Protein AF-0000000085047632 (afdb_homodimer)

Solvent-accessible surface area (backbone atoms only — not comparable to full-atom values): 19478 Å² total; per-residue (Å²): 130,69,59,35,33,35,24,48,80,50,67,55,43,54,50,51,42,46,49,53,31,44,76,65,48,73,47,66,61,92,64,81,82,80,68,69,86,85,51,50,71,72,52,45,18,28,48,48,0,35,52,30,10,47,63,48,26,76,81,31,47,90,28,40,17,32,11,51,25,64,41,22,33,48,95,91,35,78,34,55,53,30,88,44,70,69,46,28,47,54,44,47,58,69,42,36,55,30,73,32,37,24,34,13,10,31,13,44,29,42,68,87,40,74,46,71,45,70,43,64,19,40,38,28,28,40,79,61,51,71,64,58,50,52,55,49,56,66,63,57,58,21,55,90,20,45,45,29,47,38,61,86,45,60,38,31,58,50,44,55,30,35,44,29,35,69,41,16,65,61,43,40,45,52,31,61,48,54,59,56,32,47,79,72,63,44,72,58,59,73,122,130,67,60,35,33,37,22,49,80,49,66,56,46,52,50,51,43,46,48,51,29,47,74,67,49,74,46,66,61,92,63,83,83,80,66,69,86,81,51,51,71,71,52,45,19,27,48,48,0,35,50,28,10,47,62,50,26,71,80,32,49,91,28,40,17,36,9,52,26,63,42,20,33,46,96,92,34,77,34,55,54,30,87,43,71,69,46,28,50,52,43,45,57,72,41,37,53,31,71,32,37,23,34,12,11,31,13,41,30,42,69,88,40,76,50,71,48,67,47,64,20,40,38,29,29,40,77,60,50,70,62,55,50,51,54,49,54,65,62,57,57,22,54,90,20,45,45,29,46,39,63,89,43,60,39,31,58,48,43,54,29,34,45,29,34,70,41,16,66,60,44,39,45,52,32,62,48,52,59,57,32,47,78,71,65,44,71,59,60,72,124

Nearest PDB structures (foldseek):
  4heb-assembly1_B  TM=9.720E-01  e=1.524E-24  Bacillus subtilis
  1exc-assembly1_A  TM=9.789E-01  e=3.692E-24  Bacillus subtilis
  4heb-assembly1_A  TM=9.778E-01  e=4.463E-24  Bacillus subtilis
  4p0e-assembly1_A  TM=9.635E-01  e=3.594E-23  Escherichia coli K-12
  4oo0-assembly1_B  TM=9.219E-01  e=3.314E-20  Burkholderia cenocepacia J2315

Radius of gyration: 21.48 Å; Cα contacts (8 Å, |Δi|>4): 910; chains: 2; bounding box: 53×62×50 Å

Foldseek 3Di:
DAAEEEQDPDPLVVVLCVVQQFDYYYHYDDDDLDDDPPDQPFRSFQVSQARSQVRVCVVPQAHKYKGKDKWKADPSDTFAFAPDLVSLLVLLQSLAQHKIKMKMKMWIDHNHDIDIDMWIKIWGFYRDDSVNSVVQVVVVQQGHDGSRAACVPPSVNGTPDMDTQPSSSSHDSNVVVQVVVVVVVGHHDPD/DAAEEEQDPDPLVVVLCVVQQFDYYYHYDDDDLDDDPPDQPFRSFQVSQARSQVRVCVVPQAHKYKGKDKWKADPRDTFAFQPDLVSLLVLLQSLAQHKIKMKMKMWIDHNHDIDIDMWIKIWGFYRADSVNSVVQVVVVAQGRDGSRAACPPPSVNGTPDMDTQPSSSSHDSNVVVQVVVVVVVGHHDPD

pLDDT: mean 96.5, std 3.64, range [72.81, 98.94]

Structure (mmCIF, N/CA/C/O backbone):
data_AF-0000000085047632-model_v1
#
loop_
_entity.id
_entity.type
_entity.pdbx_description
1 polymer 'dTTP/UTP pyrophosphatase'
#
loop_
_atom_site.group_PDB
_atom_site.id
_atom_site.type_symbol
_atom_site.label_atom_id
_atom_site.label_alt_id
_atom_site.label_comp_id
_atom_site.label_asym_id
_atom_site.label_entity_id
_atom_site.label_seq_id
_atom_site.pdbx_PDB_ins_code
_atom_site.Cartn_x
_atom_site.Cartn_y
_atom_site.Cartn_z
_atom_site.occupancy
_atom_site.B_iso_or_equiv
_atom_site.auth_seq_id
_atom_site.auth_comp_id
_atom_site.auth_asym_id
_atom_site.auth_atom_id
_atom_site.pdbx_PDB_model_num
ATOM 1 N N . MET A 1 1 ? -2.787 -27.547 6.191 1 72.81 1 MET A N 1
ATOM 2 C CA . MET A 1 1 ? -2.479 -26.453 5.27 1 72.81 1 MET A CA 1
ATOM 3 C C . MET A 1 1 ? -1.476 -26.906 4.215 1 72.81 1 MET A C 1
ATOM 5 O O . MET A 1 1 ? -0.602 -27.719 4.488 1 72.81 1 MET A O 1
ATOM 9 N N . LYS A 1 2 ? -1.787 -26.578 2.998 1 89.75 2 LYS A N 1
ATOM 10 C CA . LYS A 1 2 ? -0.912 -26.969 1.893 1 89.75 2 LYS A CA 1
ATOM 11 C C . LYS A 1 2 ? 0.464 -26.312 2.035 1 89.75 2 LYS A C 1
ATOM 13 O O . LYS A 1 2 ? 0.569 -25.125 2.334 1 89.75 2 LYS A O 1
ATOM 18 N N . PRO A 1 3 ? 1.481 -27.203 2.0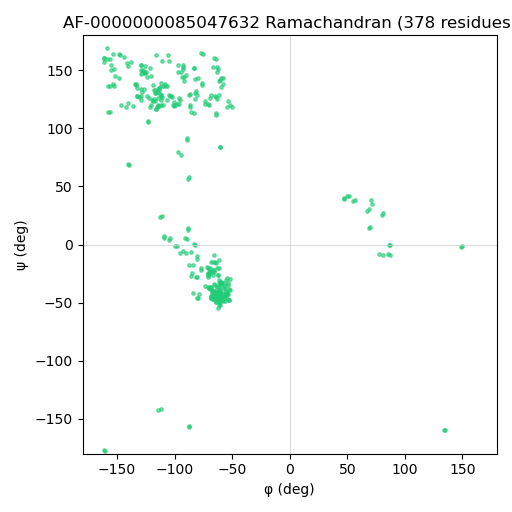16 1 95.94 3 PRO A N 1
ATOM 19 C CA . PRO A 1 3 ? 2.836 -26.688 2.215 1 95.94 3 PRO A CA 1
ATOM 20 C C . PRO A 1 3 ? 3.221 -25.625 1.179 1 95.94 3 PRO A C 1
ATOM 22 O O . PRO A 1 3 ? 2.863 -25.75 0.005 1 95.94 3 PRO A O 1
ATOM 25 N N . PHE A 1 4 ? 3.934 -24.703 1.656 1 98.56 4 PHE A N 1
ATOM 26 C CA . PHE A 1 4 ? 4.25 -23.531 0.854 1 98.56 4 PHE A CA 1
ATOM 27 C C . PHE A 1 4 ? 5.645 -23 1.183 1 98.56 4 PHE A C 1
ATOM 29 O O . PHE A 1 4 ? 5.957 -22.75 2.346 1 98.56 4 PHE A O 1
ATOM 36 N N . ILE A 1 5 ? 6.492 -22.984 0.128 1 98.75 5 ILE A N 1
ATOM 37 C CA . ILE A 1 5 ? 7.883 -22.594 0.329 1 98.75 5 ILE A CA 1
ATOM 38 C C . ILE A 1 5 ? 8.172 -21.297 -0.42 1 98.75 5 ILE A C 1
ATOM 40 O O . ILE A 1 5 ? 7.832 -21.172 -1.598 1 98.75 5 ILE A O 1
ATOM 44 N N . LEU A 1 6 ? 8.664 -20.391 0.266 1 98.81 6 LEU A N 1
ATOM 45 C CA . LEU A 1 6 ? 9.258 -19.219 -0.361 1 98.81 6 LEU A CA 1
ATOM 46 C C . LEU A 1 6 ? 10.719 -19.469 -0.721 1 98.81 6 LEU A C 1
ATOM 48 O O . LEU A 1 6 ? 11.562 -19.625 0.165 1 98.81 6 LEU A O 1
ATOM 52 N N . ALA A 1 7 ? 11.016 -19.484 -2.035 1 98.44 7 ALA A N 1
ATOM 53 C CA . ALA A 1 7 ? 12.367 -19.719 -2.539 1 98.44 7 ALA A CA 1
ATOM 54 C C . ALA A 1 7 ? 13.141 -18.406 -2.652 1 98.44 7 ALA A C 1
ATOM 56 O O . ALA A 1 7 ? 13.656 -18.078 -3.721 1 98.44 7 ALA A O 1
ATOM 57 N N . SER A 1 8 ? 13.227 -17.734 -1.566 1 96.88 8 SER A N 1
ATOM 58 C CA . SER A 1 8 ? 13.898 -16.438 -1.503 1 96.88 8 SER A CA 1
ATOM 59 C C . SER A 1 8 ? 14.445 -16.172 -0.104 1 96.88 8 SER A C 1
ATOM 61 O O . SER A 1 8 ? 13.789 -16.484 0.893 1 96.88 8 SER A O 1
ATOM 63 N N . GLY A 1 9 ? 15.711 -15.641 -0.118 1 94.62 9 GLY A N 1
ATOM 64 C CA . GLY A 1 9 ? 16.297 -15.211 1.144 1 94.62 9 GLY A CA 1
ATOM 65 C C . GLY A 1 9 ? 15.977 -13.766 1.479 1 94.62 9 GLY A C 1
ATOM 66 O O . GLY A 1 9 ? 16.453 -13.242 2.492 1 94.62 9 GLY A O 1
ATOM 67 N N . SER A 1 10 ? 15.148 -13.109 0.666 1 94.94 10 SER A N 1
ATOM 68 C CA . SER A 1 10 ? 14.836 -11.695 0.849 1 94.94 10 SER A CA 1
ATOM 69 C C . SER A 1 10 ? 13.977 -11.477 2.086 1 94.94 10 SER A C 1
ATOM 71 O O . SER A 1 10 ? 12.867 -12.008 2.178 1 94.94 10 SER A O 1
ATOM 73 N N . PRO A 1 11 ? 14.508 -10.656 3.086 1 96.5 11 PRO A N 1
ATOM 74 C CA . PRO A 1 11 ? 13.672 -10.344 4.246 1 96.5 11 PRO A CA 1
ATOM 75 C C . PRO A 1 11 ? 12.375 -9.625 3.867 1 96.5 11 PRO A C 1
ATOM 77 O O . PRO A 1 11 ? 11.336 -9.859 4.48 1 96.5 11 PRO A O 1
ATOM 80 N N . ARG A 1 12 ? 12.344 -8.828 2.881 1 97.12 12 ARG A N 1
ATOM 81 C CA . ARG A 1 12 ? 11.164 -8.086 2.449 1 97.12 12 ARG A CA 1
ATOM 82 C C . ARG A 1 12 ? 10.094 -9.023 1.919 1 97.12 12 ARG A C 1
ATOM 84 O O . ARG A 1 12 ? 8.906 -8.852 2.213 1 97.12 12 ARG A O 1
ATOM 91 N N . ARG A 1 13 ? 10.453 -9.961 1.14 1 98.25 13 ARG A N 1
ATOM 92 C CA . ARG A 1 13 ? 9.484 -10.914 0.599 1 98.25 13 ARG A CA 1
ATOM 93 C C . ARG A 1 13 ? 8.867 -11.758 1.709 1 98.25 13 ARG A C 1
ATOM 95 O O . ARG A 1 13 ? 7.66 -12.016 1.698 1 98.25 13 ARG A O 1
ATOM 102 N N . LYS A 1 14 ? 9.719 -12.148 2.631 1 98.31 14 LYS A N 1
ATOM 103 C CA . LYS A 1 14 ? 9.227 -12.852 3.814 1 98.31 14 LYS A CA 1
ATOM 104 C C . LYS A 1 14 ? 8.203 -12 4.566 1 98.31 14 LYS A C 1
ATOM 106 O O . LYS A 1 14 ? 7.125 -12.484 4.918 1 98.31 14 LYS A O 1
ATOM 111 N N . GLU A 1 15 ? 8.523 -10.719 4.82 1 98.19 15 GLU A N 1
ATOM 112 C CA . GLU A 1 15 ? 7.656 -9.805 5.555 1 98.19 15 GLU A CA 1
ATOM 113 C C . GLU A 1 15 ? 6.324 -9.609 4.836 1 98.19 15 GLU A C 1
ATOM 115 O O . GLU A 1 15 ? 5.273 -9.547 5.477 1 98.19 15 GLU A O 1
ATOM 120 N N . LEU A 1 16 ? 6.316 -9.484 3.539 1 98.56 16 LEU A N 1
ATOM 121 C CA . LEU A 1 16 ? 5.102 -9.273 2.754 1 98.56 16 LEU A CA 1
ATOM 122 C C . LEU A 1 16 ? 4.18 -10.484 2.848 1 98.56 16 LEU A C 1
ATOM 124 O O . LEU A 1 16 ? 2.963 -10.336 2.988 1 98.56 16 LEU A O 1
ATOM 128 N N . LEU A 1 17 ? 4.777 -11.75 2.73 1 98.69 17 LEU A N 1
ATOM 129 C CA . LEU A 1 17 ? 3.941 -12.938 2.846 1 98.69 17 LEU A CA 1
ATOM 130 C C . LEU A 1 17 ? 3.361 -13.062 4.25 1 98.69 17 LEU A C 1
ATOM 132 O O . LEU A 1 17 ? 2.223 -13.508 4.418 1 98.69 17 LEU A O 1
ATOM 136 N N . LYS A 1 18 ? 4.141 -12.617 5.262 1 98.19 18 LYS A N 1
ATOM 137 C CA . LYS A 1 18 ? 3.623 -12.617 6.625 1 98.19 18 LYS A CA 1
ATOM 138 C C . LYS A 1 18 ? 2.504 -11.594 6.785 1 98.19 18 LYS A C 1
ATOM 140 O O . LYS A 1 18 ? 1.48 -11.875 7.41 1 98.19 18 LYS A O 1
ATOM 145 N N . GLN A 1 19 ? 2.736 -10.414 6.242 1 97.25 19 GLN A N 1
ATOM 146 C CA . GLN A 1 19 ? 1.703 -9.383 6.223 1 97.25 19 GLN A CA 1
ATOM 147 C C . GLN A 1 19 ? 0.401 -9.922 5.637 1 97.25 19 GLN A C 1
ATOM 149 O O . GLN A 1 19 ? -0.686 -9.586 6.105 1 97.25 19 GLN A O 1
ATOM 154 N N . ALA A 1 20 ? 0.5 -10.734 4.605 1 97.75 20 ALA A N 1
ATOM 155 C CA . ALA A 1 20 ? -0.654 -11.305 3.916 1 97.75 20 ALA A CA 1
ATOM 156 C C . ALA A 1 20 ? -1.184 -12.531 4.652 1 97.75 20 ALA A C 1
ATOM 158 O O . ALA A 1 20 ? -2.117 -13.188 4.188 1 97.75 20 ALA A O 1
ATOM 159 N N . ARG A 1 21 ? -0.448 -12.883 5.867 1 97.25 21 ARG A N 1
ATOM 160 C CA . ARG A 1 21 ? -0.924 -13.906 6.793 1 97.25 21 ARG A CA 1
ATOM 161 C C . ARG A 1 21 ? -0.778 -15.305 6.191 1 97.25 21 ARG A C 1
ATOM 163 O O . ARG A 1 21 ? -1.656 -16.156 6.355 1 97.25 21 ARG A O 1
ATOM 170 N N . TYR A 1 22 ? 0.271 -15.508 5.426 1 98.19 22 TYR A N 1
ATOM 171 C CA . TYR A 1 22 ? 0.59 -16.844 4.941 1 98.19 22 TYR A CA 1
ATOM 172 C C . TYR A 1 22 ? 1.504 -17.578 5.918 1 98.19 22 TYR A C 1
ATOM 174 O O . TYR A 1 22 ? 2.326 -16.953 6.59 1 98.19 22 TYR A O 1
ATOM 182 N N . THR A 1 23 ? 1.368 -18.812 6.043 1 97.62 23 THR A N 1
ATOM 183 C CA . THR A 1 23 ? 2.32 -19.734 6.656 1 97.62 23 THR A CA 1
ATOM 184 C C . THR A 1 23 ? 3.197 -20.391 5.594 1 97.62 23 THR A C 1
ATOM 186 O O . THR A 1 23 ? 2.688 -20.969 4.629 1 97.62 23 THR A O 1
ATOM 189 N N . PHE A 1 24 ? 4.375 -20.281 5.781 1 98.44 24 PHE A N 1
ATOM 190 C CA . PHE A 1 24 ? 5.305 -20.797 4.785 1 98.44 24 PHE A CA 1
ATOM 191 C C . PHE A 1 24 ? 6.672 -21.047 5.402 1 98.44 24 PHE A C 1
ATOM 193 O O . PHE A 1 24 ? 6.977 -20.547 6.484 1 98.44 24 PHE A O 1
ATOM 200 N N . SER A 1 25 ? 7.457 -21.859 4.762 1 98.25 25 SER A N 1
ATOM 201 C CA . SER A 1 25 ? 8.867 -22.047 5.078 1 98.25 25 SER A CA 1
ATOM 202 C C . SER A 1 25 ? 9.758 -21.375 4.043 1 98.25 25 SER A C 1
ATOM 204 O O . SER A 1 25 ? 9.289 -20.969 2.973 1 98.25 25 SER A O 1
ATOM 206 N N . ILE A 1 26 ? 10.945 -21.188 4.352 1 98.38 26 ILE A N 1
ATOM 207 C CA . ILE A 1 26 ? 11.891 -20.5 3.48 1 98.38 26 ILE A CA 1
ATOM 208 C C . ILE A 1 26 ? 13.008 -21.453 3.07 1 98.38 26 ILE A C 1
ATOM 210 O O . ILE A 1 26 ? 13.555 -22.188 3.906 1 98.38 26 ILE A O 1
ATOM 214 N N . GLN A 1 27 ? 13.305 -21.547 1.903 1 98.06 27 GLN A N 1
ATOM 215 C CA . GLN A 1 27 ? 14.445 -22.281 1.357 1 98.06 27 GLN A CA 1
ATOM 216 C C . GLN A 1 27 ? 15.086 -21.5 0.207 1 98.06 27 GLN A C 1
ATOM 218 O O . GLN A 1 27 ? 14.422 -21.203 -0.79 1 98.06 27 GLN A O 1
ATOM 223 N N . THR A 1 28 ? 16.328 -21.172 0.305 1 95 28 THR A N 1
ATOM 224 C CA . THR A 1 28 ? 17.031 -20.422 -0.734 1 95 28 THR A CA 1
ATOM 225 C C . THR A 1 28 ? 17.797 -21.375 -1.649 1 95 28 THR A C 1
ATOM 227 O O . THR A 1 28 ? 18 -22.547 -1.316 1 95 28 THR A O 1
ATOM 230 N N . SER A 1 29 ? 18 -20.922 -2.834 1 88.75 29 SER A N 1
ATOM 231 C CA . SER A 1 29 ? 18.828 -21.688 -3.773 1 88.75 29 SER A CA 1
ATOM 232 C C . SER A 1 29 ? 19.953 -20.828 -4.352 1 88.75 29 SER A C 1
ATOM 234 O O . SER A 1 29 ? 19.875 -19.609 -4.332 1 88.75 29 SER A O 1
ATOM 236 N N . ASP A 1 30 ? 21.016 -21.469 -4.613 1 86.31 30 ASP A N 1
ATOM 237 C CA . ASP A 1 30 ? 22.141 -20.812 -5.273 1 86.31 30 ASP A CA 1
ATOM 238 C C . ASP A 1 30 ? 22.094 -21.031 -6.785 1 86.31 30 ASP A C 1
ATOM 240 O O . ASP A 1 30 ? 22.781 -21.891 -7.316 1 86.31 30 ASP A O 1
ATOM 244 N N . VAL A 1 31 ? 21.25 -20.297 -7.344 1 89.38 31 VAL A N 1
ATOM 245 C CA . VAL A 1 31 ? 21.125 -20.484 -8.789 1 89.38 31 VAL A CA 1
ATOM 246 C C . VAL A 1 31 ? 22.016 -19.469 -9.508 1 89.38 31 VAL A C 1
ATOM 248 O O . VAL A 1 31 ? 22.328 -18.406 -8.969 1 89.38 31 VAL A O 1
ATOM 251 N N . ASP A 1 32 ? 22.516 -19.938 -10.719 1 89.31 32 ASP A N 1
ATOM 252 C CA . ASP A 1 32 ? 23.203 -19.031 -11.625 1 89.31 32 ASP A CA 1
ATOM 253 C C . ASP A 1 32 ? 22.266 -17.938 -12.133 1 89.31 32 ASP A C 1
ATOM 255 O O . ASP A 1 32 ? 21.266 -18.234 -12.805 1 89.31 32 ASP A O 1
ATOM 259 N N . GLU A 1 33 ? 22.5 -16.672 -11.719 1 87.38 33 GLU A N 1
ATOM 260 C CA . GLU A 1 33 ? 21.578 -15.586 -12.062 1 87.38 33 GLU A CA 1
ATOM 261 C C . GLU A 1 33 ? 21.953 -14.953 -13.398 1 87.38 33 GLU A C 1
ATOM 263 O O . GLU A 1 33 ? 21.438 -13.883 -13.75 1 87.38 33 GLU A O 1
ATOM 268 N N . THR A 1 34 ? 22.875 -15.68 -14.188 1 88.44 34 THR A N 1
ATOM 269 C CA . THR A 1 34 ? 23.203 -15.219 -15.539 1 88.44 34 THR A CA 1
ATOM 270 C C . THR A 1 34 ? 22 -15.406 -16.469 1 88.44 34 THR A C 1
ATOM 272 O O . THR A 1 34 ? 21.359 -16.453 -16.453 1 88.44 34 THR A O 1
ATOM 275 N N . VAL A 1 35 ? 21.641 -14.352 -17.094 1 86.81 35 VAL A N 1
ATOM 276 C CA . VAL A 1 35 ? 20.516 -14.406 -18.016 1 86.81 35 VAL A CA 1
ATOM 277 C C . VAL A 1 35 ? 20.969 -13.977 -19.406 1 86.81 35 VAL A C 1
ATOM 279 O O . VAL A 1 35 ? 21.984 -13.305 -19.562 1 86.81 35 VAL A O 1
ATOM 282 N N . ASN A 1 36 ? 20.281 -14.492 -20.453 1 88.62 36 ASN A N 1
ATOM 283 C CA . ASN A 1 36 ? 20.453 -14.047 -21.828 1 88.62 36 ASN A CA 1
ATOM 284 C C . ASN A 1 36 ? 20.375 -12.531 -21.938 1 88.62 36 ASN A C 1
ATOM 286 O O . ASN A 1 36 ? 19.375 -11.922 -21.578 1 88.62 36 ASN A O 1
ATOM 290 N N . PRO A 1 37 ? 21.375 -11.953 -22.359 1 88.19 37 PRO A N 1
ATOM 291 C CA . PRO A 1 37 ? 21.422 -10.492 -22.438 1 88.19 37 PRO A CA 1
ATOM 292 C C . PRO A 1 37 ? 20.359 -9.922 -23.375 1 88.19 37 PRO A C 1
ATOM 294 O O . PRO A 1 37 ? 20.109 -8.711 -23.375 1 88.19 37 PRO A O 1
ATOM 297 N N . GLN A 1 38 ? 19.734 -10.766 -24.172 1 93.62 38 GLN A N 1
ATOM 298 C CA . GLN A 1 38 ? 18.734 -10.305 -25.125 1 93.62 38 GLN A CA 1
ATOM 299 C C . GLN A 1 38 ? 17.359 -10.203 -24.5 1 93.62 38 GLN A C 1
ATOM 301 O O . GLN A 1 38 ? 16.422 -9.672 -25.109 1 93.62 38 GLN A O 1
ATOM 306 N N . LEU A 1 39 ? 17.281 -10.648 -23.312 1 94.69 39 LEU A N 1
ATOM 307 C CA . LEU A 1 39 ? 15.984 -10.648 -22.656 1 94.69 39 LEU A CA 1
ATOM 308 C C . LEU A 1 39 ? 15.609 -9.25 -22.188 1 94.69 39 LEU A C 1
ATOM 310 O O . LEU A 1 39 ? 16.469 -8.492 -21.734 1 94.69 39 LEU A O 1
ATOM 314 N N . THR A 1 40 ? 14.305 -8.914 -22.375 1 96.56 40 THR A N 1
ATOM 315 C CA . THR A 1 40 ? 13.773 -7.684 -21.797 1 96.56 40 THR A CA 1
ATOM 316 C C . THR A 1 40 ? 13.773 -7.77 -20.266 1 96.56 40 THR A C 1
ATOM 318 O O . THR A 1 40 ? 13.852 -8.859 -19.703 1 96.56 40 THR A O 1
ATOM 321 N N . PRO A 1 41 ? 13.711 -6.645 -19.625 1 97 41 PRO A N 1
ATOM 322 C CA . PRO A 1 41 ? 13.688 -6.66 -18.156 1 97 41 PRO A CA 1
ATOM 323 C C . PRO A 1 41 ? 12.57 -7.539 -17.594 1 97 41 PRO A C 1
ATOM 325 O O . PRO A 1 41 ? 12.781 -8.242 -16.594 1 97 41 PRO A O 1
ATOM 328 N N . SER A 1 42 ? 11.32 -7.438 -18.188 1 97.56 42 SER A N 1
ATOM 329 C CA . SER A 1 42 ? 10.219 -8.266 -17.734 1 97.56 42 SER A CA 1
ATOM 330 C C . SER A 1 42 ? 10.531 -9.75 -17.906 1 97.56 42 SER A C 1
ATOM 332 O O . SER A 1 42 ? 10.211 -10.562 -17.031 1 97.56 42 SER A O 1
ATOM 334 N N . GLU A 1 43 ? 11.195 -10.156 -18.969 1 97.75 43 GLU A N 1
ATOM 335 C CA . GLU A 1 43 ? 11.594 -11.547 -19.188 1 97.75 43 GLU A CA 1
ATOM 336 C C . GLU A 1 43 ? 12.688 -11.969 -18.203 1 97.75 43 GLU A C 1
ATOM 338 O O . GLU A 1 43 ? 12.703 -13.109 -17.734 1 97.75 43 GLU A O 1
ATOM 343 N N . VAL A 1 44 ? 13.57 -10.992 -17.969 1 97 44 VAL A N 1
ATOM 344 C CA . VAL A 1 44 ? 14.68 -11.266 -17.078 1 97 44 VAL A CA 1
ATOM 345 C C . VAL A 1 44 ? 14.148 -11.625 -15.688 1 97 44 VAL A C 1
ATOM 347 O O . VAL A 1 44 ? 14.5 -12.664 -15.125 1 97 44 VAL A O 1
ATOM 350 N N . VAL A 1 45 ? 13.211 -10.836 -15.188 1 97.69 45 VAL A N 1
ATOM 351 C CA . VAL A 1 45 ? 12.734 -11.078 -13.828 1 97.69 45 VAL A CA 1
ATOM 352 C C . VAL A 1 45 ? 11.914 -12.359 -13.789 1 97.69 45 VAL A C 1
ATOM 354 O O . VAL A 1 45 ? 11.945 -13.094 -12.797 1 97.69 45 VAL A O 1
ATOM 357 N N . CYS A 1 46 ? 11.133 -12.656 -14.789 1 98.25 46 CYS A N 1
ATOM 358 C CA . CYS A 1 46 ? 10.367 -13.891 -14.836 1 98.25 46 CYS A CA 1
ATOM 359 C C . CYS A 1 46 ? 11.289 -15.109 -14.891 1 98.25 46 CYS A C 1
ATOM 361 O O . CYS A 1 46 ? 11.07 -16.094 -14.195 1 98.25 46 CYS A O 1
ATOM 363 N N . GLU A 1 47 ? 12.344 -14.984 -15.695 1 97.38 47 GLU A N 1
ATOM 364 C CA . GLU A 1 47 ? 13.281 -16.094 -15.836 1 97.38 47 GLU A CA 1
ATOM 365 C C . GLU A 1 47 ? 14.031 -16.359 -14.531 1 97.38 47 GLU A C 1
ATOM 367 O O . GLU A 1 47 ? 14.156 -17.516 -14.102 1 97.38 47 GLU A O 1
ATOM 372 N N . LEU A 1 48 ? 14.508 -15.375 -13.938 1 97.06 48 LEU A N 1
ATOM 373 C CA . LEU A 1 48 ? 15.25 -15.523 -12.688 1 97.06 48 LEU A CA 1
ATOM 374 C C . LEU A 1 48 ? 14.336 -16.031 -11.578 1 97.06 48 LEU A C 1
ATOM 376 O O . LEU A 1 48 ? 14.742 -16.891 -10.781 1 97.06 48 LEU A O 1
ATOM 380 N N . ALA A 1 49 ? 13.078 -15.5 -11.531 1 98.06 49 ALA A N 1
ATOM 381 C CA . ALA A 1 49 ? 12.109 -16.031 -10.57 1 98.06 49 ALA A CA 1
ATOM 382 C C . ALA A 1 49 ? 11.875 -17.516 -10.789 1 98.06 49 ALA A C 1
ATOM 384 O O . ALA A 1 49 ? 11.852 -18.297 -9.828 1 98.06 49 ALA A O 1
ATOM 385 N N . ARG A 1 50 ? 11.719 -17.875 -11.961 1 97.75 50 ARG A N 1
ATOM 386 C CA . ARG A 1 50 ? 11.5 -19.266 -12.312 1 97.75 50 ARG A CA 1
ATOM 387 C C . ARG A 1 50 ? 12.68 -20.141 -11.883 1 97.75 50 ARG A C 1
ATOM 389 O O . ARG A 1 50 ? 12.5 -21.188 -11.258 1 97.75 50 ARG A O 1
ATOM 396 N N . LYS A 1 51 ? 13.883 -19.703 -12.297 1 96.94 51 LYS A N 1
ATOM 397 C CA . LYS A 1 51 ? 15.078 -20.469 -11.953 1 96.94 51 LYS A CA 1
ATOM 398 C C . LYS A 1 51 ? 15.172 -20.688 -10.445 1 96.94 51 LYS A C 1
ATOM 400 O O . LYS A 1 51 ? 15.445 -21.812 -10 1 96.94 51 LYS A O 1
ATOM 405 N N . LYS A 1 52 ? 14.852 -19.719 -9.688 1 97.62 52 LYS A N 1
ATOM 406 C CA . LYS A 1 52 ? 14.914 -19.812 -8.227 1 97.62 52 LYS A CA 1
ATOM 407 C C . LYS A 1 52 ? 13.852 -20.766 -7.695 1 97.62 52 LYS A C 1
ATOM 409 O O . LYS A 1 52 ? 14.133 -21.594 -6.832 1 97.62 52 LYS A O 1
ATOM 414 N N . ALA A 1 53 ? 12.672 -20.656 -8.156 1 98 53 ALA A N 1
ATOM 415 C CA . ALA A 1 53 ? 11.57 -21.516 -7.715 1 98 53 ALA A CA 1
ATOM 416 C C . ALA A 1 53 ? 11.82 -22.969 -8.109 1 98 53 ALA A C 1
ATOM 418 O O . ALA A 1 53 ? 11.648 -23.875 -7.285 1 98 53 ALA A O 1
ATOM 419 N N . GLU A 1 54 ? 12.242 -23.125 -9.266 1 97.25 54 GLU A N 1
ATOM 420 C CA . GLU A 1 54 ? 12.43 -24.484 -9.766 1 97.25 54 GLU A CA 1
ATOM 421 C C . GLU A 1 54 ? 13.57 -25.188 -9.031 1 97.25 54 GLU A C 1
ATOM 423 O O . GLU A 1 54 ? 13.508 -26.391 -8.789 1 97.25 54 GLU A O 1
ATOM 428 N N . ALA A 1 55 ? 14.586 -24.469 -8.836 1 96.88 55 ALA A N 1
ATOM 429 C CA . ALA A 1 55 ? 15.727 -25.047 -8.117 1 96.88 55 ALA A CA 1
ATOM 430 C C . ALA A 1 55 ? 15.289 -25.641 -6.785 1 96.88 55 ALA A C 1
ATOM 432 O O . ALA A 1 55 ? 15.781 -26.688 -6.375 1 96.88 55 ALA A O 1
ATOM 433 N N . VAL A 1 56 ? 14.32 -25.016 -6.137 1 97.56 56 VAL A N 1
ATOM 434 C CA . VAL A 1 56 ? 13.805 -25.5 -4.863 1 97.56 56 VAL A CA 1
ATOM 435 C C . VAL A 1 56 ? 12.75 -26.578 -5.105 1 97.56 56 VAL A C 1
ATOM 437 O O . VAL A 1 56 ? 12.734 -27.609 -4.434 1 97.56 56 VAL A O 1
ATOM 440 N N . ALA A 1 57 ? 11.977 -26.375 -6.004 1 97.38 57 ALA A N 1
ATOM 441 C CA . ALA A 1 57 ? 10.867 -27.281 -6.293 1 97.38 57 ALA A CA 1
ATOM 442 C C . ALA A 1 57 ? 11.359 -28.672 -6.664 1 97.38 57 ALA A C 1
ATOM 444 O O . ALA A 1 57 ? 10.672 -29.672 -6.434 1 97.38 57 ALA A O 1
ATOM 445 N N . GLN A 1 58 ? 12.555 -28.703 -7.34 1 95.62 58 GLN A N 1
ATOM 446 C CA . GLN A 1 58 ? 13.109 -29.984 -7.777 1 95.62 58 GLN A CA 1
ATOM 447 C C . GLN A 1 58 ? 13.172 -30.984 -6.625 1 95.62 58 GLN A C 1
ATOM 449 O O . GLN A 1 58 ? 12.984 -32.188 -6.824 1 95.62 58 GLN A O 1
ATOM 454 N N . ASN A 1 59 ? 13.336 -30.469 -5.449 1 95.06 59 ASN A N 1
ATOM 455 C CA . ASN A 1 59 ? 13.453 -31.344 -4.285 1 95.06 59 ASN A CA 1
ATOM 456 C C . ASN A 1 59 ? 12.133 -31.438 -3.521 1 95.06 59 ASN A C 1
ATOM 458 O O . ASN A 1 59 ? 12.039 -32.156 -2.523 1 95.06 59 ASN A O 1
ATOM 462 N N . HIS A 1 60 ? 11.148 -30.703 -4.012 1 96 60 HIS A N 1
ATOM 463 C CA . HIS A 1 60 ? 9.852 -30.656 -3.357 1 96 60 HIS A CA 1
ATOM 464 C C . HIS A 1 60 ? 8.719 -30.656 -4.379 1 96 60 HIS A C 1
ATOM 466 O O . HIS A 1 60 ? 7.922 -29.719 -4.441 1 96 60 HIS A O 1
ATOM 472 N N . PRO A 1 61 ? 8.531 -31.75 -5.059 1 92 61 PRO A N 1
ATOM 473 C CA . PRO A 1 61 ? 7.594 -31.766 -6.18 1 92 61 PRO A CA 1
ATOM 474 C C . PRO A 1 61 ? 6.145 -31.562 -5.742 1 92 61 PRO A C 1
ATOM 476 O O . PRO A 1 61 ? 5.32 -31.078 -6.52 1 92 61 PRO A O 1
ATOM 479 N N . ASP A 1 62 ? 5.809 -31.828 -4.504 1 94.62 62 ASP A N 1
ATOM 480 C CA . ASP A 1 62 ? 4.414 -31.75 -4.066 1 94.62 62 ASP A CA 1
ATOM 481 C C . ASP A 1 62 ? 4.164 -30.5 -3.236 1 94.62 62 ASP A C 1
ATOM 483 O O . ASP A 1 62 ? 3.104 -30.344 -2.625 1 94.62 62 ASP A O 1
ATOM 487 N N . VAL A 1 63 ? 5.164 -29.719 -3.135 1 97.69 63 VAL A N 1
ATOM 488 C CA . VAL A 1 63 ? 5.062 -28.484 -2.354 1 97.69 63 VAL A CA 1
ATOM 489 C C . VAL A 1 63 ? 4.992 -27.281 -3.291 1 97.69 63 VAL A C 1
ATOM 491 O O . VAL A 1 63 ? 5.676 -27.25 -4.316 1 97.69 63 VAL A O 1
ATOM 494 N N . VAL A 1 64 ? 4.105 -26.344 -2.986 1 98.62 64 VAL A N 1
ATOM 495 C CA . VAL A 1 64 ? 4.051 -25.109 -3.756 1 98.62 64 VAL A CA 1
ATOM 496 C C . VAL A 1 64 ? 5.242 -24.234 -3.395 1 98.62 64 VAL A C 1
ATOM 498 O O . VAL A 1 64 ? 5.48 -23.953 -2.217 1 98.62 64 VAL A O 1
ATOM 501 N N . VAL A 1 65 ? 5.969 -23.922 -4.457 1 98.75 65 VAL A N 1
ATOM 502 C CA . VAL A 1 65 ? 7.184 -23.141 -4.258 1 98.75 65 VAL A CA 1
ATOM 503 C C . VAL A 1 65 ? 7.066 -21.797 -4.988 1 98.75 65 VAL A C 1
ATOM 505 O O . VAL A 1 65 ? 6.715 -21.766 -6.168 1 98.75 65 VAL A O 1
ATOM 508 N N . LEU A 1 66 ? 7.398 -20.797 -4.344 1 98.88 66 LEU A N 1
ATOM 509 C CA . LEU A 1 66 ? 7.328 -19.453 -4.902 1 98.88 66 LEU A CA 1
ATOM 510 C C . LEU A 1 66 ? 8.711 -18.828 -4.977 1 98.88 66 LEU A C 1
ATOM 512 O O . LEU A 1 66 ? 9.438 -18.766 -3.979 1 98.88 66 LEU A O 1
ATOM 516 N N . GLY A 1 67 ? 9.008 -18.469 -6.09 1 98.62 67 GLY A N 1
ATOM 517 C CA . GLY A 1 67 ? 10.203 -17.672 -6.324 1 98.62 67 GLY A CA 1
ATOM 518 C C . GLY A 1 67 ? 9.906 -16.297 -6.863 1 98.62 67 GLY A C 1
ATOM 519 O O . GLY A 1 67 ? 8.828 -16.047 -7.406 1 98.62 67 GLY A O 1
ATOM 520 N N . SER A 1 68 ? 10.938 -15.398 -6.758 1 98.19 68 SER A N 1
ATOM 521 C CA . SER A 1 68 ? 10.758 -14.031 -7.219 1 98.19 68 SER A CA 1
ATOM 522 C C . SER A 1 68 ? 12.102 -13.344 -7.445 1 98.19 68 SER A C 1
ATOM 524 O O . SER A 1 68 ? 13.117 -13.758 -6.891 1 98.19 68 SER A O 1
ATOM 526 N N . ASP A 1 69 ? 12.047 -12.367 -8.25 1 97.19 69 ASP A N 1
ATOM 527 C CA . ASP A 1 69 ? 13.211 -11.547 -8.562 1 97.19 69 ASP A CA 1
ATOM 528 C C . ASP A 1 69 ? 12.797 -10.125 -8.938 1 97.19 69 ASP A C 1
ATOM 530 O O . ASP A 1 69 ? 11.727 -9.914 -9.508 1 97.19 69 ASP A O 1
ATOM 534 N N . THR A 1 70 ? 13.648 -9.156 -8.547 1 97.62 70 THR A N 1
ATOM 535 C CA . THR A 1 70 ? 13.344 -7.75 -8.766 1 97.62 70 THR A CA 1
ATOM 536 C C . THR A 1 70 ? 14.516 -7.043 -9.438 1 97.62 70 THR A C 1
ATOM 538 O O . THR A 1 70 ? 15.672 -7.262 -9.07 1 97.62 70 THR A O 1
ATOM 541 N N . VAL A 1 71 ? 14.219 -6.25 -10.469 1 97.12 71 VAL A N 1
ATOM 542 C CA . VAL A 1 71 ? 15.234 -5.41 -11.086 1 97.12 71 VAL A CA 1
ATOM 543 C C . VAL A 1 71 ? 14.758 -3.963 -11.141 1 97.12 71 VAL A C 1
ATOM 545 O O . VAL A 1 71 ? 13.547 -3.701 -11.117 1 97.12 71 VAL A O 1
ATOM 548 N N . VAL A 1 72 ? 15.641 -3.039 -11.062 1 98.31 72 VAL A N 1
ATOM 549 C CA . VAL A 1 72 ? 15.414 -1.622 -11.328 1 98.31 72 VAL A CA 1
ATOM 550 C C . VAL A 1 72 ? 15.961 -1.255 -12.703 1 98.31 72 VAL A C 1
ATOM 552 O O . VAL A 1 72 ? 17.094 -1.628 -13.047 1 98.31 72 VAL A O 1
ATOM 555 N N . VAL A 1 73 ? 15.078 -0.637 -13.5 1 98.06 73 VAL A N 1
ATOM 556 C CA . VAL A 1 73 ? 15.438 -0.297 -14.875 1 98.06 73 VAL A CA 1
ATOM 557 C C . VAL A 1 73 ? 15.375 1.217 -15.07 1 98.06 73 VAL A C 1
ATOM 559 O O . VAL A 1 73 ? 14.352 1.844 -14.766 1 98.06 73 VAL A O 1
ATOM 562 N N . CYS A 1 74 ? 16.438 1.797 -15.492 1 96.69 74 CYS A N 1
ATOM 563 C CA . CYS A 1 74 ? 16.516 3.207 -15.852 1 96.69 74 CYS A CA 1
ATOM 564 C C . CYS A 1 74 ? 17.188 3.379 -17.219 1 96.69 74 CYS A C 1
ATOM 566 O O . CYS A 1 74 ? 18.281 2.854 -17.438 1 96.69 74 CYS A O 1
ATOM 568 N N . ASN A 1 75 ? 16.5 4.094 -18.094 1 91.88 75 ASN A N 1
ATOM 569 C CA . ASN A 1 75 ? 17.016 4.27 -19.453 1 91.88 75 ASN A CA 1
ATOM 570 C C . ASN A 1 75 ? 17.391 2.932 -20.094 1 91.88 75 ASN A C 1
ATOM 572 O O . ASN A 1 75 ? 18.484 2.785 -20.625 1 91.88 75 ASN A O 1
ATOM 576 N N . ASP A 1 76 ? 16.531 1.918 -19.891 1 88.75 76 ASP A N 1
ATOM 577 C CA . ASP A 1 76 ? 16.609 0.595 -20.5 1 88.75 76 ASP A CA 1
ATOM 578 C C . ASP A 1 76 ? 17.812 -0.181 -19.953 1 88.75 76 ASP A C 1
ATOM 580 O O . ASP A 1 76 ? 18.297 -1.119 -20.594 1 88.75 76 ASP A O 1
ATOM 584 N N . GLN A 1 77 ? 18.328 0.302 -18.922 1 92.44 77 GLN A N 1
ATOM 585 C CA . GLN A 1 77 ? 19.422 -0.406 -18.266 1 92.44 77 GLN A CA 1
ATOM 586 C C . GLN A 1 77 ? 18.984 -0.935 -16.906 1 92.44 77 GLN A C 1
ATOM 588 O O . GLN A 1 77 ? 18.344 -0.222 -16.125 1 92.44 77 GLN A O 1
ATOM 593 N N . ILE A 1 78 ? 19.359 -2.18 -16.641 1 94.62 78 ILE A N 1
ATOM 594 C CA . ILE A 1 78 ? 19.078 -2.795 -15.344 1 94.62 78 ILE A CA 1
ATOM 595 C C . ILE A 1 78 ? 20.141 -2.361 -14.328 1 94.62 78 ILE A C 1
ATOM 597 O O . ILE A 1 78 ? 21.328 -2.459 -14.594 1 94.62 78 ILE A O 1
ATOM 601 N N . LEU A 1 79 ? 19.703 -1.846 -13.281 1 96.06 79 LEU A N 1
ATOM 602 C CA . LEU A 1 79 ? 20.562 -1.464 -12.164 1 96.06 79 LEU A CA 1
ATOM 603 C C . LEU A 1 79 ? 20.594 -2.561 -11.109 1 96.06 79 LEU A C 1
ATOM 605 O O . LEU A 1 79 ? 19.547 -2.98 -10.609 1 96.06 79 LEU A O 1
ATOM 609 N N . GLY A 1 80 ? 21.75 -3.098 -10.812 1 91.56 80 GLY A N 1
ATOM 610 C CA . GLY A 1 80 ? 21.906 -4.086 -9.758 1 91.56 80 GLY A CA 1
ATOM 611 C C . GLY A 1 80 ? 22.141 -3.473 -8.391 1 91.56 80 GLY A C 1
ATOM 612 O O . GLY A 1 80 ? 21.656 -2.371 -8.109 1 91.56 80 GLY A O 1
ATOM 613 N N . LYS A 1 81 ? 22.75 -4.258 -7.535 1 93.25 81 LYS A N 1
ATOM 614 C CA . LYS A 1 81 ? 23.141 -3.775 -6.219 1 93.25 81 LYS A CA 1
ATOM 615 C C . LYS A 1 81 ? 24.469 -3.014 -6.285 1 93.25 81 LYS A C 1
ATOM 617 O O . LYS A 1 81 ? 25.391 -3.438 -6.973 1 93.25 81 LYS A O 1
ATOM 622 N N . PRO A 1 82 ? 24.453 -1.817 -5.676 1 97.06 82 PRO A N 1
ATOM 623 C CA . PRO A 1 82 ? 25.719 -1.087 -5.699 1 97.06 82 PRO A CA 1
ATOM 624 C C . PRO A 1 82 ? 26.859 -1.856 -5.031 1 97.06 82 PRO A C 1
ATOM 626 O O . PRO A 1 82 ? 26.641 -2.553 -4.039 1 97.06 82 PRO A O 1
ATOM 629 N N . SER A 1 83 ? 28.047 -1.736 -5.582 1 95.88 83 SER A N 1
ATOM 630 C CA . SER A 1 83 ? 29.219 -2.447 -5.059 1 95.88 83 SER A CA 1
ATOM 631 C C . SER A 1 83 ? 29.828 -1.712 -3.873 1 95.88 83 SER A C 1
ATOM 633 O O . SER A 1 83 ? 30.484 -2.322 -3.033 1 95.88 83 SER A O 1
ATOM 635 N N . ASP A 1 84 ? 29.656 -0.418 -3.846 1 96.5 84 ASP A N 1
ATOM 636 C CA . ASP A 1 84 ? 30.156 0.426 -2.768 1 96.5 84 ASP A CA 1
ATOM 637 C C . ASP A 1 84 ? 29.438 1.771 -2.738 1 96.5 84 ASP A C 1
ATOM 639 O O . ASP A 1 84 ? 28.469 1.98 -3.475 1 96.5 84 ASP A O 1
ATOM 643 N N . ALA A 1 85 ? 29.875 2.572 -1.873 1 96.81 85 ALA A N 1
ATOM 644 C CA . ALA A 1 85 ? 29.219 3.865 -1.67 1 96.81 85 ALA A CA 1
ATOM 645 C C . ALA A 1 85 ? 29.281 4.715 -2.938 1 96.81 85 ALA A C 1
ATOM 647 O O . ALA A 1 85 ? 28.328 5.426 -3.264 1 96.81 85 ALA A O 1
ATOM 648 N N . LYS A 1 86 ? 30.484 4.688 -3.617 1 97.31 86 LYS A N 1
ATOM 649 C CA . LYS A 1 86 ? 30.641 5.453 -4.852 1 97.31 86 LYS A CA 1
ATOM 650 C C . LYS A 1 86 ? 29.641 4.992 -5.914 1 97.31 86 LYS A C 1
ATOM 652 O O . LYS A 1 86 ? 29.047 5.812 -6.605 1 97.31 86 LYS A O 1
ATOM 657 N N . ASP A 1 87 ? 29.5 3.729 -5.988 1 97.88 87 ASP A N 1
ATOM 658 C CA . ASP A 1 87 ? 28.547 3.145 -6.926 1 97.88 87 ASP A CA 1
ATOM 659 C C . ASP A 1 87 ? 27.109 3.518 -6.559 1 97.88 87 ASP A C 1
ATOM 661 O O . ASP A 1 87 ? 26.312 3.883 -7.426 1 97.88 87 ASP A O 1
ATOM 665 N N . ALA A 1 88 ? 26.812 3.41 -5.297 1 97.88 88 ALA A N 1
ATOM 666 C CA . ALA A 1 88 ? 25.484 3.807 -4.816 1 97.88 88 ALA A CA 1
ATOM 667 C C . ALA A 1 88 ? 25.188 5.266 -5.156 1 97.88 88 ALA A C 1
ATOM 669 O O . ALA A 1 88 ? 24.094 5.594 -5.617 1 97.88 88 ALA A O 1
ATOM 670 N N . LYS A 1 89 ? 26.172 6.156 -4.941 1 97.94 89 LYS A N 1
ATOM 671 C CA . LYS A 1 89 ? 26 7.578 -5.234 1 97.94 89 LYS A CA 1
ATOM 672 C C . LYS A 1 89 ? 25.734 7.801 -6.723 1 97.94 89 LYS A C 1
ATOM 674 O O . LYS A 1 89 ? 24.859 8.586 -7.086 1 97.94 89 LYS A O 1
ATOM 679 N N . ALA A 1 90 ? 26.5 7.152 -7.531 1 97.19 90 ALA A N 1
ATOM 680 C CA . ALA A 1 90 ? 26.297 7.273 -8.969 1 97.19 90 ALA A CA 1
ATOM 681 C C . ALA A 1 90 ? 24.906 6.812 -9.367 1 97.19 90 ALA A C 1
ATOM 683 O O . ALA A 1 90 ? 24.234 7.473 -10.164 1 97.19 90 ALA A O 1
ATOM 684 N N . MET A 1 91 ? 24.469 5.68 -8.82 1 97.38 91 MET A N 1
ATOM 685 C CA . MET A 1 91 ? 23.141 5.148 -9.125 1 97.38 91 MET A CA 1
ATOM 686 C C . MET A 1 91 ? 22.047 6.125 -8.688 1 97.38 91 MET A C 1
ATOM 688 O O . MET A 1 91 ? 21.188 6.496 -9.477 1 97.38 91 MET A O 1
ATOM 692 N N . LEU A 1 92 ? 22.109 6.547 -7.449 1 98.12 92 LEU A N 1
ATOM 693 C CA . LEU A 1 92 ? 21.078 7.43 -6.895 1 98.12 92 LEU A CA 1
ATOM 694 C C . LEU A 1 92 ? 21.062 8.766 -7.629 1 98.12 92 LEU A C 1
ATOM 696 O O . LEU A 1 92 ? 20 9.344 -7.852 1 98.12 92 LEU A O 1
ATOM 700 N N . THR A 1 93 ? 22.281 9.242 -8.008 1 97.75 93 THR A N 1
ATOM 701 C CA . THR A 1 93 ? 22.359 10.469 -8.789 1 97.75 93 THR A CA 1
ATOM 702 C C . THR A 1 93 ? 21.672 10.305 -10.141 1 97.75 93 THR A C 1
ATOM 704 O O . THR A 1 93 ? 20.953 11.195 -10.594 1 97.75 93 THR A O 1
ATOM 707 N N . SER A 1 94 ? 21.875 9.195 -10.727 1 97.44 94 SER A N 1
ATOM 708 C CA . SER A 1 94 ? 21.297 8.953 -12.039 1 97.44 94 SER A CA 1
ATOM 709 C C . SER A 1 94 ? 19.781 8.828 -11.953 1 97.44 94 SER A C 1
ATOM 711 O O . SER A 1 94 ? 19.078 9.039 -12.945 1 97.44 94 SER A O 1
ATOM 713 N N . LEU A 1 95 ? 19.219 8.484 -10.781 1 98.06 95 LEU A N 1
ATOM 714 C CA . LEU A 1 95 ? 17.781 8.289 -10.594 1 98.06 95 LEU A CA 1
ATOM 715 C C . LEU A 1 95 ? 17.109 9.578 -10.117 1 98.06 95 LEU A C 1
ATOM 717 O O . LEU A 1 95 ? 15.891 9.68 -10.102 1 98.06 95 LEU A O 1
ATOM 721 N N . SER A 1 96 ? 17.891 10.617 -9.844 1 98 96 SER A N 1
ATOM 722 C CA . SER A 1 96 ? 17.406 11.875 -9.305 1 98 96 SER A CA 1
ATOM 723 C C . SER A 1 96 ? 16.484 12.586 -10.297 1 98 96 SER A C 1
ATOM 725 O O . SER A 1 96 ? 16.844 12.758 -11.461 1 98 96 SER A O 1
ATOM 727 N N . ASP A 1 97 ? 15.297 12.961 -9.805 1 98.25 97 ASP A N 1
ATOM 728 C CA . ASP A 1 97 ? 14.297 13.711 -10.562 1 98.25 97 ASP A CA 1
ATOM 729 C C . ASP A 1 97 ? 13.945 12.992 -11.867 1 98.25 97 ASP A C 1
ATOM 731 O O . ASP A 1 97 ? 13.773 13.633 -12.906 1 98.25 97 ASP A O 1
ATOM 735 N N . ARG A 1 98 ? 13.891 11.719 -11.828 1 97.75 98 ARG A N 1
ATOM 736 C CA . ARG A 1 98 ? 13.609 10.922 -13.016 1 97.75 98 ARG A CA 1
ATOM 737 C C . ARG A 1 98 ? 12.695 9.75 -12.695 1 97.75 98 ARG A C 1
ATOM 739 O O . ARG A 1 98 ? 12.617 9.32 -11.539 1 97.75 98 ARG A O 1
ATOM 746 N N . ASP A 1 99 ? 12.008 9.344 -13.664 1 98.56 99 ASP A N 1
ATOM 747 C CA . ASP A 1 99 ? 11.25 8.094 -13.617 1 98.56 99 ASP A CA 1
ATOM 748 C C . ASP A 1 99 ? 12.164 6.891 -13.859 1 98.56 99 ASP A C 1
ATOM 750 O O . ASP A 1 99 ? 13.094 6.961 -14.664 1 98.56 99 ASP A O 1
ATOM 754 N N . HIS A 1 100 ? 11.898 5.883 -13.203 1 98.81 100 HIS A N 1
ATOM 755 C CA . HIS A 1 100 ? 12.477 4.574 -13.477 1 98.81 100 HIS A CA 1
ATOM 756 C C . HIS A 1 100 ? 11.508 3.453 -13.133 1 98.81 100 HIS A C 1
ATOM 758 O O . HIS A 1 100 ? 10.5 3.684 -12.453 1 98.81 100 HIS A O 1
ATOM 764 N N . SER A 1 101 ? 11.805 2.307 -13.633 1 98.69 101 SER A N 1
ATOM 765 C CA . SER A 1 101 ? 10.891 1.184 -13.469 1 98.69 101 SER A CA 1
ATOM 766 C C . SER A 1 101 ? 11.453 0.151 -12.492 1 98.69 101 SER A C 1
ATOM 768 O O . SER A 1 101 ? 12.648 -0.13 -12.508 1 98.69 101 SER A O 1
ATOM 770 N N . VAL A 1 102 ? 10.602 -0.343 -11.664 1 98.81 102 VAL A N 1
ATOM 771 C CA . VAL A 1 102 ? 10.891 -1.53 -10.867 1 98.81 102 VAL A CA 1
ATOM 772 C C . VAL A 1 102 ? 10.016 -2.689 -11.328 1 98.81 102 VAL A C 1
ATOM 774 O O . VAL A 1 102 ? 8.789 -2.564 -11.383 1 98.81 102 VAL A O 1
ATOM 777 N N . LEU A 1 103 ? 10.625 -3.729 -11.75 1 98.62 103 LEU A N 1
ATOM 778 C CA . LEU A 1 103 ? 9.914 -4.938 -12.156 1 98.62 103 LEU A CA 1
ATOM 779 C C . LEU A 1 103 ? 10.203 -6.086 -11.203 1 98.62 103 LEU A C 1
ATOM 781 O O . LEU A 1 103 ? 11.359 -6.336 -10.852 1 98.62 103 LEU A O 1
ATOM 785 N N . THR A 1 104 ? 9.195 -6.68 -10.773 1 98.69 104 THR A N 1
ATOM 786 C CA . THR A 1 104 ? 9.32 -7.879 -9.953 1 98.69 104 THR A CA 1
ATOM 787 C C . THR A 1 104 ? 8.602 -9.055 -10.602 1 98.69 104 THR A C 1
ATOM 789 O O . THR A 1 104 ? 7.41 -8.961 -10.914 1 98.69 104 THR A O 1
ATOM 792 N N . GLY A 1 105 ? 9.328 -10.07 -10.922 1 98.69 105 GLY A N 1
ATOM 793 C CA . GLY A 1 105 ? 8.773 -11.312 -11.43 1 98.69 105 GLY A CA 1
ATOM 794 C C . GLY A 1 105 ? 8.508 -12.336 -10.336 1 98.69 105 GLY A C 1
ATOM 795 O O . GLY A 1 105 ? 9.172 -12.328 -9.297 1 98.69 105 GLY A O 1
ATOM 796 N N . VAL A 1 106 ? 7.5 -13.211 -10.562 1 98.88 106 VAL A N 1
ATOM 797 C CA . VAL A 1 106 ? 7.09 -14.258 -9.641 1 98.88 106 VAL A CA 1
ATOM 798 C C . VAL A 1 106 ? 6.914 -15.578 -10.398 1 98.88 106 VAL A C 1
ATOM 800 O O . VAL A 1 106 ? 6.41 -15.586 -11.523 1 98.88 106 VAL A O 1
ATOM 803 N N . ALA A 1 107 ? 7.332 -16.562 -9.844 1 98.75 107 ALA A N 1
ATOM 804 C CA . ALA A 1 107 ? 7.082 -17.906 -10.344 1 98.75 107 ALA A CA 1
ATOM 805 C C . ALA A 1 107 ? 6.531 -18.812 -9.234 1 98.75 107 ALA A C 1
ATOM 807 O O . ALA A 1 107 ? 7.047 -18.812 -8.117 1 98.75 107 ALA A O 1
ATOM 808 N N . ILE A 1 108 ? 5.477 -19.438 -9.461 1 98.81 108 ILE A N 1
ATOM 809 C CA . ILE A 1 108 ? 4.879 -20.422 -8.555 1 98.81 108 ILE A CA 1
ATOM 810 C C . ILE A 1 108 ? 4.898 -21.797 -9.211 1 98.81 108 ILE A C 1
ATOM 812 O O . ILE A 1 108 ? 4.379 -21.984 -10.312 1 98.81 108 ILE A O 1
ATOM 816 N N . CYS A 1 109 ? 5.625 -22.703 -8.531 1 97.81 109 CYS A N 1
ATOM 817 C CA . CYS A 1 109 ? 5.84 -24.062 -9.023 1 97.81 109 CYS A CA 1
ATOM 818 C C . CYS A 1 109 ? 5.121 -25.094 -8.156 1 97.81 109 CYS A C 1
ATOM 820 O O . CYS A 1 109 ? 5.137 -24.984 -6.926 1 97.81 109 CYS A O 1
ATOM 822 N N . GLU A 1 110 ? 4.602 -25.969 -8.875 1 96.69 110 GLU A N 1
ATOM 823 C CA . GLU A 1 110 ? 4.113 -27.203 -8.266 1 96.69 110 GLU A CA 1
ATOM 824 C C . GLU A 1 110 ? 4.031 -28.328 -9.289 1 96.69 110 GLU A C 1
ATOM 826 O O . GLU A 1 110 ? 3.512 -28.141 -10.391 1 96.69 110 GLU A O 1
ATOM 831 N N . LYS A 1 111 ? 4.477 -29.469 -8.844 1 93.44 111 LYS A N 1
ATOM 832 C CA . LYS A 1 111 ? 4.367 -30.703 -9.633 1 93.44 111 LYS A CA 1
ATOM 833 C C . LYS A 1 111 ? 4.824 -30.469 -11.07 1 93.44 111 LYS A C 1
ATOM 835 O O . LYS A 1 111 ? 4.137 -30.875 -12.016 1 93.44 111 LYS A O 1
ATOM 840 N N . GLY A 1 112 ? 5.848 -29.703 -11.148 1 91.38 112 GLY A N 1
ATOM 841 C CA . GLY A 1 112 ? 6.453 -29.516 -12.461 1 91.38 112 GLY A CA 1
ATOM 842 C C . GLY A 1 112 ? 5.809 -28.391 -13.258 1 91.38 112 GLY A C 1
ATOM 843 O O . GLY A 1 112 ? 6.305 -28.031 -14.32 1 91.38 112 GLY A O 1
ATOM 844 N N . GLU A 1 113 ? 4.734 -27.891 -12.766 1 94.88 113 GLU A N 1
ATOM 845 C CA . GLU A 1 113 ? 4.102 -26.75 -13.422 1 94.88 113 GLU A CA 1
ATOM 846 C C . GLU A 1 113 ? 4.602 -25.438 -12.852 1 94.88 113 GLU A C 1
ATOM 848 O O . GLU A 1 113 ? 4.852 -25.328 -11.648 1 94.88 113 GLU A O 1
ATOM 853 N N . VAL A 1 114 ? 4.68 -24.547 -13.844 1 97.5 114 VAL A N 1
ATOM 854 C CA . VAL A 1 114 ? 5.195 -23.25 -13.43 1 97.5 114 VAL A CA 1
ATOM 855 C C . VAL A 1 114 ? 4.305 -22.141 -13.992 1 97.5 114 VAL A C 1
ATOM 857 O O . VAL A 1 114 ? 3.992 -22.125 -15.18 1 97.5 114 VAL A O 1
ATOM 860 N N . THR A 1 115 ? 3.902 -21.312 -13.109 1 98.38 115 THR A N 1
ATOM 861 C CA . THR A 1 115 ? 3.221 -20.078 -13.484 1 98.38 115 THR A CA 1
ATOM 862 C C . THR A 1 115 ? 4.09 -18.875 -13.172 1 98.38 115 THR A C 1
ATOM 864 O O . THR A 1 115 ? 4.621 -18.75 -12.07 1 98.38 115 THR A O 1
ATOM 867 N N . THR A 1 116 ? 4.203 -18.062 -14.242 1 98.75 116 THR A N 1
ATOM 868 C CA . THR A 1 116 ? 5.027 -16.875 -14.062 1 98.75 116 THR A CA 1
ATOM 869 C C . THR A 1 116 ? 4.242 -15.609 -14.406 1 98.75 116 THR A C 1
ATOM 871 O O . THR A 1 116 ? 3.359 -15.641 -15.266 1 98.75 116 THR A O 1
ATOM 874 N N . PHE A 1 117 ? 4.578 -14.594 -13.734 1 98.88 117 PHE A N 1
ATOM 875 C CA . PHE A 1 117 ? 4.059 -13.266 -14.047 1 98.88 117 PHE A CA 1
ATOM 876 C C . PHE A 1 117 ? 4.965 -12.188 -13.477 1 98.88 117 PHE A C 1
ATOM 878 O O . PHE A 1 117 ? 5.91 -12.484 -12.742 1 98.88 117 PHE A O 1
ATOM 885 N N . PHE A 1 118 ? 4.691 -11.023 -13.898 1 98.81 118 PHE A N 1
ATOM 886 C CA . PHE A 1 118 ? 5.438 -9.891 -13.359 1 98.81 118 PHE A CA 1
ATOM 887 C C . PHE A 1 118 ? 4.535 -8.672 -13.219 1 98.81 118 PHE A C 1
ATOM 889 O O . PHE A 1 118 ? 3.438 -8.633 -13.773 1 98.81 118 PHE A O 1
ATOM 896 N N . GLU A 1 119 ? 5.012 -7.742 -12.391 1 98.88 119 GLU A N 1
ATOM 897 C CA . GLU A 1 119 ? 4.43 -6.406 -12.312 1 98.88 119 GLU A CA 1
ATOM 898 C C . GLU A 1 119 ? 5.5 -5.328 -12.43 1 98.88 119 GLU A C 1
ATOM 900 O O . GLU A 1 119 ? 6.66 -5.555 -12.078 1 98.88 119 GLU A O 1
ATOM 905 N N . GLU A 1 120 ? 5.062 -4.309 -13.016 1 98.81 120 GLU A N 1
ATOM 906 C CA . GLU A 1 120 ? 5.922 -3.139 -13.148 1 98.81 120 GLU A CA 1
ATOM 907 C C . GLU A 1 120 ? 5.34 -1.938 -12.406 1 98.81 120 GLU A C 1
ATOM 909 O O . GLU A 1 120 ? 4.141 -1.675 -12.492 1 98.81 120 GLU A O 1
ATOM 914 N N . THR A 1 121 ? 6.168 -1.259 -11.641 1 98.88 121 THR A N 1
ATOM 915 C CA . THR A 1 121 ? 5.832 0.005 -11 1 98.88 121 THR A CA 1
ATOM 916 C C . THR A 1 121 ? 6.832 1.093 -11.375 1 98.88 121 THR A C 1
ATOM 918 O O . THR A 1 121 ? 8.047 0.876 -11.32 1 98.88 121 THR A O 1
ATOM 921 N N . VAL A 1 122 ? 6.312 2.176 -11.836 1 98.88 122 VAL A N 1
ATOM 922 C CA . VAL A 1 122 ? 7.152 3.324 -12.156 1 98.88 122 VAL A CA 1
ATOM 923 C C . VAL A 1 122 ? 7.328 4.195 -10.914 1 98.88 122 VAL A C 1
ATOM 925 O O . VAL A 1 122 ? 6.352 4.512 -10.227 1 98.88 122 VAL A O 1
ATOM 928 N N . VAL A 1 123 ? 8.562 4.523 -10.586 1 98.88 123 VAL A N 1
ATOM 929 C CA . VAL A 1 123 ? 8.93 5.332 -9.422 1 98.88 123 VAL A CA 1
ATOM 930 C C . VAL A 1 123 ? 9.523 6.66 -9.891 1 98.88 123 VAL A C 1
ATOM 932 O O . VAL A 1 123 ? 10.328 6.695 -10.82 1 98.88 123 VAL A O 1
ATOM 935 N N . HIS A 1 124 ? 9.102 7.73 -9.336 1 98.88 124 HIS A N 1
ATOM 936 C CA . HIS A 1 124 ? 9.664 9.055 -9.578 1 98.88 124 HIS A CA 1
ATOM 937 C C . HIS A 1 124 ? 10.336 9.602 -8.328 1 98.88 124 HIS A C 1
ATOM 939 O O . HIS A 1 124 ? 9.703 9.719 -7.277 1 98.88 124 HIS A O 1
ATOM 945 N N . PHE A 1 125 ? 11.656 9.844 -8.477 1 98.81 125 PHE A N 1
ATOM 946 C CA . PHE A 1 125 ? 12.398 10.414 -7.359 1 98.81 125 PHE A CA 1
ATOM 947 C C . PHE A 1 125 ? 12.242 11.93 -7.324 1 98.81 125 PHE A C 1
ATOM 949 O O . PHE A 1 125 ? 12.039 12.562 -8.359 1 98.81 125 PHE A O 1
ATOM 956 N N . TYR A 1 126 ? 12.344 12.492 -6.145 1 98.75 126 TYR A N 1
ATOM 957 C CA . TYR A 1 126 ? 12.578 13.93 -5.988 1 98.75 126 TYR A CA 1
ATOM 958 C C . TYR A 1 126 ? 13.914 14.336 -6.598 1 98.75 126 TYR A C 1
ATOM 960 O O . TYR A 1 126 ? 14.805 13.5 -6.766 1 98.75 126 TYR A O 1
ATOM 968 N N . PRO A 1 127 ? 14.008 15.656 -7.082 1 98.56 127 PRO A N 1
ATOM 969 C CA . PRO A 1 127 ? 15.383 16.141 -7.258 1 98.56 127 PRO A CA 1
ATOM 970 C C . PRO A 1 127 ? 16.219 16.016 -5.984 1 98.56 127 PRO A C 1
ATOM 972 O O . PRO A 1 127 ? 15.82 16.516 -4.93 1 98.56 127 PRO A O 1
ATOM 975 N N . LEU A 1 128 ? 17.281 15.227 -6.07 1 98.25 128 LEU A N 1
ATOM 976 C CA . LEU A 1 128 ? 18.094 14.914 -4.902 1 98.25 128 LEU A CA 1
ATOM 977 C C . LEU A 1 128 ? 19.391 15.719 -4.91 1 98.25 128 LEU A C 1
ATOM 979 O O . LEU A 1 128 ? 20.094 15.75 -5.918 1 98.25 128 LEU A O 1
ATOM 983 N N . SER A 1 129 ? 19.688 16.406 -3.844 1 97.31 129 SER A N 1
ATOM 984 C CA . SER A 1 129 ? 21 17.031 -3.66 1 97.31 129 SER A CA 1
ATOM 985 C C . SER A 1 129 ? 22.062 15.992 -3.291 1 97.31 129 SER A C 1
ATOM 987 O O . SER A 1 129 ? 21.734 14.852 -2.959 1 97.31 129 SER A O 1
ATOM 989 N N . GLU A 1 130 ? 23.266 16.375 -3.422 1 96.88 130 GLU A N 1
ATOM 990 C CA . GLU A 1 130 ? 24.344 15.508 -2.955 1 96.88 130 GLU A CA 1
ATOM 991 C C . GLU A 1 130 ? 24.172 15.164 -1.479 1 96.88 130 GLU A C 1
ATOM 993 O O . GLU A 1 130 ? 24.469 14.039 -1.062 1 96.88 130 GLU A O 1
ATOM 998 N N . GLU A 1 131 ? 23.688 16.078 -0.746 1 96.38 131 GLU A N 1
ATOM 999 C CA . GLU A 1 131 ? 23.469 15.867 0.68 1 96.38 131 GLU A CA 1
ATOM 1000 C C . GLU A 1 131 ? 22.375 14.82 0.917 1 96.38 131 GLU A C 1
ATOM 1002 O O . GLU A 1 131 ? 22.5 13.977 1.807 1 96.38 131 GLU A O 1
ATOM 1007 N N . ASP A 1 132 ? 21.281 14.898 0.209 1 96.75 132 ASP A N 1
ATOM 1008 C CA . ASP A 1 132 ? 20.219 13.891 0.282 1 96.75 132 ASP A CA 1
ATOM 1009 C C . ASP A 1 132 ? 20.781 12.492 0.057 1 96.75 132 ASP A C 1
ATOM 1011 O O . ASP A 1 132 ? 20.484 11.57 0.824 1 96.75 132 ASP A O 1
ATOM 1015 N N . ILE A 1 133 ? 21.594 12.438 -1.028 1 97.75 133 ILE A N 1
ATOM 1016 C CA . ILE A 1 133 ? 22.141 11.148 -1.459 1 97.75 133 ILE A CA 1
ATOM 1017 C C . ILE A 1 133 ? 23.141 10.641 -0.425 1 97.75 133 ILE A C 1
ATOM 1019 O O . ILE A 1 133 ? 23.078 9.469 -0.027 1 97.75 133 ILE A O 1
ATOM 1023 N N . ASP A 1 134 ? 24.047 11.508 0.046 1 96.81 134 ASP A N 1
ATOM 1024 C CA . ASP A 1 134 ? 25.047 11.117 1.036 1 96.81 134 ASP A CA 1
ATOM 1025 C C . ASP A 1 134 ? 24.375 10.672 2.338 1 96.81 134 ASP A C 1
ATOM 1027 O O . ASP A 1 134 ? 24.797 9.68 2.945 1 96.81 134 ASP A O 1
ATOM 1031 N N . GLN A 1 135 ? 23.391 11.383 2.742 1 96.19 135 GLN A N 1
ATOM 1032 C CA . GLN A 1 135 ? 22.656 11.023 3.955 1 96.19 135 GLN A CA 1
ATOM 1033 C C . GLN A 1 135 ? 22.016 9.641 3.826 1 96.19 135 GLN A C 1
ATOM 1035 O O . GLN A 1 135 ? 22.062 8.844 4.762 1 96.19 135 GLN A O 1
ATOM 1040 N N . TYR A 1 136 ? 21.422 9.398 2.764 1 98 136 TYR A N 1
ATOM 1041 C CA . TYR A 1 136 ? 20.781 8.102 2.555 1 98 136 TYR A CA 1
ATOM 1042 C C . TYR A 1 136 ? 21.812 6.98 2.557 1 98 136 TYR A C 1
ATOM 1044 O O . TYR A 1 136 ? 21.594 5.934 3.172 1 98 136 TYR A O 1
ATOM 1052 N N . ILE A 1 137 ? 22.938 7.203 1.82 1 97.44 137 ILE A N 1
ATOM 1053 C CA . ILE A 1 137 ? 23.984 6.188 1.734 1 97.44 137 ILE A CA 1
ATOM 1054 C C . ILE A 1 137 ? 24.5 5.871 3.131 1 97.44 137 ILE A C 1
ATOM 1056 O O . ILE A 1 137 ? 24.812 4.715 3.436 1 97.44 137 ILE A O 1
ATOM 1060 N N . GLU A 1 138 ? 24.516 6.859 4.023 1 96.25 138 GLU A N 1
ATOM 1061 C CA . GLU A 1 138 ? 25 6.703 5.391 1 96.25 138 GLU A CA 1
ATOM 1062 C C . GLU A 1 138 ? 24.109 5.746 6.184 1 96.25 138 GLU A C 1
ATOM 1064 O O . GLU A 1 138 ? 24.562 5.168 7.184 1 96.25 138 GLU A O 1
ATOM 1069 N N . THR A 1 139 ? 22.844 5.559 5.805 1 95.81 139 THR A N 1
ATOM 1070 C CA . THR A 1 139 ? 21.938 4.664 6.512 1 95.81 139 THR A CA 1
ATOM 1071 C C . THR A 1 139 ? 22.344 3.207 6.297 1 95.81 139 THR A C 1
ATOM 1073 O O . THR A 1 139 ? 21.922 2.324 7.047 1 95.81 139 THR A O 1
ATOM 1076 N N . GLY A 1 140 ? 23.062 2.924 5.176 1 95.94 140 GLY A N 1
ATOM 1077 C CA . GLY A 1 140 ? 23.438 1.562 4.82 1 95.94 140 GLY A CA 1
ATOM 1078 C C . GLY A 1 140 ? 22.359 0.844 4.02 1 95.94 140 GLY A C 1
ATOM 1079 O O . GLY A 1 140 ? 22.594 -0.258 3.518 1 95.94 140 GLY A O 1
ATOM 1080 N N . GLU A 1 141 ? 21.219 1.49 3.734 1 95.62 141 GLU A N 1
ATOM 1081 C CA . GLU A 1 141 ? 20.062 0.844 3.113 1 95.62 141 GLU A CA 1
ATOM 1082 C C . GLU A 1 141 ? 20.344 0.488 1.656 1 95.62 141 GLU A C 1
ATOM 1084 O O . GLU A 1 141 ? 19.812 -0.485 1.132 1 95.62 141 GLU A O 1
ATOM 1089 N N . PRO A 1 142 ? 21.25 1.182 0.929 1 96.38 142 PRO A N 1
ATOM 1090 C CA . PRO A 1 142 ? 21.375 0.977 -0.516 1 96.38 142 PRO A CA 1
ATOM 1091 C C . PRO A 1 142 ? 22 -0.369 -0.865 1 96.38 142 PRO A C 1
ATOM 1093 O O . PRO A 1 142 ? 21.797 -0.89 -1.962 1 96.38 142 PRO A O 1
ATOM 1096 N N . PHE A 1 143 ? 22.766 -0.958 -0.024 1 94.44 143 PHE A N 1
ATOM 1097 C CA . PHE A 1 143 ? 23.812 -1.872 -0.458 1 94.44 143 PHE A CA 1
ATOM 1098 C C . PHE A 1 143 ? 23.25 -3.27 -0.692 1 94.44 143 PHE A C 1
ATOM 1100 O O . PHE A 1 143 ? 23.875 -4.09 -1.363 1 94.44 143 PHE A O 1
ATOM 1107 N N . ASP A 1 144 ? 22.094 -3.719 -0.232 1 93.25 144 ASP A N 1
ATOM 1108 C CA . ASP A 1 144 ? 21.531 -5.035 -0.513 1 93.25 144 ASP A CA 1
ATOM 1109 C C . ASP A 1 144 ? 20.297 -4.93 -1.389 1 93.25 144 ASP A C 1
ATOM 1111 O O . ASP A 1 144 ? 19.469 -5.852 -1.432 1 93.25 144 ASP A O 1
ATOM 1115 N N . LYS A 1 145 ? 20.203 -3.781 -2.195 1 93.81 145 LYS A N 1
ATOM 1116 C CA . LYS A 1 145 ? 19 -3.512 -2.984 1 93.81 145 LYS A CA 1
ATOM 1117 C C . LYS A 1 145 ? 19.359 -3.105 -4.41 1 93.81 145 LYS A C 1
ATOM 1119 O O . LYS A 1 145 ? 20.266 -2.293 -4.621 1 93.81 145 LYS A O 1
ATOM 1124 N N . ALA A 1 146 ? 18.562 -3.703 -5.348 1 92.56 146 ALA A N 1
ATOM 1125 C CA . ALA A 1 146 ? 18.688 -3.244 -6.73 1 92.56 146 ALA A CA 1
ATOM 1126 C C . ALA A 1 146 ? 18.359 -1.757 -6.844 1 92.56 146 ALA A C 1
ATOM 1128 O O . ALA A 1 146 ? 17.438 -1.267 -6.199 1 92.56 146 ALA A O 1
ATOM 1129 N N . GLY A 1 147 ? 19.203 -1.039 -7.602 1 94.81 147 GLY A N 1
ATOM 1130 C CA . GLY A 1 147 ? 18.984 0.386 -7.797 1 94.81 147 GLY A CA 1
ATOM 1131 C C . GLY A 1 147 ? 19.484 1.229 -6.637 1 94.81 147 GLY A C 1
ATOM 1132 O O . GLY A 1 147 ? 19.484 2.459 -6.711 1 94.81 147 GLY A O 1
ATOM 1133 N N . GLY A 1 148 ? 19.875 0.579 -5.559 1 97.31 148 GLY A N 1
ATOM 1134 C CA . GLY A 1 148 ? 20.516 1.271 -4.453 1 97.31 148 GLY A CA 1
ATOM 1135 C C . GLY A 1 148 ? 19.516 1.962 -3.531 1 97.31 148 GLY A C 1
ATOM 1136 O O . GLY A 1 148 ? 19.859 2.969 -2.9 1 97.31 148 GLY A O 1
ATOM 1137 N N . TYR A 1 149 ? 18.359 1.5 -3.449 1 98.31 149 TYR A N 1
ATOM 1138 C CA . TYR A 1 149 ? 17.438 2.125 -2.502 1 98.31 149 TYR A CA 1
ATOM 1139 C C . TYR A 1 149 ? 16.344 1.147 -2.07 1 98.31 149 TYR A C 1
ATOM 1141 O O . TYR A 1 149 ? 16.031 0.199 -2.795 1 98.31 149 TYR A O 1
ATOM 1149 N N . GLY A 1 150 ? 15.82 1.273 -0.882 1 97.12 150 GLY A N 1
ATOM 1150 C CA . GLY A 1 150 ? 14.656 0.602 -0.337 1 97.12 150 GLY A CA 1
ATOM 1151 C C . GLY A 1 150 ? 13.523 1.555 0.001 1 97.12 150 GLY A C 1
ATOM 1152 O O . GLY A 1 150 ? 13.656 2.396 0.892 1 97.12 150 GLY A O 1
ATOM 1153 N N . ILE A 1 151 ? 12.375 1.398 -0.698 1 97.75 151 ILE A N 1
ATOM 1154 C CA . ILE A 1 151 ? 11.258 2.336 -0.576 1 97.75 151 ILE A CA 1
ATOM 1155 C C . ILE A 1 151 ? 10.602 2.178 0.792 1 97.75 151 ILE A C 1
ATOM 1157 O O . ILE A 1 151 ? 9.93 3.092 1.273 1 97.75 151 ILE A O 1
ATOM 1161 N N . GLN A 1 152 ? 10.68 0.975 1.481 1 95.31 152 GLN A N 1
ATOM 1162 C CA . GLN A 1 152 ? 9.984 0.65 2.723 1 95.31 152 GLN A CA 1
ATOM 1163 C C . GLN A 1 152 ? 10.703 1.238 3.93 1 95.31 152 GLN A C 1
ATOM 1165 O O . GLN A 1 152 ? 10.172 1.236 5.043 1 95.31 152 GLN A O 1
ATOM 1170 N N . GLY A 1 153 ? 11.906 1.732 3.852 1 95.94 153 GLY A N 1
ATOM 1171 C CA . GLY A 1 153 ? 12.703 2.318 4.918 1 95.94 153 GLY A CA 1
ATOM 1172 C C . GLY A 1 153 ? 12.93 3.809 4.746 1 95.94 153 GLY A C 1
ATOM 1173 O O . GLY A 1 153 ? 12.008 4.543 4.375 1 95.94 153 GLY A O 1
ATOM 1174 N N . PHE A 1 154 ? 14.203 4.203 5.109 1 97.5 154 PHE A N 1
ATOM 1175 C CA . PHE A 1 154 ? 14.578 5.605 4.973 1 97.5 154 PHE A CA 1
ATOM 1176 C C . PHE A 1 154 ? 14.531 6.035 3.512 1 97.5 154 PHE A C 1
ATOM 1178 O O . PHE A 1 154 ? 14.352 7.219 3.215 1 97.5 154 PHE A O 1
ATOM 1185 N N . GLY A 1 155 ? 14.594 5.07 2.57 1 98.12 155 GLY A N 1
ATOM 1186 C CA . GLY A 1 155 ? 14.578 5.355 1.144 1 98.12 155 GLY A CA 1
ATOM 1187 C C . GLY A 1 155 ? 13.273 5.961 0.667 1 98.12 155 GLY A C 1
ATOM 1188 O O . GLY A 1 155 ? 13.195 6.504 -0.437 1 98.12 155 GLY A O 1
ATOM 1189 N N . ALA A 1 156 ? 12.203 5.871 1.518 1 98.12 156 ALA A N 1
ATOM 1190 C CA . ALA A 1 156 ? 10.945 6.543 1.213 1 98.12 156 ALA A CA 1
ATOM 1191 C C . ALA A 1 156 ? 11.172 8.039 0.98 1 98.12 156 ALA A C 1
ATOM 1193 O O . ALA A 1 156 ? 10.414 8.672 0.24 1 98.12 156 ALA A O 1
ATOM 1194 N N . TYR A 1 157 ? 12.156 8.656 1.619 1 98.19 157 TYR A N 1
ATOM 1195 C CA . TYR A 1 157 ? 12.516 10.062 1.493 1 98.19 157 TYR A CA 1
ATOM 1196 C C . TYR A 1 157 ? 12.828 10.414 0.045 1 98.19 157 TYR A C 1
ATOM 1198 O O . TYR A 1 157 ? 12.57 11.539 -0.395 1 98.19 157 TYR A O 1
ATOM 1206 N N . LEU A 1 158 ? 13.398 9.469 -0.749 1 98.62 158 LEU A N 1
ATOM 1207 C CA . LEU A 1 158 ? 13.867 9.703 -2.109 1 98.62 158 LEU A CA 1
ATOM 1208 C C . LEU A 1 158 ? 12.703 9.75 -3.09 1 98.62 158 LEU A C 1
ATOM 1210 O O . LEU A 1 158 ? 12.828 10.305 -4.184 1 98.62 158 LEU A O 1
ATOM 1214 N N . VAL A 1 159 ? 11.547 9.18 -2.713 1 98.81 159 VAL A N 1
ATOM 1215 C CA . VAL A 1 159 ? 10.484 8.852 -3.662 1 98.81 159 VAL A CA 1
ATOM 1216 C C . VAL A 1 159 ? 9.391 9.914 -3.592 1 98.81 159 VAL A C 1
ATOM 1218 O O . VAL A 1 159 ? 8.797 10.133 -2.533 1 98.81 159 VAL A O 1
ATOM 1221 N N . HIS A 1 160 ? 9.172 10.547 -4.707 1 98.81 160 HIS A N 1
ATOM 1222 C CA . HIS A 1 160 ? 8.078 11.516 -4.844 1 98.81 160 HIS A CA 1
ATOM 1223 C C . HIS A 1 160 ? 6.75 10.812 -5.09 1 98.81 160 HIS A C 1
ATOM 1225 O O . HIS A 1 160 ? 5.762 11.086 -4.406 1 98.81 160 HIS A O 1
ATOM 1231 N N . SER A 1 161 ? 6.707 9.883 -5.957 1 98.81 161 SER A N 1
ATOM 1232 C CA . SER A 1 161 ? 5.48 9.164 -6.293 1 98.81 161 SER A CA 1
ATOM 1233 C C . SER A 1 161 ? 5.785 7.84 -6.98 1 98.81 161 SER A C 1
ATOM 1235 O O . SER A 1 161 ? 6.902 7.617 -7.445 1 98.81 161 SER A O 1
ATOM 1237 N N . ILE A 1 162 ? 4.773 6.965 -6.949 1 98.88 162 ILE A N 1
ATOM 1238 C CA . ILE A 1 162 ? 4.836 5.758 -7.762 1 98.88 162 ILE A CA 1
ATOM 1239 C C . ILE A 1 162 ? 3.549 5.613 -8.57 1 98.88 162 ILE A C 1
ATOM 1241 O O . ILE A 1 162 ? 2.531 6.23 -8.242 1 98.88 162 ILE A O 1
ATOM 1245 N N . SER A 1 163 ? 3.609 4.961 -9.633 1 98.94 163 SER A N 1
ATOM 1246 C CA . SER A 1 163 ? 2.48 4.496 -10.43 1 98.94 163 SER A CA 1
ATOM 1247 C C . SER A 1 163 ? 2.523 2.982 -10.617 1 98.94 163 SER A C 1
ATOM 1249 O O . SER A 1 163 ? 3.371 2.467 -11.344 1 98.94 163 SER A O 1
ATOM 1251 N N . GLY A 1 164 ? 1.692 2.277 -9.953 1 98.88 164 GLY A N 1
ATOM 1252 C CA . GLY A 1 164 ? 1.674 0.825 -9.898 1 98.88 164 GLY A CA 1
ATOM 1253 C C . GLY A 1 164 ? 1.514 0.282 -8.492 1 98.88 164 GLY A C 1
ATOM 1254 O O . GLY A 1 164 ? 0.963 0.958 -7.621 1 98.88 164 GLY A O 1
ATOM 1255 N N . ASP A 1 165 ? 1.878 -0.885 -8.328 1 98.81 165 ASP A N 1
ATOM 1256 C CA . ASP A 1 165 ? 1.777 -1.575 -7.047 1 98.81 165 ASP A CA 1
ATOM 1257 C C . ASP A 1 165 ? 3.01 -1.312 -6.184 1 98.81 165 ASP A C 1
ATOM 1259 O O . ASP A 1 165 ? 4.129 -1.649 -6.574 1 98.81 165 ASP A O 1
ATOM 1263 N N . TYR A 1 166 ? 2.865 -0.741 -5.023 1 98.88 166 TYR A N 1
ATOM 1264 C CA . TYR A 1 166 ? 3.928 -0.433 -4.07 1 98.88 166 TYR A CA 1
ATOM 1265 C C . TYR A 1 166 ? 4.727 -1.684 -3.721 1 98.88 166 TYR A C 1
ATOM 1267 O O . TYR A 1 166 ? 5.957 -1.641 -3.639 1 98.88 166 TYR A O 1
ATOM 1275 N N . ASN A 1 167 ? 4.078 -2.812 -3.518 1 98.81 167 ASN A N 1
ATOM 1276 C CA . ASN A 1 167 ? 4.73 -4.035 -3.059 1 98.81 167 ASN A CA 1
ATOM 1277 C C . ASN A 1 167 ? 5.594 -4.656 -4.152 1 98.81 167 ASN A C 1
ATOM 1279 O O . ASN A 1 167 ? 6.477 -5.465 -3.869 1 98.81 167 ASN A O 1
ATOM 1283 N N . THR A 1 168 ? 5.344 -4.273 -5.426 1 98.69 168 THR A N 1
ATOM 1284 C CA . THR A 1 168 ? 6.258 -4.613 -6.512 1 98.69 168 THR A CA 1
ATOM 1285 C C . THR A 1 168 ? 7.629 -3.986 -6.277 1 98.69 168 THR A C 1
ATOM 1287 O O . THR A 1 168 ? 8.656 -4.613 -6.539 1 98.69 168 THR A O 1
ATOM 1290 N N . VAL A 1 169 ? 7.609 -2.754 -5.766 1 98.75 169 VAL A N 1
ATOM 1291 C CA . VAL A 1 169 ? 8.852 -2.041 -5.508 1 98.75 169 VAL A CA 1
ATOM 1292 C C . VAL A 1 169 ? 9.547 -2.639 -4.285 1 98.75 169 VAL A C 1
ATOM 1294 O O . VAL A 1 169 ? 10.773 -2.764 -4.258 1 98.75 169 VAL A O 1
ATOM 1297 N N . VAL A 1 170 ? 8.742 -3.07 -3.285 1 98.38 170 VAL A N 1
ATOM 1298 C CA . VAL A 1 170 ? 9.289 -3.672 -2.072 1 98.38 170 VAL A CA 1
ATOM 1299 C C . VAL A 1 170 ? 9.945 -5.008 -2.406 1 98.38 170 VAL A C 1
ATOM 1301 O O . VAL A 1 170 ? 11 -5.336 -1.866 1 98.38 170 VAL A O 1
ATOM 1304 N N . GLY A 1 171 ? 9.25 -5.758 -3.328 1 98.12 171 GLY A N 1
ATOM 1305 C CA . GLY A 1 171 ? 9.953 -6.969 -3.717 1 98.12 171 GLY A CA 1
ATOM 1306 C C . GLY A 1 171 ? 9.023 -8.109 -4.07 1 98.12 171 GLY A C 1
ATOM 1307 O O . GLY A 1 171 ? 9.477 -9.203 -4.426 1 98.12 171 GLY A O 1
ATOM 1308 N N . LEU A 1 172 ? 7.75 -7.934 -3.963 1 98.75 172 LEU A N 1
ATOM 1309 C CA . LEU A 1 172 ? 6.758 -8.945 -4.316 1 98.75 172 LEU A CA 1
ATOM 1310 C C . LEU A 1 172 ? 5.414 -8.297 -4.637 1 98.75 172 LEU A C 1
ATOM 1312 O O . LEU A 1 172 ? 4.836 -7.605 -3.795 1 98.75 172 LEU A O 1
ATOM 1316 N N . PRO A 1 173 ? 4.957 -8.391 -5.934 1 98.81 173 PRO A N 1
ATOM 1317 C CA . PRO A 1 173 ? 3.594 -7.934 -6.211 1 98.81 173 PRO A CA 1
ATOM 1318 C C . PRO A 1 173 ? 2.537 -8.703 -5.426 1 98.81 173 PRO A C 1
ATOM 1320 O O . PRO A 1 173 ? 1.882 -9.594 -5.973 1 98.81 173 PRO A O 1
ATOM 1323 N N . LEU A 1 174 ? 2.301 -8.328 -4.246 1 98.75 174 LEU A N 1
ATOM 1324 C CA . LEU A 1 174 ? 1.639 -9.102 -3.199 1 98.75 174 LEU A CA 1
ATOM 1325 C C . LEU A 1 174 ? 0.195 -9.406 -3.58 1 98.75 174 LEU A C 1
ATOM 1327 O O . LEU A 1 174 ? -0.234 -10.562 -3.527 1 98.75 174 LEU A O 1
ATOM 1331 N N . ALA A 1 175 ? -0.586 -8.422 -4.008 1 98.69 175 ALA A N 1
ATOM 1332 C CA . ALA A 1 175 ? -1.999 -8.625 -4.312 1 98.69 175 ALA A CA 1
ATOM 1333 C C . ALA A 1 175 ? -2.174 -9.625 -5.453 1 98.69 175 ALA A C 1
ATOM 1335 O O . ALA A 1 175 ? -2.998 -10.539 -5.367 1 98.69 175 ALA A O 1
ATOM 1336 N N . LYS A 1 176 ? -1.416 -9.398 -6.465 1 98.75 176 LYS A N 1
ATOM 1337 C CA . LYS A 1 176 ? -1.488 -10.336 -7.582 1 98.75 176 LYS A CA 1
ATOM 1338 C C . LYS A 1 176 ? -1.013 -11.727 -7.164 1 98.75 176 LYS A C 1
ATOM 1340 O O . LYS A 1 176 ? -1.61 -12.734 -7.547 1 98.75 176 LYS A O 1
ATOM 1345 N N . THR A 1 177 ? 0.069 -11.789 -6.445 1 98.88 177 THR A N 1
ATOM 1346 C CA . THR A 1 177 ? 0.586 -13.062 -5.961 1 98.88 177 THR A CA 1
ATOM 1347 C C . THR A 1 177 ? -0.472 -13.805 -5.148 1 98.88 177 THR A C 1
ATOM 1349 O O . THR A 1 177 ? -0.679 -15.008 -5.34 1 98.88 177 THR A O 1
ATOM 1352 N N . MET A 1 178 ? -1.157 -13.086 -4.246 1 98.5 178 MET A N 1
ATOM 1353 C CA . MET A 1 178 ? -2.207 -13.695 -3.436 1 98.5 178 MET A CA 1
ATOM 1354 C C . MET A 1 178 ? -3.295 -14.305 -4.316 1 98.5 178 MET A C 1
ATOM 1356 O O . MET A 1 178 ? -3.775 -15.406 -4.047 1 98.5 178 MET A O 1
ATOM 1360 N N . ARG A 1 179 ? -3.674 -13.617 -5.355 1 98.31 179 ARG A N 1
ATOM 1361 C CA . ARG A 1 179 ? -4.707 -14.102 -6.27 1 98.31 179 ARG A CA 1
ATOM 1362 C C . ARG A 1 179 ? -4.23 -15.328 -7.035 1 98.31 179 ARG A C 1
ATOM 1364 O O . ARG A 1 179 ? -4.992 -16.281 -7.219 1 98.31 179 ARG A O 1
ATOM 1371 N N . GLU A 1 180 ? -2.992 -15.305 -7.457 1 98.38 180 GLU A N 1
ATOM 1372 C CA . GLU A 1 180 ? -2.449 -16.453 -8.18 1 98.38 180 GLU A CA 1
ATOM 1373 C C . GLU A 1 180 ? -2.309 -17.672 -7.262 1 98.38 180 GLU A C 1
ATOM 1375 O O . GLU A 1 180 ? -2.494 -18.812 -7.695 1 98.38 180 GLU A O 1
ATOM 1380 N N . LEU A 1 181 ? -1.95 -17.438 -6.027 1 98.25 181 LEU A N 1
ATOM 1381 C CA . LEU A 1 181 ? -1.752 -18.531 -5.078 1 98.25 181 LEU A CA 1
ATOM 1382 C C . LEU A 1 181 ? -3.051 -19.297 -4.855 1 98.25 181 LEU A C 1
ATOM 1384 O O . LEU A 1 181 ? -3.025 -20.484 -4.547 1 98.25 181 LEU A O 1
ATOM 1388 N N . LYS A 1 182 ? -4.188 -18.594 -5.062 1 96.62 182 LYS A N 1
ATOM 1389 C CA . LYS A 1 182 ? -5.477 -19.266 -4.945 1 96.62 182 LYS A CA 1
ATOM 1390 C C . LYS A 1 182 ? -5.594 -20.406 -5.945 1 96.62 182 LYS A C 1
ATOM 1392 O O . LYS A 1 182 ? -6.211 -21.438 -5.652 1 96.62 182 LYS A O 1
ATOM 1397 N N . HIS A 1 183 ? -5.027 -20.25 -7.066 1 96.38 183 HIS A N 1
ATOM 1398 C CA .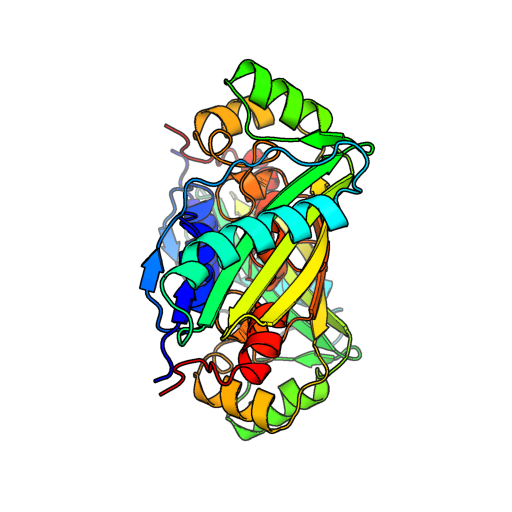 HIS A 1 183 ? -5.062 -21.297 -8.086 1 96.38 183 HIS A CA 1
ATOM 1399 C C . HIS A 1 183 ? -4.246 -22.516 -7.664 1 96.38 183 HIS A C 1
ATOM 1401 O O . HIS A 1 183 ? -4.387 -23.594 -8.25 1 96.38 183 HIS A O 1
ATOM 1407 N N . PHE A 1 184 ? -3.445 -22.422 -6.719 1 97.06 184 PHE A N 1
ATOM 1408 C CA . PHE A 1 184 ? -2.639 -23.516 -6.203 1 97.06 184 PHE A CA 1
ATOM 1409 C C . PHE A 1 184 ? -3.145 -23.953 -4.832 1 97.06 184 PHE A C 1
ATOM 1411 O O . PHE A 1 184 ? -2.475 -24.719 -4.137 1 97.06 184 PHE A O 1
ATOM 1418 N N . ASN A 1 185 ? -4.277 -23.312 -4.48 1 96.69 185 ASN A N 1
ATOM 1419 C CA . ASN A 1 185 ? -4.965 -23.672 -3.242 1 96.69 185 ASN A CA 1
ATOM 1420 C C . ASN A 1 185 ? -4.148 -23.266 -2.016 1 96.69 185 ASN A C 1
ATOM 1422 O O . ASN A 1 185 ? -4.121 -24 -1.021 1 96.69 185 ASN A O 1
ATOM 1426 N N . ILE A 1 186 ? -3.43 -22.25 -2.156 1 97.75 186 ILE A N 1
ATOM 1427 C CA . ILE A 1 186 ? -2.748 -21.609 -1.035 1 97.75 186 ILE A CA 1
ATOM 1428 C C . ILE A 1 186 ? -3.529 -20.375 -0.59 1 97.75 186 ILE A C 1
ATOM 1430 O O . ILE A 1 186 ? -3.762 -19.453 -1.384 1 97.75 186 ILE A O 1
ATOM 1434 N N . TYR A 1 187 ? -3.912 -20.375 0.711 1 96.5 187 TYR A N 1
ATOM 1435 C CA . TYR A 1 187 ? -4.777 -19.312 1.207 1 96.5 187 TYR A CA 1
ATOM 1436 C C . TYR A 1 187 ? -4.211 -18.688 2.477 1 96.5 187 TYR A C 1
ATOM 1438 O O . TYR A 1 187 ? -3.492 -19.344 3.23 1 96.5 187 TYR A O 1
ATOM 1446 N N . PRO A 1 188 ? -4.516 -17.375 2.695 1 96.75 188 PRO A N 1
ATOM 1447 C CA . PRO A 1 188 ? -4.082 -16.734 3.941 1 96.75 188 PRO A CA 1
ATOM 1448 C C . PRO A 1 188 ? -4.773 -17.312 5.172 1 96.75 188 PRO A C 1
ATOM 1450 O O . PRO A 1 188 ? -5.867 -17.875 5.066 1 96.75 188 PRO A O 1
ATOM 1453 N N . ASN A 1 189 ? -4.055 -17.203 6.301 1 94.31 189 ASN A N 1
ATOM 1454 C CA . ASN A 1 189 ? -4.641 -17.578 7.586 1 94.31 189 ASN A CA 1
ATOM 1455 C C . ASN A 1 189 ? -5.352 -16.391 8.234 1 94.31 189 ASN A C 1
ATOM 1457 O O . ASN A 1 189 ? -4.734 -15.625 8.969 1 94.31 189 ASN A O 1
ATOM 1461 N N . ILE A 1 190 ? -6.691 -16.172 8.008 1 88.19 190 ILE A N 1
ATOM 1462 C CA . ILE A 1 190 ? -7.449 -15.031 8.5 1 88.19 190 ILE A CA 1
ATOM 1463 C C . ILE A 1 190 ? -7.957 -15.312 9.914 1 88.19 190 ILE A C 1
ATOM 1465 O O . ILE A 1 190 ? -8.102 -14.391 10.719 1 88.19 190 ILE A O 1
ATOM 1469 N N . ASN A 1 191 ? -8.219 -16.625 10.406 1 73.88 191 ASN A N 1
ATOM 1470 C CA . ASN A 1 191 ? -8.727 -16.969 11.727 1 73.88 191 ASN A CA 1
ATOM 1471 C C . ASN A 1 191 ? -7.598 -17.141 12.734 1 73.88 191 ASN A C 1
ATOM 1473 O O . ASN A 1 191 ? -6.48 -17.5 12.367 1 73.88 191 ASN A O 1
ATOM 1477 N N . MET B 1 1 ? 18.734 17.828 20.422 1 72.94 1 MET B N 1
ATOM 1478 C CA . MET B 1 1 ? 17.781 17.688 19.312 1 72.94 1 MET B CA 1
ATOM 1479 C C . MET B 1 1 ? 16.531 18.531 19.562 1 72.94 1 MET B C 1
ATOM 1481 O O . MET B 1 1 ? 16.125 18.719 20.703 1 72.94 1 MET B O 1
ATOM 1485 N N . LYS B 1 2 ? 16.109 19.266 18.578 1 90.12 2 LYS B N 1
ATOM 1486 C CA . LYS B 1 2 ? 14.922 20.109 18.672 1 90.12 2 LYS B CA 1
ATOM 1487 C C . LYS B 1 2 ? 13.672 19.281 18.938 1 90.12 2 LYS B C 1
ATOM 1489 O O . LYS B 1 2 ? 13.469 18.234 18.328 1 90.12 2 LYS B O 1
ATOM 1494 N N . PRO B 1 3 ? 12.961 19.766 20.016 1 95.81 3 PRO B N 1
ATOM 1495 C CA . PRO B 1 3 ? 11.773 18.984 20.391 1 95.81 3 PRO B CA 1
ATOM 1496 C C . PRO B 1 3 ? 10.742 18.922 19.281 1 95.81 3 PRO B C 1
ATOM 1498 O O . PRO B 1 3 ? 10.531 19.891 18.562 1 95.81 3 PRO B O 1
ATOM 1501 N N . PHE B 1 4 ? 10.18 17.734 19.188 1 98.5 4 PHE B N 1
ATOM 1502 C CA . PHE B 1 4 ? 9.273 17.422 18.078 1 98.5 4 PHE B CA 1
ATOM 1503 C C . PHE B 1 4 ? 8.125 16.547 18.562 1 98.5 4 PHE B C 1
ATOM 1505 O O . PHE B 1 4 ? 8.352 15.484 19.141 1 98.5 4 PHE B O 1
ATOM 1512 N N . ILE B 1 5 ? 6.785 17.156 18.422 1 98.69 5 ILE B N 1
ATOM 1513 C CA . ILE B 1 5 ? 5.602 16.453 18.891 1 98.69 5 ILE B CA 1
ATOM 1514 C C . ILE B 1 5 ? 4.73 16.031 17.719 1 98.69 5 ILE B C 1
ATOM 1516 O O . ILE B 1 5 ? 4.449 16.844 16.828 1 98.69 5 ILE B O 1
ATOM 1520 N N . LEU B 1 6 ? 4.457 14.773 17.641 1 98.81 6 LEU B N 1
ATOM 1521 C CA . LEU B 1 6 ? 3.396 14.297 16.766 1 98.81 6 LEU B CA 1
ATOM 1522 C C . LEU B 1 6 ? 2.033 14.406 17.438 1 98.81 6 LEU B C 1
ATOM 1524 O O . LEU B 1 6 ? 1.767 13.719 18.422 1 98.81 6 LEU B O 1
ATOM 1528 N N . ALA B 1 7 ? 1.143 15.328 16.875 1 98.25 7 ALA B N 1
ATOM 1529 C CA . ALA B 1 7 ? -0.203 15.539 17.406 1 98.25 7 ALA B CA 1
ATOM 1530 C C . ALA B 1 7 ? -1.195 14.562 16.781 1 98.25 7 ALA B C 1
ATOM 1532 O O . ALA B 1 7 ? -2.207 14.969 16.203 1 98.25 7 ALA B O 1
ATOM 1533 N N . SER B 1 8 ? -0.898 13.289 16.953 1 96.81 8 SER B N 1
ATOM 1534 C CA . SER B 1 8 ? -1.719 12.219 16.406 1 96.81 8 SER B CA 1
ATOM 1535 C C . SER B 1 8 ? -1.588 10.938 17.219 1 96.81 8 SER B C 1
ATOM 1537 O O . SER B 1 8 ? -0.496 10.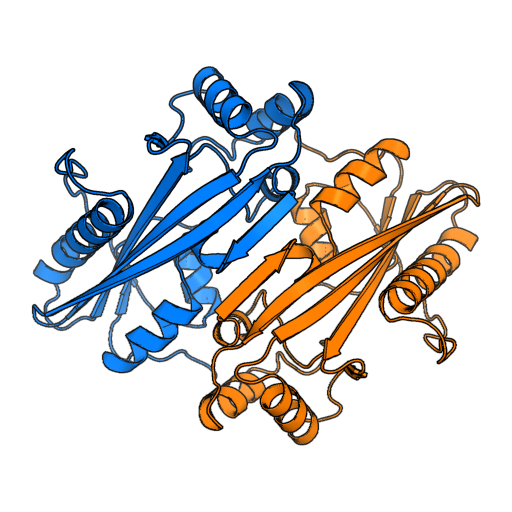594 17.672 1 96.81 8 SER B O 1
ATOM 1539 N N . GLY B 1 9 ? -2.799 10.344 17.375 1 94.38 9 GLY B N 1
ATOM 1540 C CA . GLY B 1 9 ? -2.805 9.039 18.016 1 94.38 9 GLY B CA 1
ATOM 1541 C C . GLY B 1 9 ? -2.691 7.887 17.031 1 94.38 9 GLY B C 1
ATOM 1542 O O . GLY B 1 9 ? -2.734 6.719 17.422 1 94.38 9 GLY B O 1
ATOM 1543 N N . SER B 1 10 ? -2.502 8.156 15.789 1 94.94 10 SER B N 1
ATOM 1544 C CA . SER B 1 10 ? -2.457 7.129 14.75 1 94.94 10 SER B CA 1
ATOM 1545 C C . SER B 1 10 ? -1.183 6.301 14.852 1 94.94 10 SER B C 1
ATOM 1547 O O . SER B 1 10 ? -0.076 6.836 14.75 1 94.94 10 SER B O 1
ATOM 1549 N N . PRO B 1 11 ? -1.344 4.961 15.047 1 96.44 11 PRO B N 1
ATOM 1550 C CA . PRO B 1 11 ? -0.151 4.109 15.055 1 96.44 11 PRO B CA 1
ATOM 1551 C C . PRO B 1 11 ? 0.623 4.172 13.734 1 96.44 11 PRO B C 1
ATOM 1553 O O . PRO B 1 11 ? 1.854 4.113 13.734 1 96.44 11 PRO B O 1
ATOM 1556 N N . ARG B 1 12 ? -0.025 4.316 12.656 1 97.06 12 ARG B N 1
ATOM 1557 C CA . ARG B 1 12 ? 0.618 4.371 11.344 1 97.06 12 ARG B CA 1
ATOM 1558 C C . ARG B 1 12 ? 1.495 5.613 11.219 1 97.06 12 ARG B C 1
ATOM 1560 O O . ARG B 1 12 ? 2.609 5.543 10.695 1 97.06 12 ARG B O 1
ATOM 1567 N N . ARG B 1 13 ? 1.034 6.754 11.641 1 98.12 13 ARG B N 1
ATOM 1568 C CA . ARG B 1 13 ? 1.815 7.984 11.578 1 98.12 13 ARG B CA 1
ATOM 1569 C C . ARG B 1 13 ? 3.051 7.898 12.461 1 98.12 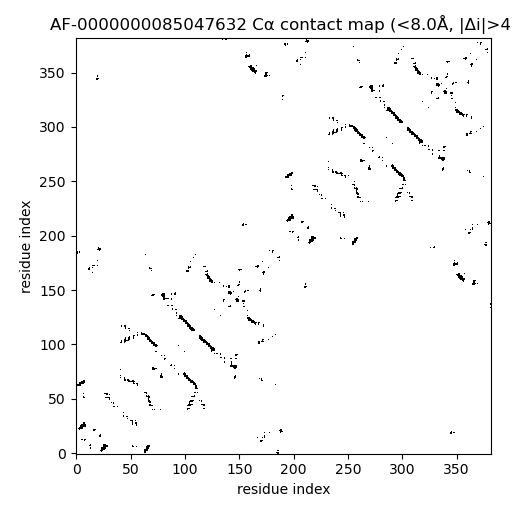13 ARG B C 1
ATOM 1571 O O . ARG B 1 13 ? 4.133 8.344 12.07 1 98.12 13 ARG B O 1
ATOM 1578 N N . LYS B 1 14 ? 2.844 7.301 13.641 1 98.31 14 LYS B N 1
ATOM 1579 C CA . LYS B 1 14 ? 3.975 7.047 14.531 1 98.31 14 LYS B CA 1
ATOM 1580 C C . LYS B 1 14 ? 5.02 6.164 13.852 1 98.31 14 LYS B C 1
ATOM 1582 O O . LYS B 1 14 ? 6.211 6.473 13.875 1 98.31 14 LYS B O 1
ATOM 1587 N N . GLU B 1 15 ? 4.613 5.07 13.234 1 98.12 15 GLU B N 1
ATOM 1588 C CA . GLU B 1 15 ? 5.5 4.117 12.578 1 98.12 15 GLU B CA 1
ATOM 1589 C C . GLU B 1 15 ? 6.262 4.773 11.43 1 98.12 15 GLU B C 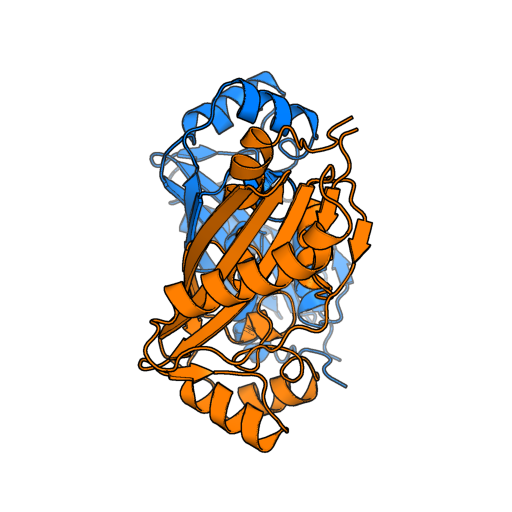1
ATOM 1591 O O . GLU B 1 15 ? 7.449 4.504 11.234 1 98.12 15 GLU B O 1
ATOM 1596 N N . LEU B 1 16 ? 5.59 5.613 10.656 1 98.5 16 LEU B N 1
ATOM 1597 C CA . LEU B 1 16 ? 6.215 6.281 9.523 1 98.5 16 LEU B CA 1
ATOM 1598 C C . LEU B 1 16 ? 7.312 7.234 9.992 1 98.5 16 LEU B C 1
ATOM 1600 O O . LEU B 1 16 ? 8.383 7.297 9.383 1 98.5 16 LEU B O 1
ATOM 1604 N N . LEU B 1 17 ? 7.078 8.047 11.07 1 98.69 17 LEU B N 1
ATOM 1605 C CA . LEU B 1 17 ? 8.102 8.945 11.586 1 98.69 17 LEU B CA 1
ATOM 1606 C C . LEU B 1 17 ? 9.281 8.172 12.148 1 98.69 17 LEU B C 1
ATOM 1608 O O . LEU B 1 17 ? 10.438 8.594 12.016 1 98.69 17 LEU B O 1
ATOM 1612 N N . LYS B 1 18 ? 8.977 6.98 12.773 1 98.19 18 LYS B N 1
ATOM 1613 C CA . LYS B 1 18 ? 10.055 6.117 13.25 1 98.19 18 LYS B CA 1
ATOM 1614 C C . LYS B 1 18 ? 10.875 5.559 12.086 1 98.19 18 LYS B C 1
ATOM 1616 O O . LYS B 1 18 ? 12.102 5.531 12.148 1 98.19 18 LYS B O 1
ATOM 1621 N N . GLN B 1 19 ? 10.172 5.113 11.07 1 97.19 19 GLN B N 1
ATOM 1622 C CA . GLN B 1 19 ? 10.82 4.648 9.852 1 97.19 19 GLN B CA 1
ATOM 1623 C C . GLN B 1 19 ? 11.789 5.699 9.305 1 97.19 19 GLN B C 1
ATOM 1625 O O . GLN B 1 19 ? 12.867 5.363 8.812 1 97.19 19 GLN B O 1
ATOM 1630 N N . ALA B 1 20 ? 11.391 6.934 9.406 1 97.69 20 ALA B N 1
ATOM 1631 C CA . ALA B 1 20 ? 12.172 8.055 8.898 1 97.69 20 ALA B CA 1
ATOM 1632 C C . ALA B 1 20 ? 13.234 8.477 9.906 1 97.69 20 ALA B C 1
ATOM 1634 O O . ALA B 1 20 ? 13.961 9.453 9.688 1 97.69 20 ALA B O 1
ATOM 1635 N N . ARG B 1 21 ? 13.297 7.766 11.078 1 97.44 21 ARG B N 1
ATOM 1636 C CA . ARG B 1 21 ? 14.359 7.914 12.062 1 97.44 21 ARG B CA 1
ATOM 1637 C C . ARG B 1 21 ? 14.258 9.25 12.789 1 97.44 21 ARG B C 1
ATOM 1639 O O . ARG B 1 21 ? 15.266 9.898 13.055 1 97.44 21 ARG B O 1
ATOM 1646 N N . TYR B 1 22 ? 13.023 9.664 13.078 1 98.12 22 TYR B N 1
ATOM 1647 C CA . TYR B 1 22 ? 12.812 10.852 13.906 1 98.12 22 TYR B CA 1
ATOM 1648 C C . TYR B 1 22 ? 12.656 10.461 15.375 1 98.12 22 TYR B C 1
ATOM 1650 O O . TYR B 1 22 ? 12.125 9.398 15.688 1 98.12 22 TYR B O 1
ATOM 1658 N N . THR B 1 23 ? 13.156 11.273 16.188 1 97.88 23 THR B N 1
ATOM 1659 C CA . THR B 1 23 ? 12.828 11.266 17.609 1 97.88 23 THR B CA 1
ATOM 1660 C C . THR B 1 23 ? 11.719 12.258 17.906 1 97.88 23 THR B C 1
ATOM 1662 O O . THR B 1 23 ? 11.812 13.438 17.562 1 97.88 23 THR B O 1
ATOM 1665 N N . PHE B 1 24 ? 10.703 11.758 18.484 1 98.44 24 PHE B N 1
ATOM 1666 C CA . PHE B 1 24 ? 9.555 12.609 18.766 1 98.44 24 PHE B CA 1
ATOM 1667 C C . PHE B 1 24 ? 8.727 12.055 19.922 1 98.44 24 PHE B C 1
ATOM 1669 O O . PHE B 1 24 ? 8.875 10.891 20.281 1 98.44 24 PHE B O 1
ATOM 1676 N N . SER B 1 25 ? 7.91 12.914 20.547 1 98.19 25 SER B N 1
ATOM 1677 C CA . SER B 1 25 ? 6.887 12.516 21.5 1 98.19 25 SER B CA 1
ATOM 1678 C C . SER B 1 25 ? 5.492 12.594 20.891 1 98.19 25 SER B C 1
ATOM 1680 O O . SER B 1 25 ? 5.312 13.18 19.812 1 98.19 25 SER B O 1
ATOM 1682 N N . ILE B 1 26 ? 4.586 11.891 21.438 1 98.38 26 ILE B N 1
ATOM 1683 C CA . ILE B 1 26 ? 3.217 11.844 20.938 1 98.38 26 ILE B CA 1
ATOM 1684 C C . ILE B 1 26 ? 2.283 12.539 21.922 1 98.38 26 ILE B C 1
ATOM 1686 O O . ILE B 1 26 ? 2.367 12.32 23.141 1 98.38 26 ILE B O 1
ATOM 1690 N N . GLN B 1 27 ? 1.508 13.453 21.5 1 97.56 27 GLN B N 1
ATOM 1691 C CA . GLN B 1 27 ? 0.42 14.078 22.25 1 97.56 27 GLN B CA 1
ATOM 1692 C C . GLN B 1 27 ? -0.828 14.227 21.375 1 97.56 27 GLN B C 1
ATOM 1694 O O . GLN B 1 27 ? -0.791 14.875 20.328 1 97.56 27 GLN B O 1
ATOM 1699 N N . THR B 1 28 ? -1.891 13.617 21.766 1 94.94 28 THR B N 1
ATOM 1700 C CA . THR B 1 28 ? -3.143 13.688 21.016 1 94.94 28 THR B CA 1
ATOM 1701 C C . THR B 1 28 ? -4.02 14.82 21.547 1 94.94 28 THR B C 1
ATOM 1703 O O . THR B 1 28 ? -3.781 15.344 22.641 1 94.94 28 THR B O 1
ATOM 1706 N N . SER B 1 29 ? -4.855 15.273 20.656 1 88.06 29 SER B N 1
ATOM 1707 C CA . SER B 1 29 ? -5.828 16.297 21.047 1 88.06 29 SER B CA 1
ATOM 1708 C C . SER B 1 29 ? -7.25 15.859 20.703 1 88.06 29 SER B C 1
ATOM 1710 O O . SER B 1 29 ? -7.449 15 19.828 1 88.06 29 SER B O 1
ATOM 1712 N N . ASP B 1 30 ? -8.078 16.266 21.484 1 86.19 30 ASP B N 1
ATOM 1713 C CA . ASP B 1 30 ? -9.492 16.031 21.234 1 86.19 30 ASP B CA 1
ATOM 1714 C C . ASP B 1 30 ? -10.141 17.25 20.578 1 86.19 30 ASP B C 1
ATOM 1716 O O . ASP B 1 30 ? -10.836 18.016 21.234 1 86.19 30 ASP B O 1
ATOM 1720 N N . VAL B 1 31 ? -9.906 17.328 19.328 1 89.56 31 VAL B N 1
ATOM 1721 C CA . VAL B 1 31 ? -10.461 18.484 18.641 1 89.56 31 VAL B CA 1
ATOM 1722 C C . VAL B 1 31 ? -11.773 18.109 17.969 1 89.56 31 VAL B C 1
ATOM 1724 O O . VAL B 1 31 ? -12 16.938 17.641 1 89.56 31 VAL B O 1
ATOM 1727 N N . ASP B 1 32 ? -12.641 19.141 17.922 1 89.25 32 ASP B N 1
ATOM 1728 C CA . ASP B 1 32 ? -13.852 19 17.109 1 89.25 32 ASP B CA 1
ATOM 1729 C C . ASP B 1 32 ? -13.523 18.844 15.633 1 89.25 32 ASP B C 1
ATOM 1731 O O . ASP B 1 32 ? -12.938 19.75 15.031 1 89.25 32 ASP B O 1
ATOM 1735 N N . GLU B 1 33 ? -13.82 17.641 15.078 1 87.75 33 GLU B N 1
ATOM 1736 C CA . GLU B 1 33 ? -13.438 17.344 13.703 1 87.75 33 GLU B CA 1
ATOM 1737 C C . GLU B 1 33 ? -14.523 17.781 12.727 1 87.75 33 GLU B C 1
ATOM 1739 O O . GLU B 1 33 ? -14.484 17.422 11.547 1 87.75 33 GLU B O 1
ATOM 1744 N N . THR B 1 34 ? -15.547 18.609 13.219 1 88.12 34 THR B N 1
ATOM 1745 C CA . THR B 1 34 ? -16.547 19.188 12.328 1 88.12 34 THR B CA 1
ATOM 1746 C C . THR B 1 34 ? -15.93 20.234 11.414 1 88.12 34 THR B C 1
ATOM 1748 O O . THR B 1 34 ? -15.148 21.078 11.859 1 88.12 34 THR B O 1
ATOM 1751 N N . VAL B 1 35 ? -16.188 20.078 10.188 1 86.62 35 VAL B N 1
ATOM 1752 C CA . VAL B 1 35 ? -15.633 21 9.195 1 86.62 35 VAL B CA 1
ATOM 1753 C C . VAL B 1 35 ? -16.766 21.578 8.359 1 86.62 35 VAL B C 1
ATOM 1755 O O . VAL B 1 35 ? -17.859 21.031 8.305 1 86.62 35 VAL B O 1
ATOM 1758 N N . ASN B 1 36 ? -16.531 22.766 7.828 1 89.38 36 ASN B N 1
ATOM 1759 C CA . ASN B 1 36 ? -17.453 23.391 6.875 1 89.38 36 ASN B CA 1
ATOM 1760 C C . ASN B 1 36 ? -17.75 22.469 5.703 1 89.38 36 ASN B C 1
ATOM 1762 O O . ASN B 1 36 ? -16.844 22.047 4.988 1 89.38 36 ASN B O 1
ATOM 1766 N N . PRO B 1 37 ? -18.922 22.234 5.539 1 87.56 37 PRO B N 1
ATOM 1767 C CA . PRO B 1 37 ? -19.312 21.281 4.488 1 87.56 37 PRO B CA 1
ATOM 1768 C C . PRO B 1 37 ? -18.984 21.797 3.088 1 87.56 37 PRO B C 1
ATOM 1770 O O . PRO B 1 37 ? -19.031 21.016 2.125 1 87.56 37 PRO B O 1
ATOM 1773 N N . GLN B 1 38 ? -18.594 23.031 3.031 1 93.56 38 GLN B N 1
ATOM 1774 C CA . GLN B 1 38 ? -18.312 23.609 1.721 1 93.56 38 GLN B CA 1
ATOM 1775 C C . GLN B 1 38 ? -16.859 23.406 1.337 1 93.56 38 GLN B C 1
ATOM 1777 O O . GLN B 1 38 ? -16.469 23.672 0.196 1 93.56 38 GLN B O 1
ATOM 1782 N N . LEU B 1 39 ? -16.156 22.922 2.24 1 94.69 39 LEU B N 1
ATOM 1783 C CA . LEU B 1 39 ? -14.727 22.75 1.98 1 94.69 39 LEU B CA 1
ATOM 1784 C C . LEU B 1 39 ? -14.484 21.547 1.076 1 94.69 39 LEU B C 1
ATOM 1786 O O . LEU B 1 39 ? -15.18 20.531 1.189 1 94.69 39 LEU B O 1
ATOM 1790 N N . THR B 1 40 ? -13.586 21.734 0.113 1 96.44 40 THR B N 1
ATOM 1791 C CA . THR B 1 40 ? -13.117 20.594 -0.685 1 96.44 40 THR B CA 1
ATOM 1792 C C . THR B 1 40 ? -12.383 19.594 0.188 1 96.44 40 THR B C 1
ATOM 1794 O O . THR B 1 40 ? -11.945 19.906 1.292 1 96.44 40 THR B O 1
ATOM 1797 N N . PRO B 1 41 ? -12.25 18.359 -0.252 1 97.06 41 PRO B N 1
ATOM 1798 C CA . PRO B 1 41 ? -11.531 17.344 0.536 1 97.06 41 PRO B CA 1
ATOM 1799 C C . PRO B 1 41 ? -10.125 17.781 0.921 1 97.06 41 PRO B C 1
ATOM 1801 O O . PRO B 1 41 ? -9.68 17.531 2.043 1 97.06 41 PRO B O 1
ATOM 1804 N N . SER B 1 42 ? -9.344 18.438 -0.041 1 97.88 42 SER B N 1
ATOM 1805 C CA . SER B 1 42 ? -8 18.906 0.267 1 97.88 42 SER B CA 1
ATOM 1806 C C . SER B 1 42 ? -8.031 19.969 1.362 1 97.88 42 SER B C 1
ATOM 1808 O O . SER B 1 42 ? -7.164 19.984 2.244 1 97.88 42 SER B O 1
ATOM 1810 N N . GLU B 1 43 ? -9.07 20.859 1.373 1 97.5 43 GLU B N 1
ATOM 1811 C CA . GLU B 1 43 ? -9.211 21.859 2.424 1 97.5 43 GLU B CA 1
ATOM 1812 C C . GLU B 1 43 ? -9.586 21.219 3.756 1 97.5 43 GLU B C 1
ATOM 1814 O O . GLU B 1 43 ? -9.133 21.656 4.812 1 97.5 43 GLU B O 1
ATOM 1819 N N . VAL B 1 44 ? -10.422 20.203 3.658 1 96.81 44 VAL B N 1
ATOM 1820 C CA . VAL B 1 44 ? -10.875 19.516 4.859 1 96.81 44 VAL B CA 1
ATOM 1821 C C . VAL B 1 44 ? -9.68 18.891 5.582 1 96.81 44 VAL B C 1
ATOM 1823 O O . VAL B 1 44 ? -9.477 19.125 6.773 1 96.81 44 VAL B O 1
ATOM 1826 N N . VAL B 1 45 ? -8.852 18.172 4.875 1 97.62 45 VAL B N 1
ATOM 1827 C CA . VAL B 1 45 ? -7.75 17.484 5.539 1 97.62 45 VAL B CA 1
ATOM 1828 C C . VAL B 1 45 ? -6.742 18.5 6.07 1 97.62 45 VAL B C 1
ATOM 1830 O O . VAL B 1 45 ? -6.145 18.297 7.129 1 97.62 45 VAL B O 1
ATOM 1833 N N . CYS B 1 46 ? -6.484 19.594 5.355 1 98.31 46 CYS B N 1
ATOM 1834 C CA . CYS B 1 46 ? -5.578 20.641 5.844 1 98.31 46 CYS B CA 1
ATOM 1835 C C . CYS B 1 46 ? -6.133 21.297 7.098 1 98.31 46 CYS B C 1
ATOM 1837 O O . CYS B 1 46 ? -5.402 21.531 8.062 1 98.31 46 CYS B O 1
ATOM 1839 N N . GLU B 1 47 ? -7.418 21.578 7.098 1 97.06 47 GLU B N 1
ATOM 1840 C CA . GLU B 1 47 ? -8.039 22.219 8.25 1 97.06 47 GLU B CA 1
ATOM 1841 C C . GLU B 1 47 ? -8 21.312 9.477 1 97.06 47 GLU B C 1
ATOM 1843 O O . GLU B 1 47 ? -7.656 21.766 10.578 1 97.06 47 GLU B O 1
ATOM 1848 N N . LEU B 1 48 ? -8.375 20.125 9.25 1 96.94 48 LEU B N 1
ATOM 1849 C CA . LEU B 1 48 ? -8.375 19.188 10.375 1 96.94 48 LEU B CA 1
ATOM 1850 C C . LEU B 1 48 ? -6.957 18.969 10.891 1 96.94 48 LEU B C 1
ATOM 1852 O O . LEU B 1 48 ? -6.742 18.891 12.102 1 96.94 48 LEU B O 1
ATOM 1856 N N . ALA B 1 49 ? -5.957 18.797 10.023 1 97.94 49 ALA B N 1
ATOM 1857 C CA . ALA B 1 49 ? -4.562 18.703 10.43 1 97.94 49 ALA B CA 1
ATOM 1858 C C . ALA B 1 49 ? -4.141 19.906 11.266 1 97.94 49 ALA B C 1
ATOM 1860 O O . ALA B 1 49 ? -3.49 19.766 12.297 1 97.94 49 ALA B O 1
ATOM 1861 N N . ARG B 1 50 ? -4.516 21.062 10.758 1 97.5 50 ARG B N 1
ATOM 1862 C CA . ARG B 1 50 ? -4.188 22.297 11.461 1 97.5 50 ARG B CA 1
ATOM 1863 C C . ARG B 1 50 ? -4.809 22.312 12.852 1 97.5 50 ARG B C 1
ATOM 1865 O O . ARG B 1 50 ? -4.133 22.625 13.836 1 97.5 50 ARG B O 1
ATOM 1872 N N . LYS B 1 51 ? -6.113 22.016 12.938 1 96.5 51 LYS B N 1
ATOM 1873 C CA . LYS B 1 51 ? -6.801 22.031 14.219 1 96.5 51 LYS B CA 1
ATOM 1874 C C . LYS B 1 51 ? -6.113 21.094 15.219 1 96.5 51 LYS B C 1
ATOM 1876 O O . LYS B 1 51 ? -5.883 21.484 16.375 1 96.5 51 LYS B O 1
ATOM 1881 N N . LYS B 1 52 ? -5.75 19.984 14.75 1 97.31 52 LYS B N 1
ATOM 1882 C CA . LYS B 1 52 ? -5.086 19.016 15.609 1 97.31 52 LYS B CA 1
ATOM 1883 C C . LYS B 1 52 ? -3.719 19.516 16.062 1 97.31 52 LYS B C 1
ATOM 1885 O O . LYS B 1 52 ? -3.369 19.422 17.234 1 97.31 52 LYS B O 1
ATOM 1890 N N . ALA B 1 53 ? -2.889 20.031 15.18 1 97.94 53 ALA B N 1
ATOM 1891 C CA . ALA B 1 53 ? -1.556 20.547 15.492 1 97.94 53 ALA B CA 1
ATOM 1892 C C . ALA B 1 53 ? -1.636 21.75 16.438 1 97.94 53 ALA B C 1
ATOM 1894 O O . ALA B 1 53 ? -0.904 21.812 17.422 1 97.94 53 ALA B O 1
ATOM 1895 N N . GLU B 1 54 ? -2.51 22.625 16.141 1 96.81 54 GLU B N 1
ATOM 1896 C CA . GLU B 1 54 ? -2.617 23.844 16.922 1 96.81 54 GLU B CA 1
ATOM 1897 C C . GLU B 1 54 ? -3.088 23.562 18.344 1 96.81 54 GLU B C 1
ATOM 1899 O O . GLU B 1 54 ? -2.656 24.219 19.297 1 96.81 54 GLU B O 1
ATOM 1904 N N . ALA B 1 55 ? -4.016 22.672 18.422 1 96.31 55 ALA B N 1
ATOM 1905 C CA . ALA B 1 55 ? -4.516 22.328 19.75 1 96.31 55 ALA B CA 1
ATOM 1906 C C . ALA B 1 55 ? -3.377 21.875 20.656 1 96.31 55 ALA B C 1
ATOM 1908 O O . ALA B 1 55 ? -3.365 22.203 21.844 1 96.31 55 ALA B O 1
ATOM 1909 N N . VAL B 1 56 ? -2.436 21.156 20.188 1 97.25 56 VAL B N 1
ATOM 1910 C CA . VAL B 1 56 ? -1.281 20.703 20.953 1 97.25 56 VAL B CA 1
ATOM 1911 C C . VAL B 1 56 ? -0.268 21.844 21.078 1 97.25 56 VAL B C 1
ATOM 1913 O O . VAL B 1 56 ? 0.287 22.062 22.156 1 97.25 56 VAL B O 1
ATOM 1916 N N . ALA B 1 57 ? -0.036 22.578 20.016 1 97.19 57 ALA B N 1
ATOM 1917 C CA . ALA B 1 57 ? 0.978 23.641 19.969 1 97.19 57 ALA B CA 1
ATOM 1918 C C . ALA B 1 57 ? 0.675 24.734 20.984 1 97.19 57 ALA B C 1
ATOM 1920 O O . ALA B 1 57 ? 1.588 25.391 21.484 1 97.19 57 ALA B O 1
ATOM 1921 N N . GLN B 1 58 ? -0.584 24.938 21.25 1 94.69 58 GLN B N 1
ATOM 1922 C CA . GLN B 1 58 ? -0.983 25.984 22.188 1 94.69 58 GLN B CA 1
ATOM 1923 C C . GLN B 1 58 ? -0.266 25.828 23.516 1 94.69 58 GLN B C 1
ATOM 1925 O O . GLN B 1 58 ? 0.072 26.812 24.172 1 94.69 58 GLN B O 1
ATOM 1930 N N . ASN B 1 59 ? 0.002 24.672 23.891 1 95.12 59 ASN B N 1
ATOM 1931 C CA . ASN B 1 59 ? 0.652 24.422 25.172 1 95.12 59 ASN B CA 1
ATOM 1932 C C . ASN B 1 59 ? 2.156 24.219 25.016 1 95.12 59 ASN B C 1
ATOM 1934 O O . ASN B 1 59 ? 2.871 24.016 25.984 1 95.12 59 ASN B O 1
ATOM 1938 N N . HIS B 1 60 ? 2.621 24.266 23.781 1 96.19 60 HIS B N 1
ATOM 1939 C CA . HIS B 1 60 ? 4.027 24.047 23.469 1 96.19 60 HIS B CA 1
ATOM 1940 C C . HIS B 1 60 ? 4.512 25.016 22.406 1 96.19 60 HIS B C 1
ATOM 1942 O O . HIS B 1 60 ? 4.938 24.609 21.328 1 96.19 60 HIS B O 1
ATOM 1948 N N . PRO B 1 61 ? 4.59 26.297 22.766 1 91.06 61 PRO B N 1
ATOM 1949 C CA . PRO B 1 61 ? 4.887 27.312 21.734 1 91.06 61 PRO B CA 1
ATOM 1950 C C . PRO B 1 61 ? 6.285 27.156 21.156 1 91.06 61 PRO B C 1
ATOM 1952 O O . PRO B 1 61 ? 6.523 27.547 20 1 91.06 61 PRO B O 1
ATOM 1955 N N . ASP B 1 62 ? 7.227 26.516 21.844 1 94 62 ASP B N 1
ATOM 1956 C CA . ASP B 1 62 ? 8.609 26.438 21.391 1 94 62 ASP B CA 1
ATOM 1957 C C . ASP B 1 62 ? 8.93 25.062 20.812 1 94 62 ASP B C 1
ATOM 1959 O O . ASP B 1 62 ? 10.086 24.75 20.531 1 94 62 ASP B O 1
ATOM 1963 N N . VAL B 1 63 ? 7.926 24.328 20.734 1 97.25 63 VAL B N 1
ATOM 1964 C CA . VAL B 1 63 ? 8.094 22.969 20.25 1 97.25 63 VAL B CA 1
ATOM 1965 C C . VAL B 1 63 ? 7.457 22.828 18.875 1 97.25 63 VAL B C 1
ATOM 1967 O O . VAL B 1 63 ? 6.383 23.391 18.609 1 97.25 63 VAL B O 1
ATOM 1970 N N . VAL B 1 64 ? 8.188 22.125 17.938 1 98.62 64 VAL B N 1
ATOM 1971 C CA . VAL B 1 64 ? 7.605 21.828 16.641 1 98.62 64 VAL B CA 1
ATOM 1972 C C . VAL B 1 64 ? 6.547 20.734 16.781 1 98.62 64 VAL B C 1
ATOM 1974 O O . VAL B 1 64 ? 6.816 19.672 17.344 1 98.62 64 VAL B O 1
ATOM 1977 N N . VAL B 1 65 ? 5.277 21.141 16.344 1 98.75 65 VAL B N 1
ATOM 1978 C CA . VAL B 1 65 ? 4.16 20.203 16.469 1 98.75 65 VAL B CA 1
ATOM 1979 C C . VAL B 1 65 ? 3.633 19.844 15.086 1 98.75 65 VAL B C 1
ATOM 1981 O O . VAL B 1 65 ? 3.377 20.719 14.266 1 98.75 65 VAL B O 1
ATOM 1984 N N . LEU B 1 66 ? 3.494 18.547 14.883 1 98.88 66 LEU B N 1
ATOM 1985 C CA . LEU B 1 66 ? 2.998 18.047 13.609 1 98.88 66 LEU B CA 1
ATOM 1986 C C . LEU B 1 66 ? 1.637 17.375 13.781 1 98.88 66 LEU B C 1
ATOM 1988 O O . LEU B 1 66 ? 1.478 16.484 14.633 1 98.88 66 LEU B O 1
ATOM 1992 N N . GLY B 1 67 ? 0.657 17.922 13.086 1 98.5 67 GLY B N 1
ATOM 1993 C CA . GLY B 1 67 ? -0.648 17.297 12.953 1 98.5 67 GLY B CA 1
ATOM 1994 C C . GLY B 1 67 ? -0.939 16.797 11.555 1 98.5 67 GLY B C 1
ATOM 1995 O O . GLY B 1 67 ? -0.322 17.266 10.586 1 98.5 67 GLY B O 1
ATOM 1996 N N . SER B 1 68 ? -1.871 15.836 11.469 1 98.12 68 SER B N 1
ATOM 1997 C CA . SER B 1 68 ? -2.236 15.273 10.18 1 98.12 68 SER B CA 1
ATOM 1998 C C . SER B 1 68 ? -3.645 14.688 10.203 1 98.12 68 SER B C 1
ATOM 2000 O O . SER B 1 68 ? -4.168 14.367 11.273 1 98.12 68 SER B O 1
ATOM 2002 N N . ASP B 1 69 ? -4.266 14.633 9.062 1 97.06 69 ASP B N 1
ATOM 2003 C CA . ASP B 1 69 ? -5.586 14.039 8.867 1 97.06 69 ASP B CA 1
ATOM 2004 C C . ASP B 1 69 ? -5.715 13.438 7.473 1 97.06 69 ASP B C 1
ATOM 2006 O O . ASP B 1 69 ? -5.117 13.93 6.516 1 97.06 69 ASP B O 1
ATOM 2010 N N . THR B 1 70 ? -6.418 12.297 7.391 1 97.62 70 THR B N 1
ATOM 2011 C CA . THR B 1 70 ? -6.57 11.562 6.141 1 97.62 70 THR B CA 1
ATOM 2012 C C . THR B 1 70 ? -8.047 11.312 5.84 1 97.62 70 THR B C 1
ATOM 2014 O O . THR B 1 70 ? -8.812 10.953 6.734 1 97.62 70 THR B O 1
ATOM 2017 N N . VAL B 1 71 ? -8.453 11.547 4.625 1 97.19 71 VAL B N 1
ATOM 2018 C CA . VAL B 1 71 ? -9.797 11.188 4.188 1 97.19 71 VAL B CA 1
ATOM 2019 C C . VAL B 1 71 ? -9.719 10.352 2.914 1 97.19 71 VAL B C 1
ATOM 2021 O O . VAL B 1 71 ? -8.734 10.422 2.174 1 97.19 71 VAL B O 1
ATOM 2024 N N . VAL B 1 72 ? -10.656 9.492 2.709 1 98.31 72 VAL B N 1
ATOM 2025 C CA . VAL B 1 72 ? -10.898 8.766 1.47 1 98.31 72 VAL B CA 1
ATOM 2026 C C . VAL B 1 72 ? -12.094 9.359 0.738 1 98.31 72 VAL B C 1
ATOM 2028 O O . VAL B 1 72 ? -13.141 9.617 1.346 1 98.31 72 VAL B O 1
ATOM 2031 N N . VAL B 1 73 ? -11.852 9.664 -0.518 1 98.19 73 VAL B N 1
ATOM 2032 C CA . VAL B 1 73 ? -12.875 10.32 -1.324 1 98.19 73 VAL B CA 1
ATOM 2033 C C . VAL B 1 73 ? -13.234 9.445 -2.521 1 98.19 73 VAL B C 1
ATOM 2035 O O . VAL B 1 73 ? -12.352 9.039 -3.285 1 98.19 73 VAL B O 1
ATOM 2038 N N . CYS B 1 74 ? -14.453 9.133 -2.674 1 96.81 74 CYS B N 1
ATOM 2039 C CA . CYS B 1 74 ? -15 8.406 -3.82 1 96.81 74 CYS B CA 1
ATOM 2040 C C . CYS B 1 74 ? -16.25 9.094 -4.355 1 96.81 74 CYS B C 1
ATOM 2042 O O . CYS B 1 74 ? -17.188 9.375 -3.598 1 96.81 74 CYS B O 1
ATOM 2044 N N . ASN B 1 75 ? -16.25 9.367 -5.672 1 91.75 75 ASN B N 1
ATOM 2045 C CA . ASN B 1 75 ? -17.359 10.086 -6.285 1 91.75 75 ASN B CA 1
ATOM 2046 C C . ASN B 1 75 ? -17.703 11.352 -5.504 1 91.75 75 ASN B C 1
ATOM 2048 O O . ASN B 1 75 ? -18.875 11.594 -5.18 1 91.75 75 ASN B O 1
ATOM 2052 N N . ASP B 1 76 ? -16.688 12.102 -5.055 1 88.62 76 ASP B N 1
ATOM 2053 C CA . ASP B 1 76 ? -16.766 13.406 -4.414 1 88.62 76 ASP B CA 1
ATOM 2054 C C . ASP B 1 76 ? -17.375 13.305 -3.018 1 88.62 76 ASP B C 1
ATOM 2056 O O . ASP B 1 76 ? -17.875 14.289 -2.479 1 88.62 76 ASP B O 1
ATOM 2060 N N . GLN B 1 77 ? -17.406 12.125 -2.576 1 92.62 77 GLN B N 1
ATOM 2061 C CA . GLN B 1 77 ? -17.875 11.914 -1.211 1 92.62 77 GLN B CA 1
ATOM 2062 C C . GLN B 1 77 ? -16.75 11.414 -0.313 1 92.62 77 GLN B C 1
ATOM 2064 O O . GLN B 1 77 ? -15.992 10.523 -0.7 1 92.62 77 GLN B O 1
ATOM 2069 N N . ILE B 1 78 ? -16.672 12 0.846 1 94.5 78 ILE B N 1
ATOM 2070 C CA . ILE B 1 78 ? -15.688 11.57 1.838 1 94.5 78 ILE B CA 1
ATOM 2071 C C . ILE B 1 78 ? -16.203 10.328 2.568 1 94.5 78 ILE B C 1
ATOM 2073 O O . ILE B 1 78 ? -17.344 10.32 3.064 1 94.5 78 ILE B O 1
ATOM 2077 N N . LEU B 1 79 ? -15.406 9.336 2.625 1 95.94 79 LEU B N 1
ATOM 2078 C CA . LEU B 1 79 ? -15.695 8.109 3.357 1 95.94 79 LEU B CA 1
ATOM 2079 C C . LEU B 1 79 ? -14.992 8.109 4.711 1 95.94 79 LEU B C 1
ATOM 2081 O O . LEU B 1 79 ? -13.773 8.281 4.785 1 95.94 79 LEU B O 1
ATOM 2085 N N . GLY B 1 80 ? -15.797 8.016 5.727 1 91.62 80 GLY B N 1
ATOM 2086 C CA . GLY B 1 80 ? -15.219 7.914 7.055 1 91.62 80 GLY B CA 1
ATOM 2087 C C . GLY B 1 80 ? -14.914 6.484 7.461 1 91.62 80 GLY B C 1
ATOM 2088 O O . GLY B 1 80 ? -14.625 5.641 6.609 1 91.62 80 GLY B O 1
ATOM 2089 N N . LYS B 1 81 ? -14.859 6.293 8.734 1 93.75 81 LYS B N 1
ATOM 2090 C CA . LYS B 1 81 ? -14.68 4.949 9.281 1 93.75 81 LYS B CA 1
ATOM 2091 C C . LYS B 1 81 ? -16 4.195 9.336 1 93.75 81 LYS B C 1
ATOM 2093 O O . LYS B 1 81 ? -17.031 4.758 9.711 1 93.75 81 LYS B O 1
ATOM 2098 N N . PRO B 1 82 ? -15.93 2.932 8.82 1 97.38 82 PRO B N 1
ATOM 2099 C CA . PRO B 1 82 ? -17.188 2.176 8.891 1 97.38 82 PRO B CA 1
ATOM 2100 C C . PRO B 1 82 ? -17.672 1.978 10.32 1 97.38 82 PRO B C 1
ATOM 2102 O O . PRO B 1 82 ? -16.859 1.796 11.234 1 97.38 82 PRO B O 1
ATOM 2105 N N . SER B 1 83 ? -18.984 2.057 10.531 1 96.5 83 SER B N 1
ATOM 2106 C CA . SER B 1 83 ? -19.578 1.917 11.859 1 96.5 83 SER B CA 1
ATOM 2107 C C . SER B 1 83 ? -19.703 0.45 12.258 1 96.5 83 SER B C 1
ATOM 2109 O O . SER B 1 83 ? -19.75 0.128 13.445 1 96.5 83 SER B O 1
ATOM 2111 N N . ASP B 1 84 ? -19.828 -0.387 11.281 1 97.31 84 ASP B N 1
ATOM 2112 C CA . ASP B 1 84 ? -19.922 -1.826 11.5 1 97.31 84 ASP B CA 1
ATOM 2113 C C . ASP B 1 84 ? -19.594 -2.605 10.234 1 97.31 84 ASP B C 1
ATOM 2115 O O . ASP B 1 84 ? -19.156 -2.021 9.234 1 97.31 84 ASP B O 1
ATOM 2119 N N . ALA B 1 85 ? -19.703 -3.879 10.336 1 97.5 85 ALA B N 1
ATOM 2120 C CA . ALA B 1 85 ? -19.344 -4.754 9.227 1 97.5 85 ALA B CA 1
ATOM 2121 C C . ALA B 1 85 ? -20.172 -4.457 7.984 1 97.5 85 ALA B C 1
ATOM 2123 O O . ALA B 1 85 ? -19.672 -4.504 6.859 1 97.5 85 ALA B O 1
ATOM 2124 N N . LYS B 1 86 ? -21.453 -4.242 8.156 1 98 86 LYS B N 1
ATOM 2125 C CA . LYS B 1 86 ? -22.328 -3.936 7.031 1 98 86 LYS B CA 1
ATOM 2126 C C . LYS B 1 86 ? -21.891 -2.656 6.324 1 98 86 LYS B C 1
ATOM 2128 O O . LYS B 1 86 ? -21.875 -2.594 5.094 1 98 86 LYS B O 1
ATOM 2133 N N . ASP B 1 87 ? -21.578 -1.699 7.152 1 97.94 87 ASP B N 1
ATOM 2134 C CA . ASP B 1 87 ? -21.078 -0.437 6.613 1 97.94 87 ASP B CA 1
ATOM 2135 C C . ASP B 1 87 ? -19.766 -0.635 5.875 1 97.94 87 ASP B C 1
ATOM 2137 O O . ASP B 1 87 ? -19.562 -0.097 4.781 1 97.94 87 ASP B O 1
ATOM 2141 N N . ALA B 1 88 ? -18.906 -1.336 6.449 1 98.31 88 ALA B N 1
ATOM 2142 C CA . ALA B 1 88 ? -17.625 -1.659 5.809 1 98.31 88 ALA B CA 1
ATOM 2143 C C . ALA B 1 88 ? -17.844 -2.338 4.461 1 98.31 88 ALA B C 1
ATOM 2145 O O . ALA B 1 88 ? -17.188 -2 3.475 1 98.31 88 ALA B O 1
ATOM 2146 N N . LYS B 1 89 ? -18.734 -3.371 4.457 1 98.38 89 LYS B N 1
ATOM 2147 C CA . LYS B 1 89 ? -19.031 -4.086 3.217 1 98.38 89 LYS B CA 1
ATOM 2148 C C . LYS B 1 89 ? -19.547 -3.137 2.143 1 98.38 89 LYS B C 1
ATOM 2150 O O . LYS B 1 89 ? -19.141 -3.221 0.982 1 98.38 89 LYS B O 1
ATOM 2155 N N . ALA B 1 90 ? -20.438 -2.26 2.516 1 97.5 90 ALA B N 1
ATOM 2156 C CA . ALA B 1 90 ? -20.969 -1.292 1.563 1 97.5 90 ALA B CA 1
ATOM 2157 C C . ALA B 1 90 ? -19.875 -0.389 1.016 1 97.5 90 ALA B C 1
ATOM 2159 O O . ALA B 1 90 ? -19.812 -0.134 -0.189 1 97.5 90 ALA B O 1
ATOM 2160 N N . MET B 1 91 ? -19.031 0.04 1.924 1 97.44 91 MET B N 1
ATOM 2161 C CA . MET B 1 91 ? -17.922 0.898 1.513 1 97.44 91 MET B CA 1
ATOM 2162 C C . MET B 1 91 ? -17 0.166 0.549 1 97.44 91 MET B C 1
ATOM 2164 O O . MET B 1 91 ? -16.703 0.663 -0.542 1 97.44 91 MET B O 1
ATOM 2168 N N . LEU B 1 92 ? -16.547 -0.905 0.915 1 98.5 92 LEU B N 1
ATOM 2169 C CA . LEU B 1 92 ? -15.602 -1.671 0.109 1 98.5 92 LEU B CA 1
ATOM 2170 C C . LEU B 1 92 ? -16.219 -2.055 -1.232 1 98.5 92 LEU B C 1
ATOM 2172 O O . LEU B 1 92 ? -15.531 -2.061 -2.256 1 98.5 92 LEU B O 1
ATOM 2176 N N . THR B 1 93 ? -17.5 -2.424 -1.178 1 98.25 93 THR B N 1
ATOM 2177 C CA . THR B 1 93 ? -18.203 -2.74 -2.42 1 98.25 93 THR B CA 1
ATOM 2178 C C . THR B 1 93 ? -18.234 -1.527 -3.348 1 98.25 93 THR B C 1
ATOM 2180 O O . THR B 1 93 ? -18.016 -1.656 -4.555 1 98.25 93 THR B O 1
ATOM 2183 N N . SER B 1 94 ? -18.453 -0.369 -2.764 1 97.56 94 SER B N 1
ATOM 2184 C CA . SER B 1 94 ? -18.531 0.842 -3.574 1 97.56 94 SER B CA 1
ATOM 2185 C C . SER B 1 94 ? -17.172 1.197 -4.156 1 97.56 94 SER B C 1
ATOM 2187 O O . SER B 1 94 ? -17.078 1.906 -5.16 1 97.56 94 SER B O 1
ATOM 2189 N N . LEU B 1 95 ? -16.062 0.674 -3.566 1 98.31 95 LEU B N 1
ATOM 2190 C CA . LEU B 1 95 ? -14.695 0.982 -3.998 1 98.31 95 LEU B CA 1
ATOM 2191 C C . LEU B 1 95 ? -14.18 -0.08 -4.965 1 98.31 95 LEU B C 1
ATOM 2193 O O . LEU B 1 95 ? -13.141 0.108 -5.602 1 98.31 95 LEU B O 1
ATOM 2197 N N . SER B 1 96 ? -14.938 -1.168 -5.145 1 98.5 96 SER B N 1
ATOM 2198 C CA . SER B 1 96 ? -14.523 -2.297 -5.973 1 98.5 96 SER B CA 1
ATOM 2199 C C . SER B 1 96 ? -14.375 -1.886 -7.434 1 98.5 96 SER B C 1
ATOM 2201 O O . SER B 1 96 ? -15.281 -1.277 -8.008 1 98.5 96 SER B O 1
ATOM 2203 N N . ASP B 1 97 ? -13.188 -2.193 -8.008 1 98.5 97 ASP B N 1
ATOM 2204 C CA . ASP B 1 97 ? -12.852 -1.956 -9.406 1 98.5 97 ASP B CA 1
ATOM 2205 C C . ASP B 1 97 ? -13.023 -0.484 -9.773 1 98.5 97 ASP B C 1
ATOM 2207 O O . ASP B 1 97 ? -13.5 -0.163 -10.867 1 98.5 97 ASP B O 1
ATOM 2211 N N . ARG B 1 98 ? -12.672 0.39 -8.875 1 97.81 98 ARG B N 1
ATOM 2212 C CA . ARG B 1 98 ? -12.828 1.824 -9.094 1 97.81 98 ARG B CA 1
ATOM 2213 C C . ARG B 1 98 ? -11.648 2.598 -8.523 1 97.81 98 ARG B C 1
ATOM 2215 O O . ARG B 1 98 ? -10.945 2.105 -7.637 1 97.81 98 ARG B O 1
ATOM 2222 N N . ASP B 1 99 ? -11.461 3.711 -9.055 1 98.62 99 ASP B N 1
ATOM 2223 C CA . ASP B 1 99 ? -10.516 4.684 -8.508 1 98.62 99 ASP B CA 1
ATOM 2224 C C . ASP B 1 99 ? -11.148 5.48 -7.367 1 98.62 99 ASP B C 1
ATOM 2226 O O . ASP B 1 99 ? -12.336 5.809 -7.414 1 98.62 99 ASP B O 1
ATOM 2230 N N . HIS B 1 100 ? -10.383 5.734 -6.434 1 98.81 100 HIS B N 1
ATOM 2231 C CA . HIS B 1 100 ? -10.727 6.691 -5.391 1 98.81 100 HIS B CA 1
ATOM 2232 C C . HIS B 1 100 ? -9.492 7.422 -4.879 1 98.81 100 HIS B C 1
ATOM 2234 O O . HIS B 1 100 ? -8.359 7 -5.145 1 98.81 100 HIS B O 1
ATOM 2240 N N . SER B 1 101 ? -9.742 8.531 -4.195 1 98.69 101 SER B N 1
ATOM 2241 C CA . SER B 1 101 ? -8.633 9.367 -3.754 1 98.69 101 SER B CA 1
ATOM 2242 C C . SER B 1 101 ? -8.438 9.273 -2.244 1 98.69 101 SER B C 1
ATOM 2244 O O . SER B 1 101 ? -9.406 9.227 -1.487 1 98.69 101 SER B O 1
ATOM 2246 N N . VAL B 1 102 ? -7.223 9.156 -1.873 1 98.81 102 VAL B N 1
ATOM 2247 C CA . VAL B 1 102 ? -6.844 9.344 -0.477 1 98.81 102 VAL B CA 1
ATOM 2248 C C . VAL B 1 102 ? -6.047 10.641 -0.326 1 98.81 102 VAL B C 1
ATOM 2250 O O . VAL B 1 102 ? -5.047 10.844 -1.019 1 98.81 102 VAL B O 1
ATOM 2253 N N . LEU B 1 103 ? -6.543 11.547 0.461 1 98.62 103 LEU B N 1
ATOM 2254 C CA . LEU B 1 103 ? -5.871 12.812 0.756 1 98.62 103 LEU B CA 1
ATOM 2255 C C . LEU B 1 103 ? -5.422 12.859 2.213 1 98.62 103 LEU B C 1
ATOM 2257 O O . LEU B 1 103 ? -6.199 12.547 3.117 1 98.62 103 LEU B O 1
ATOM 2261 N N . THR B 1 104 ? -4.207 13.156 2.385 1 98.62 104 THR B N 1
ATOM 2262 C CA . THR B 1 104 ? -3.674 13.367 3.725 1 98.62 104 THR B CA 1
ATOM 2263 C C . THR B 1 104 ? -3.104 14.781 3.859 1 98.62 104 THR B C 1
ATOM 2265 O O . THR B 1 104 ? -2.256 15.188 3.066 1 98.62 104 THR B O 1
ATOM 2268 N N . GLY B 1 105 ? -3.662 15.523 4.773 1 98.62 105 GLY B N 1
ATOM 2269 C CA . GLY B 1 105 ? -3.154 16.844 5.121 1 98.62 105 GLY B CA 1
ATOM 2270 C C . GLY B 1 105 ? -2.176 16.812 6.281 1 98.62 105 GLY B C 1
ATOM 2271 O O . GLY B 1 105 ? -2.242 15.938 7.137 1 98.62 105 GLY B O 1
ATOM 2272 N N . VAL B 1 106 ? -1.27 17.797 6.293 1 98.88 106 VAL B N 1
ATOM 2273 C CA . VAL B 1 106 ? -0.246 17.953 7.32 1 98.88 106 VAL B CA 1
ATOM 2274 C C . VAL B 1 106 ? -0.171 19.406 7.762 1 98.88 106 VAL B C 1
ATOM 2276 O O . VAL B 1 106 ? -0.273 20.312 6.938 1 98.88 106 VAL B O 1
ATOM 2279 N N . ALA B 1 107 ? -0.049 19.578 8.977 1 98.75 107 ALA B N 1
ATOM 2280 C CA . ALA B 1 107 ? 0.222 20.891 9.555 1 98.75 107 ALA B CA 1
ATOM 2281 C C . ALA B 1 107 ? 1.425 20.828 10.492 1 98.75 107 ALA B C 1
ATOM 2283 O O . ALA B 1 107 ? 1.526 19.938 11.336 1 98.75 107 ALA B O 1
ATOM 2284 N N . ILE B 1 108 ? 2.295 21.703 10.32 1 98.81 108 ILE B N 1
ATOM 2285 C CA . ILE B 1 108 ? 3.455 21.875 11.195 1 98.81 108 ILE B CA 1
ATOM 2286 C C . ILE B 1 108 ? 3.406 23.25 11.852 1 98.81 108 ILE B C 1
ATOM 2288 O O . ILE B 1 108 ? 3.328 24.281 11.164 1 98.81 108 ILE B O 1
ATOM 2292 N N . CYS B 1 109 ? 3.467 23.188 13.141 1 97.81 109 CYS B N 1
ATOM 2293 C CA . CYS B 1 109 ? 3.336 24.406 13.938 1 97.81 109 CYS B CA 1
ATOM 2294 C C . CYS B 1 109 ? 4.59 24.656 14.766 1 97.81 109 CYS B C 1
ATOM 2296 O O . CYS B 1 109 ? 5.148 23.719 15.352 1 97.81 109 CYS B O 1
ATOM 2298 N N . GLU B 1 110 ? 4.926 25.938 14.727 1 96.31 110 GLU B N 1
ATOM 2299 C CA . GLU B 1 110 ? 5.914 26.438 15.672 1 96.31 110 GLU B CA 1
ATOM 2300 C C . GLU B 1 110 ? 5.754 27.938 15.883 1 96.31 110 GLU B C 1
ATOM 2302 O O . GLU B 1 110 ? 5.625 28.703 14.922 1 96.31 110 GLU B O 1
ATOM 2307 N N . LYS B 1 111 ? 5.848 28.312 17.156 1 92.81 111 LYS B N 1
ATOM 2308 C CA . LYS B 1 111 ? 5.84 29.719 17.531 1 92.81 111 LYS B CA 1
ATOM 2309 C C . LYS B 1 111 ? 4.715 30.484 16.828 1 92.81 111 LYS B C 1
ATOM 2311 O O . LYS B 1 111 ? 4.938 31.562 16.281 1 92.81 111 LYS B O 1
ATOM 2316 N N . GLY B 1 112 ? 3.596 29.828 16.75 1 90.94 112 GLY B N 1
ATOM 2317 C CA . GLY B 1 112 ? 2.418 30.484 16.219 1 90.94 112 GLY B CA 1
ATOM 2318 C C . GLY B 1 112 ? 2.338 30.422 14.703 1 90.94 112 GLY B C 1
ATOM 2319 O O . GLY B 1 112 ? 1.33 30.812 14.109 1 90.94 112 GLY B O 1
ATOM 2320 N N . GLU B 1 113 ? 3.352 29.969 14.109 1 94.88 113 GLU B N 1
ATOM 2321 C CA . GLU B 1 113 ? 3.34 29.781 12.656 1 94.88 113 GLU B CA 1
ATOM 2322 C C . GLU B 1 113 ? 2.887 28.375 12.281 1 94.88 113 GLU B C 1
ATOM 2324 O O . GLU B 1 113 ? 3.209 27.406 12.977 1 94.88 113 GLU B O 1
ATOM 2329 N N . VAL B 1 114 ? 2.094 28.438 11.203 1 96.94 114 VAL B N 1
ATOM 2330 C CA . VAL B 1 114 ? 1.568 27.156 10.75 1 96.94 114 VAL B CA 1
ATOM 2331 C C . VAL B 1 114 ? 1.833 26.984 9.258 1 96.94 114 VAL B C 1
ATOM 2333 O O . VAL B 1 114 ? 1.558 27.891 8.469 1 96.94 114 VAL B O 1
ATOM 2336 N N . THR B 1 115 ? 2.473 25.922 8.906 1 98.31 115 THR B N 1
ATOM 2337 C CA . THR B 1 115 ? 2.615 25.484 7.52 1 98.31 115 THR B CA 1
ATOM 2338 C C . THR B 1 115 ? 1.746 24.266 7.242 1 98.31 115 THR B C 1
ATOM 2340 O O . THR B 1 115 ? 1.773 23.297 8 1 98.31 115 THR B O 1
ATOM 2343 N N . THR B 1 116 ? 0.873 24.422 6.203 1 98.69 116 THR B N 1
ATOM 2344 C CA . THR B 1 116 ? -0 23.297 5.852 1 98.69 116 THR B CA 1
ATOM 2345 C C . THR B 1 116 ? 0.236 22.859 4.41 1 98.69 116 THR B C 1
ATOM 2347 O O . THR B 1 116 ? 0.589 23.688 3.557 1 98.69 116 THR B O 1
ATOM 2350 N N . PHE B 1 117 ? 0.126 21.609 4.176 1 98.88 117 PHE B N 1
ATOM 2351 C CA . PHE B 1 117 ? 0.129 21.031 2.832 1 98.88 117 PHE B CA 1
ATOM 2352 C C . PHE B 1 117 ? -0.621 19.719 2.807 1 98.88 117 PHE B C 1
ATOM 2354 O O . PHE B 1 117 ? -1.026 19.203 3.854 1 98.88 117 PHE B O 1
ATOM 2361 N N . PHE B 1 118 ? -0.947 19.297 1.668 1 98.75 118 PHE B N 1
ATOM 2362 C CA . PHE B 1 118 ? -1.576 17.984 1.505 1 98.75 118 PHE B CA 1
ATOM 2363 C C . PHE B 1 118 ? -1.001 17.25 0.298 1 98.75 118 PHE B C 1
ATOM 2365 O O . PHE B 1 118 ? -0.334 17.859 -0.542 1 98.75 118 PHE B O 1
ATOM 2372 N N . GLU B 1 119 ? -1.102 15.945 0.292 1 98.88 119 GLU B N 1
ATOM 2373 C CA . GLU B 1 119 ? -0.851 15.102 -0.873 1 98.88 119 GLU B CA 1
ATOM 2374 C C . GLU B 1 119 ? -2.059 14.227 -1.191 1 98.88 119 GLU B C 1
ATOM 2376 O O . GLU B 1 119 ? -2.844 13.898 -0.3 1 98.88 119 GLU B O 1
ATOM 2381 N N . GLU B 1 120 ? -2.275 14.023 -2.398 1 98.81 120 GLU B N 1
ATOM 2382 C CA . GLU B 1 120 ? -3.326 13.133 -2.889 1 98.81 120 GLU B CA 1
ATOM 2383 C C . GLU B 1 120 ? -2.736 11.922 -3.611 1 98.81 120 GLU B C 1
ATOM 2385 O O . GLU B 1 120 ? -1.803 12.062 -4.402 1 98.81 120 GLU B O 1
ATOM 2390 N N . THR B 1 121 ? -3.168 10.742 -3.307 1 98.88 121 THR B N 1
ATOM 2391 C CA . THR B 1 121 ? -2.85 9.508 -4.012 1 98.88 121 THR B CA 1
ATOM 2392 C C . THR B 1 121 ? -4.121 8.82 -4.508 1 98.88 121 THR B C 1
ATOM 2394 O O . THR B 1 121 ? -5.086 8.672 -3.756 1 98.88 121 THR B O 1
ATOM 2397 N N . VAL B 1 122 ? -4.172 8.531 -5.73 1 98.88 122 VAL B N 1
ATOM 2398 C CA . VAL B 1 122 ? -5.289 7.793 -6.309 1 98.88 122 VAL B CA 1
ATOM 2399 C C . VAL B 1 122 ? -5.039 6.293 -6.172 1 98.88 122 VAL B C 1
ATOM 2401 O O . VAL B 1 122 ? -3.951 5.805 -6.48 1 98.88 122 VAL B O 1
ATOM 2404 N N . VAL B 1 123 ? -5.996 5.555 -5.664 1 98.88 123 VAL B N 1
ATOM 2405 C CA . VAL B 1 123 ? -5.934 4.113 -5.445 1 98.88 123 VAL B CA 1
ATOM 2406 C C . VAL B 1 123 ? -6.945 3.408 -6.348 1 98.88 123 VAL B C 1
ATOM 2408 O O . VAL B 1 123 ? -8.078 3.863 -6.492 1 98.88 123 VAL B O 1
ATOM 2411 N N . HIS B 1 124 ? -6.547 2.404 -6.973 1 98.88 124 HIS B N 1
ATOM 2412 C CA . HIS B 1 124 ? -7.43 1.556 -7.766 1 98.88 124 HIS B CA 1
ATOM 2413 C C . HIS B 1 124 ? -7.539 0.159 -7.164 1 98.88 124 HIS B C 1
ATOM 2415 O O . HIS B 1 124 ? -6.527 -0.527 -6.988 1 98.88 124 HIS B O 1
ATOM 2421 N N . PHE B 1 125 ? -8.812 -0.182 -6.797 1 98.88 125 PHE B N 1
ATOM 2422 C CA . PHE B 1 125 ? -9.047 -1.517 -6.258 1 98.88 125 PHE B CA 1
ATOM 2423 C C . PHE B 1 125 ? -9.227 -2.531 -7.383 1 98.88 125 PHE B C 1
ATOM 2425 O O . PHE B 1 125 ? -9.672 -2.182 -8.477 1 98.88 125 PHE B O 1
ATOM 2432 N N . TYR B 1 126 ? -8.867 -3.805 -7.078 1 98.81 126 TYR B N 1
ATOM 2433 C CA . TYR B 1 126 ? -9.297 -4.934 -7.895 1 98.81 126 TYR B CA 1
ATOM 2434 C C . TYR B 1 126 ? -10.82 -5.07 -7.875 1 98.81 126 TYR B C 1
ATOM 2436 O O . TYR B 1 126 ? -11.484 -4.582 -6.961 1 98.81 126 TYR B O 1
ATOM 2444 N N . PRO B 1 127 ? -11.367 -5.57 -9.039 1 98.75 127 PRO B N 1
ATOM 2445 C CA . PRO B 1 127 ? -12.727 -6.074 -8.836 1 98.75 127 PRO B CA 1
ATOM 2446 C C . PRO B 1 127 ? -12.82 -7.07 -7.68 1 98.75 127 PRO B C 1
ATOM 2448 O O . PRO B 1 127 ? -12.102 -8.07 -7.664 1 98.75 127 PRO B O 1
ATOM 2451 N N . LEU B 1 128 ? -13.602 -6.742 -6.715 1 98.5 128 LEU B N 1
ATOM 2452 C CA . LEU B 1 128 ? -13.672 -7.531 -5.492 1 98.5 128 LEU B CA 1
ATOM 2453 C C . LEU B 1 128 ? -14.961 -8.359 -5.449 1 98.5 128 LEU B C 1
ATOM 2455 O O . LEU B 1 128 ? -16.047 -7.828 -5.676 1 98.5 128 LEU B O 1
ATOM 2459 N N . SER B 1 129 ? -14.859 -9.609 -5.215 1 97.94 129 SER B N 1
ATOM 2460 C CA . SER B 1 129 ? -16.031 -10.438 -4.945 1 97.94 129 SER B CA 1
ATOM 2461 C C . SER B 1 129 ? -16.547 -10.234 -3.523 1 97.94 129 SER B C 1
ATOM 2463 O O . SER B 1 129 ? -15.859 -9.617 -2.695 1 97.94 129 SER B O 1
ATOM 2465 N N . GLU B 1 130 ? -17.672 -10.664 -3.307 1 97.5 130 GLU B N 1
ATOM 2466 C CA . GLU B 1 130 ? -18.203 -10.648 -1.941 1 97.5 130 GLU B CA 1
ATOM 2467 C C . GLU B 1 130 ? -17.281 -11.414 -0.99 1 97.5 130 GLU B C 1
ATOM 2469 O O . GLU B 1 130 ? -17.109 -11.016 0.163 1 97.5 130 GLU B O 1
ATOM 2474 N N . GLU B 1 131 ? -16.75 -12.422 -1.436 1 96.31 131 GLU B N 1
ATOM 2475 C CA . GLU B 1 131 ? -15.852 -13.227 -0.625 1 96.31 131 GLU B CA 1
ATOM 2476 C C . GLU B 1 131 ? -14.578 -12.461 -0.283 1 96.31 131 GLU B C 1
ATOM 2478 O O . GLU B 1 131 ? -14.078 -12.539 0.841 1 96.31 131 GLU B O 1
ATOM 2483 N N . ASP B 1 132 ? -14.008 -11.805 -1.261 1 97.12 132 ASP B N 1
ATOM 2484 C CA . ASP B 1 132 ? -12.852 -10.953 -1.015 1 97.12 132 ASP B CA 1
ATOM 2485 C C . ASP B 1 132 ? -13.133 -9.953 0.108 1 97.12 132 ASP B C 1
ATOM 2487 O O . ASP B 1 132 ? -12.328 -9.805 1.028 1 97.12 132 ASP B O 1
ATOM 2491 N N . ILE B 1 133 ? -14.305 -9.32 -0.034 1 98.19 133 ILE B N 1
ATOM 2492 C CA . ILE B 1 133 ? -14.695 -8.266 0.893 1 98.19 133 ILE B CA 1
ATOM 2493 C C . ILE B 1 133 ? -14.961 -8.859 2.273 1 98.19 133 ILE B C 1
ATOM 2495 O O . ILE B 1 133 ? -14.484 -8.336 3.283 1 98.19 133 ILE B O 1
ATOM 2499 N N . ASP B 1 134 ? -15.68 -9.961 2.322 1 97.44 134 ASP B N 1
ATOM 2500 C CA . ASP B 1 134 ? -15.992 -10.609 3.596 1 97.44 134 ASP B CA 1
ATOM 2501 C C . ASP B 1 134 ? -14.719 -11.078 4.293 1 97.44 134 ASP B C 1
ATOM 2503 O O . ASP B 1 134 ? -14.578 -10.93 5.508 1 97.44 134 ASP B O 1
ATOM 2507 N N . GLN B 1 135 ? -13.867 -11.633 3.52 1 96.44 135 GLN B N 1
ATOM 2508 C CA . GLN B 1 135 ? -12.594 -12.086 4.078 1 96.44 135 GLN B CA 1
ATOM 2509 C C . GLN B 1 135 ? -11.812 -10.922 4.676 1 96.44 135 GLN B C 1
ATOM 2511 O O . GLN B 1 135 ? -11.234 -11.055 5.758 1 96.44 135 GLN B O 1
ATOM 2516 N N . TYR B 1 136 ? -11.758 -9.898 4.004 1 98.12 136 TYR B N 1
ATOM 2517 C CA . TYR B 1 136 ? -11.031 -8.742 4.504 1 98.12 136 TYR B CA 1
ATOM 2518 C C . TYR B 1 136 ? -11.672 -8.203 5.777 1 98.12 136 TYR B C 1
ATOM 2520 O O . TYR B 1 136 ? -10.977 -7.883 6.746 1 98.12 136 TYR B O 1
ATOM 2528 N N . ILE B 1 137 ? -13 -8.109 5.777 1 97.75 137 ILE B N 1
ATOM 2529 C CA . ILE B 1 137 ? -13.719 -7.594 6.938 1 97.75 137 ILE B CA 1
ATOM 2530 C C . ILE B 1 137 ? -13.445 -8.477 8.148 1 97.75 137 ILE B C 1
ATOM 2532 O O . ILE B 1 137 ? -13.328 -7.98 9.273 1 97.75 137 ILE B O 1
ATOM 2536 N N . GLU B 1 138 ? -13.25 -9.703 7.926 1 96.81 138 GLU B N 1
ATOM 2537 C CA . GLU B 1 138 ? -13 -10.664 8.992 1 96.81 138 GLU B CA 1
ATOM 2538 C C . GLU B 1 138 ? -11.664 -10.391 9.688 1 96.81 138 GLU B C 1
ATOM 2540 O O . GLU B 1 138 ? -11.453 -10.805 10.828 1 96.81 138 GLU B O 1
ATOM 2545 N N . THR B 1 139 ? -10.734 -9.773 8.992 1 96.25 139 THR B N 1
ATOM 2546 C CA . THR B 1 139 ? -9.438 -9.469 9.578 1 96.25 139 THR B CA 1
ATOM 2547 C C . THR B 1 139 ? -9.57 -8.422 10.68 1 96.25 139 THR B C 1
ATOM 2549 O O . THR B 1 139 ? -8.672 -8.258 11.5 1 96.25 139 THR B O 1
ATOM 2552 N N . GLY B 1 140 ? -10.625 -7.602 10.648 1 96.12 140 GLY B N 1
ATOM 2553 C CA . GLY B 1 140 ? -10.812 -6.516 11.602 1 96.12 140 GLY B CA 1
ATOM 2554 C C . GLY B 1 140 ? -10.133 -5.23 11.172 1 96.12 140 GLY B C 1
ATOM 2555 O O . GLY B 1 140 ? -10.32 -4.184 11.797 1 96.12 140 GLY B O 1
ATOM 2556 N N . GLU B 1 141 ? -9.453 -5.211 10.031 1 95.88 141 GLU B N 1
ATOM 2557 C CA . GLU B 1 141 ? -8.625 -4.09 9.609 1 95.88 141 GLU B CA 1
ATOM 2558 C C . GLU B 1 141 ? -9.477 -2.887 9.219 1 95.88 141 GLU B C 1
ATOM 2560 O O . GLU B 1 141 ? -9.047 -1.74 9.359 1 95.88 141 GLU B O 1
ATOM 2565 N N . PRO B 1 142 ? -10.719 -3.033 8.742 1 96.81 142 PRO B N 1
ATOM 2566 C CA . PRO B 1 142 ? -11.469 -1.908 8.18 1 96.81 142 PRO B CA 1
ATOM 2567 C C . PRO B 1 142 ? -11.883 -0.884 9.234 1 96.81 142 PRO B C 1
ATOM 2569 O O . PRO B 1 142 ? -12.109 0.285 8.906 1 96.81 142 PRO B O 1
ATOM 2572 N N . PHE B 1 143 ? -11.961 -1.202 10.461 1 95.12 143 PHE B N 1
ATOM 2573 C CA . PHE B 1 143 ? -12.867 -0.509 11.367 1 95.12 143 PHE B CA 1
ATOM 2574 C C . PHE B 1 143 ? -12.203 0.727 11.961 1 95.12 143 PHE B C 1
ATOM 2576 O O . PHE B 1 143 ? -12.883 1.614 12.477 1 95.12 143 PHE B O 1
ATOM 2583 N N . ASP B 1 144 ? -10.969 0.959 11.977 1 93.12 144 ASP B N 1
ATOM 2584 C CA . ASP B 1 144 ? -10.336 2.17 12.492 1 93.12 144 ASP B CA 1
ATOM 2585 C C . ASP B 1 144 ? -9.695 2.98 11.359 1 93.12 144 ASP B C 1
ATOM 2587 O O . ASP B 1 144 ? -8.812 3.809 11.609 1 93.12 144 ASP B O 1
ATOM 2591 N N . LYS B 1 145 ? -10.25 2.756 10.062 1 93.81 145 LYS B N 1
ATOM 2592 C CA . LYS B 1 145 ? -9.648 3.375 8.883 1 93.81 145 LYS B CA 1
ATOM 2593 C C . LYS B 1 145 ? -10.711 4.023 8 1 93.81 145 LYS B C 1
ATOM 2595 O O . LYS B 1 145 ? -11.766 3.432 7.746 1 93.81 145 LYS B O 1
ATOM 2600 N N . ALA B 1 146 ? -10.336 5.266 7.582 1 93.12 146 ALA B N 1
ATOM 2601 C CA . ALA B 1 146 ? -11.188 5.895 6.582 1 93.12 146 ALA B CA 1
ATOM 2602 C C . ALA B 1 146 ? -11.289 5.035 5.324 1 93.12 146 ALA B C 1
ATOM 2604 O O . ALA B 1 146 ? -10.289 4.457 4.883 1 93.12 146 ALA B O 1
ATOM 2605 N N . GLY B 1 147 ? -12.5 4.949 4.805 1 95.44 147 GLY B N 1
ATOM 2606 C CA . GLY B 1 147 ? -12.719 4.168 3.6 1 95.44 147 GLY B CA 1
ATOM 2607 C C . GLY B 1 147 ? -12.773 2.674 3.857 1 95.44 147 GLY B C 1
ATOM 2608 O O . GLY B 1 147 ? -13.07 1.892 2.951 1 95.44 147 GLY B O 1
ATOM 2609 N N . GLY B 1 148 ? -12.445 2.24 5.121 1 97.19 148 GLY B N 1
ATOM 2610 C CA . GLY B 1 148 ? -12.609 0.853 5.527 1 97.19 148 GLY B CA 1
ATOM 2611 C C . GLY B 1 148 ? -11.484 -0.048 5.055 1 97.19 148 GLY B C 1
ATOM 2612 O O . GLY B 1 148 ? -11.688 -1.243 4.832 1 97.19 148 GLY B O 1
ATOM 2613 N N . TYR B 1 149 ? -10.375 0.482 4.832 1 98.31 149 TYR B N 1
ATOM 2614 C CA . TYR B 1 149 ? -9.281 -0.413 4.473 1 98.31 149 TYR B CA 1
ATOM 2615 C C . TYR B 1 149 ? -7.934 0.179 4.875 1 98.31 149 TYR B C 1
ATOM 2617 O O . TYR B 1 149 ? -7.797 1.398 5.004 1 98.31 149 TYR B O 1
ATOM 2625 N N . GLY B 1 150 ? -6.934 -0.633 5.184 1 97.25 150 GLY B N 1
ATOM 2626 C CA . GLY B 1 150 ? -5.531 -0.315 5.398 1 97.25 150 GLY B CA 1
ATOM 2627 C C . GLY B 1 150 ? -4.609 -0.953 4.375 1 97.25 150 GLY B C 1
ATOM 2628 O O . GLY B 1 150 ? -4.484 -2.178 4.324 1 97.25 150 GLY B O 1
ATOM 2629 N N . ILE B 1 151 ? -3.93 -0.093 3.602 1 97.81 151 ILE B N 1
ATOM 2630 C CA . ILE B 1 151 ? -3.125 -0.572 2.484 1 97.81 151 ILE B CA 1
ATOM 2631 C C . ILE B 1 151 ? -1.88 -1.283 3.012 1 97.81 151 ILE B C 1
ATOM 2633 O O . ILE B 1 151 ? -1.273 -2.092 2.307 1 97.81 151 ILE B O 1
ATOM 2637 N N . GLN B 1 152 ? -1.357 -0.952 4.289 1 95.31 152 GLN B N 1
ATOM 2638 C CA . GLN B 1 152 ? -0.109 -1.455 4.852 1 95.31 152 GLN B CA 1
ATOM 2639 C C . GLN B 1 152 ? -0.291 -2.855 5.43 1 95.31 152 GLN B C 1
ATOM 2641 O O . GLN B 1 152 ? 0.686 -3.516 5.789 1 95.31 152 GLN B O 1
ATOM 2646 N N . GLY B 1 153 ? -1.482 -3.389 5.566 1 96.06 153 GLY B N 1
ATOM 2647 C CA . GLY B 1 153 ? -1.78 -4.707 6.098 1 96.06 153 GLY B CA 1
ATOM 2648 C C . GLY B 1 153 ? -2.375 -5.648 5.066 1 96.06 153 GLY B C 1
ATOM 2649 O O . GLY B 1 153 ? -1.938 -5.668 3.914 1 96.06 153 GLY B O 1
ATOM 2650 N N . PHE B 1 154 ? -3.342 -6.469 5.555 1 97.81 154 PHE B N 1
ATOM 2651 C CA . PHE B 1 154 ? -4.016 -7.406 4.664 1 97.81 154 PHE B CA 1
ATOM 2652 C C . PHE B 1 154 ? -4.762 -6.664 3.561 1 97.81 154 PHE B C 1
ATOM 2654 O O . PHE B 1 154 ? -5 -7.219 2.484 1 97.81 154 PHE B O 1
ATOM 2661 N N . GLY B 1 155 ? -5.047 -5.371 3.807 1 98.25 155 GLY B N 1
ATOM 2662 C CA . GLY B 1 155 ? -5.766 -4.559 2.84 1 98.25 155 GLY B CA 1
ATOM 2663 C C . GLY B 1 155 ? -5.008 -4.359 1.543 1 98.25 155 GLY B C 1
ATOM 2664 O O . GLY B 1 155 ? -5.582 -3.936 0.539 1 98.25 155 GLY B O 1
ATOM 2665 N N . ALA B 1 156 ? -3.678 -4.645 1.527 1 98.31 156 ALA B N 1
ATOM 2666 C CA . ALA B 1 156 ? -2.895 -4.617 0.295 1 98.31 156 ALA B CA 1
ATOM 2667 C C . ALA B 1 156 ? -3.518 -5.512 -0.771 1 98.31 156 ALA B C 1
ATOM 2669 O O . ALA B 1 156 ? -3.363 -5.262 -1.969 1 98.31 156 ALA B O 1
ATOM 2670 N N . TYR B 1 157 ? -4.227 -6.57 -0.341 1 98.31 157 TYR B N 1
ATOM 2671 C CA . TYR B 1 157 ? -4.879 -7.516 -1.237 1 98.31 157 TYR B CA 1
ATOM 2672 C C . TYR B 1 157 ? -5.902 -6.812 -2.121 1 98.31 157 TYR B C 1
ATOM 2674 O O . TYR B 1 157 ? -6.121 -7.211 -3.268 1 98.31 157 TYR B O 1
ATOM 2682 N N . LEU B 1 158 ? -6.531 -5.762 -1.602 1 98.69 158 LEU B N 1
ATOM 2683 C CA . LEU B 1 158 ? -7.629 -5.066 -2.271 1 98.69 158 LEU B CA 1
ATOM 2684 C C . LEU B 1 158 ? -7.098 -4.156 -3.377 1 98.69 158 LEU B C 1
ATOM 2686 O O . LEU B 1 158 ? -7.84 -3.791 -4.293 1 98.69 158 LEU B O 1
ATOM 2690 N N . VAL B 1 159 ? -5.84 -3.758 -3.336 1 98.88 159 VAL B N 1
ATOM 2691 C CA . VAL B 1 159 ? -5.309 -2.641 -4.109 1 98.88 159 VAL B CA 1
ATOM 2692 C C . VAL B 1 159 ? -4.562 -3.164 -5.332 1 98.88 159 VAL B C 1
ATOM 2694 O O . VAL B 1 159 ? -3.605 -3.93 -5.203 1 98.88 159 VAL B O 1
ATOM 2697 N N . HIS B 1 160 ? -5.031 -2.797 -6.461 1 98.81 160 HIS B N 1
ATOM 2698 C CA . HIS B 1 160 ? -4.371 -3.121 -7.719 1 98.81 160 HIS B CA 1
ATOM 2699 C C . HIS B 1 160 ? -3.201 -2.18 -7.988 1 98.81 160 HIS B C 1
ATOM 2701 O O . HIS B 1 160 ? -2.092 -2.631 -8.289 1 98.81 160 HIS B O 1
ATOM 2707 N N . SER B 1 161 ? -3.389 -0.92 -7.805 1 98.88 161 SER B N 1
ATOM 2708 C CA . SER B 1 161 ? -2.342 0.064 -8.062 1 98.88 161 SER B CA 1
ATOM 2709 C C . SER B 1 161 ? -2.641 1.383 -7.355 1 98.88 161 SER B C 1
ATOM 2711 O O . SER B 1 161 ? -3.771 1.621 -6.926 1 98.88 161 SER B O 1
ATOM 2713 N N . ILE B 1 162 ? -1.562 2.152 -7.211 1 98.88 162 ILE B N 1
ATOM 2714 C CA . ILE B 1 162 ? -1.737 3.529 -6.766 1 98.88 162 ILE B CA 1
ATOM 2715 C C . ILE B 1 162 ? -0.988 4.473 -7.703 1 98.88 162 ILE B C 1
ATOM 2717 O O . ILE B 1 162 ? -0.098 4.047 -8.445 1 98.88 162 ILE B O 1
ATOM 2721 N N . SER B 1 163 ? -1.412 5.676 -7.785 1 98.94 163 SER B N 1
ATOM 2722 C CA . SER B 1 163 ? -0.72 6.793 -8.414 1 98.94 163 SER B CA 1
ATOM 2723 C C . SER B 1 163 ? -0.523 7.945 -7.434 1 98.94 163 SER B C 1
ATOM 2725 O O . SER B 1 163 ? -1.482 8.633 -7.074 1 98.94 163 SER B O 1
ATOM 2727 N N . GLY B 1 164 ? 0.653 8.133 -6.953 1 98.88 164 GLY B N 1
ATOM 2728 C CA . GLY B 1 164 ? 1.006 9.086 -5.91 1 98.88 164 GLY B CA 1
ATOM 2729 C C . GLY B 1 164 ? 1.926 8.5 -4.855 1 98.88 164 GLY B C 1
ATOM 2730 O O . GLY B 1 164 ? 2.668 7.555 -5.129 1 98.88 164 GLY B O 1
ATOM 2731 N N . ASP B 1 165 ? 1.938 9.109 -3.766 1 98.81 165 ASP B N 1
ATOM 2732 C CA . ASP B 1 165 ? 2.779 8.695 -2.646 1 98.81 165 ASP B CA 1
ATOM 2733 C C . ASP B 1 165 ? 2.074 7.648 -1.787 1 98.81 165 ASP B C 1
ATOM 2735 O O . ASP B 1 165 ? 1.013 7.918 -1.22 1 98.81 165 ASP B O 1
ATOM 2739 N N . TYR B 1 166 ? 2.633 6.453 -1.688 1 98.88 166 TYR B N 1
ATOM 2740 C CA . TYR B 1 166 ? 2.1 5.348 -0.898 1 98.88 166 TYR B CA 1
ATOM 2741 C C . TYR B 1 166 ? 1.85 5.777 0.542 1 98.88 166 TYR B C 1
ATOM 2743 O O . TYR B 1 166 ? 0.827 5.426 1.133 1 98.88 166 TYR B O 1
ATOM 2751 N N . ASN B 1 167 ? 2.746 6.527 1.152 1 98.81 167 ASN B N 1
ATOM 2752 C CA . ASN B 1 167 ? 2.664 6.895 2.562 1 98.81 167 ASN B CA 1
ATOM 2753 C C . ASN B 1 167 ? 1.545 7.902 2.816 1 98.81 167 ASN B C 1
ATOM 2755 O O . ASN B 1 167 ? 1.1 8.07 3.953 1 98.81 167 ASN B O 1
ATOM 2759 N N . THR B 1 168 ? 1.108 8.602 1.752 1 98.75 168 THR B N 1
ATOM 2760 C CA . THR B 1 168 ? -0.114 9.391 1.846 1 98.75 168 THR B CA 1
ATOM 2761 C C . THR B 1 168 ? -1.31 8.5 2.176 1 98.75 168 THR B C 1
ATOM 2763 O O . THR B 1 168 ? -2.178 8.891 2.961 1 98.75 168 THR B O 1
ATOM 2766 N N . VAL B 1 169 ? -1.365 7.332 1.561 1 98.75 169 VAL B N 1
ATOM 2767 C CA . VAL B 1 169 ? -2.465 6.398 1.792 1 98.75 169 VAL B CA 1
ATOM 2768 C C . VAL B 1 169 ? -2.35 5.797 3.191 1 98.75 169 VAL B C 1
ATOM 2770 O O . VAL B 1 169 ? -3.355 5.605 3.875 1 98.75 169 VAL B O 1
ATOM 2773 N N . VAL B 1 170 ? -1.081 5.543 3.619 1 98.38 170 VAL B N 1
ATOM 2774 C CA . VAL B 1 170 ? -0.853 4.977 4.945 1 98.38 170 VAL B CA 1
ATOM 2775 C C . VAL B 1 170 ? -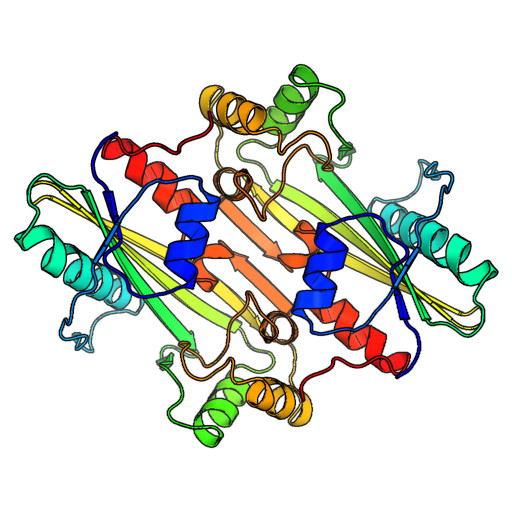1.278 5.98 6.016 1 98.38 170 VAL B C 1
ATOM 2777 O O . VAL B 1 170 ? -1.866 5.602 7.031 1 98.38 170 VAL B O 1
ATOM 2780 N N . GLY B 1 171 ? -0.958 7.266 5.762 1 98.06 171 GLY B N 1
ATOM 2781 C CA . GLY B 1 171 ? -1.48 8.211 6.738 1 98.06 171 GLY B CA 1
ATOM 2782 C C . GLY B 1 171 ? -0.601 9.438 6.914 1 98.06 171 GLY B C 1
ATOM 2783 O O . GLY B 1 171 ? -0.917 10.328 7.703 1 98.06 171 GLY B O 1
ATOM 2784 N N . LEU B 1 172 ? 0.52 9.539 6.219 1 98.69 172 LEU B N 1
ATOM 2785 C CA . LEU B 1 172 ? 1.424 10.68 6.273 1 98.69 172 LEU B CA 1
ATOM 2786 C C . LEU B 1 172 ? 2.283 10.758 5.016 1 98.69 172 LEU B C 1
ATOM 2788 O O . LEU B 1 172 ? 3.029 9.82 4.715 1 98.69 172 LEU B O 1
ATOM 2792 N N . PRO B 1 173 ? 2.068 11.836 4.191 1 98.75 173 PRO B N 1
ATOM 2793 C CA . PRO B 1 173 ? 3.01 12.008 3.082 1 98.75 173 PRO B CA 1
ATOM 2794 C C . PRO B 1 173 ? 4.449 12.211 3.555 1 98.75 173 PRO B C 1
ATOM 2796 O O . PRO B 1 173 ? 4.938 13.344 3.588 1 98.75 173 PRO B O 1
ATOM 2799 N N . LEU B 1 174 ? 5.172 11.18 3.83 1 98.75 174 LEU B N 1
ATOM 2800 C CA . LEU B 1 174 ? 6.402 11.117 4.613 1 98.75 174 LEU B CA 1
ATOM 2801 C C . LEU B 1 174 ? 7.52 11.906 3.945 1 98.75 174 LEU B C 1
ATOM 2803 O O . LEU B 1 174 ? 8.1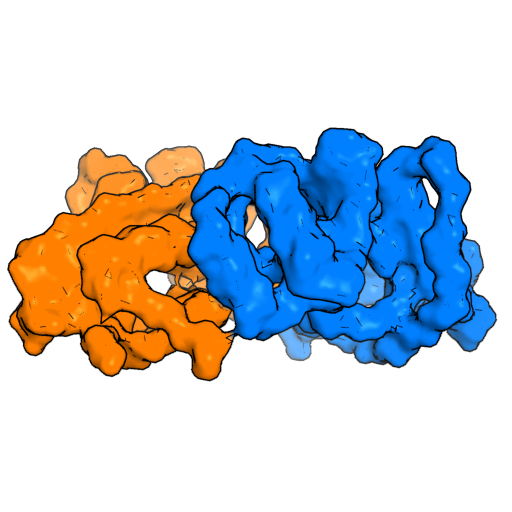56 12.75 4.586 1 98.75 174 LEU B O 1
ATOM 2807 N N . ALA B 1 175 ? 7.762 11.688 2.639 1 98.62 175 ALA B N 1
ATOM 2808 C CA . ALA B 1 175 ? 8.875 12.336 1.956 1 98.62 175 ALA B CA 1
ATOM 2809 C C . ALA B 1 175 ? 8.711 13.852 1.961 1 98.62 175 ALA B C 1
ATOM 2811 O O . ALA B 1 175 ? 9.656 14.586 2.262 1 98.62 175 ALA B O 1
ATOM 2812 N N . LYS B 1 176 ? 7.492 14.273 1.622 1 98.69 176 LYS B N 1
ATOM 2813 C CA . LYS B 1 176 ? 7.227 15.703 1.656 1 98.69 176 LYS B CA 1
ATOM 2814 C C . LYS B 1 176 ? 7.324 16.25 3.078 1 98.69 176 LYS B C 1
ATOM 2816 O O . LYS B 1 176 ? 7.875 17.328 3.299 1 98.69 176 LYS B O 1
ATOM 2821 N N . THR B 1 177 ? 6.789 15.531 4.016 1 98.81 177 THR B N 1
ATOM 2822 C CA . THR B 1 177 ? 6.848 15.953 5.41 1 98.81 177 THR B CA 1
ATOM 2823 C C . THR B 1 177 ? 8.297 16.109 5.867 1 98.81 177 THR B C 1
ATOM 2825 O O . THR B 1 177 ? 8.641 17.094 6.512 1 98.81 177 THR B O 1
ATOM 2828 N N . MET B 1 178 ? 9.141 15.172 5.551 1 98.44 178 MET B 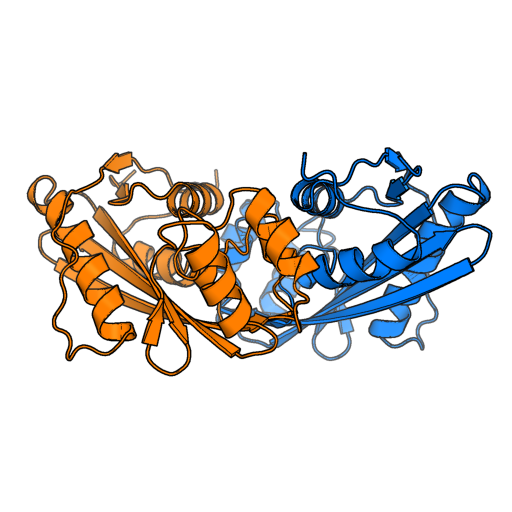N 1
ATOM 2829 C CA . MET B 1 178 ? 10.555 15.234 5.91 1 98.44 178 MET B CA 1
ATOM 2830 C C . MET B 1 178 ? 11.195 16.5 5.348 1 98.44 178 MET B C 1
ATOM 2832 O O . MET B 1 178 ? 11.984 17.156 6.031 1 98.44 178 MET B O 1
ATOM 2836 N N . ARG B 1 179 ? 10.906 16.844 4.094 1 98.19 179 ARG B N 1
ATOM 2837 C CA . ARG B 1 179 ? 11.469 18.031 3.457 1 98.19 179 ARG B CA 1
ATOM 2838 C C . ARG B 1 179 ? 10.969 19.297 4.137 1 98.19 179 ARG B C 1
ATOM 2840 O O . ARG B 1 179 ? 11.742 20.234 4.352 1 98.19 179 ARG B O 1
ATOM 2847 N N . GLU B 1 180 ? 9.688 19.312 4.5 1 98.31 180 GLU B N 1
ATOM 2848 C CA . GLU B 1 180 ? 9.133 20.484 5.18 1 98.31 180 GLU B CA 1
ATOM 2849 C C . GLU B 1 180 ? 9.711 20.625 6.586 1 98.31 180 GLU B C 1
ATOM 2851 O O . GLU B 1 180 ? 9.914 21.75 7.066 1 98.31 180 GLU B O 1
ATOM 2856 N N . LEU B 1 181 ? 9.938 19.531 7.25 1 98.19 181 LEU B N 1
ATOM 2857 C CA . LEU B 1 181 ? 10.461 19.562 8.609 1 98.19 181 LEU B CA 1
ATOM 2858 C C . LEU B 1 181 ? 11.844 20.203 8.648 1 98.19 181 LEU B C 1
ATOM 2860 O O . LEU B 1 181 ? 12.234 20.781 9.664 1 98.19 181 LEU B O 1
ATOM 2864 N N . LYS B 1 182 ? 12.562 20.109 7.508 1 96.31 182 LYS B N 1
ATOM 2865 C CA . LYS B 1 182 ? 13.875 20.75 7.43 1 96.31 182 LYS B CA 1
ATOM 2866 C C . LYS B 1 182 ? 13.758 22.266 7.652 1 96.31 182 LYS B C 1
ATOM 2868 O O . LYS B 1 182 ? 14.648 22.875 8.242 1 96.31 182 LYS B O 1
ATOM 2873 N N . HIS B 1 183 ? 12.727 22.844 7.191 1 95.94 183 HIS B N 1
ATOM 2874 C CA . HIS B 1 183 ? 12.5 24.281 7.363 1 95.94 183 HIS B CA 1
ATOM 2875 C C . HIS B 1 183 ? 12.273 24.625 8.828 1 95.94 183 HIS B C 1
ATOM 2877 O O . HIS B 1 183 ? 12.359 25.797 9.211 1 95.94 183 HIS B O 1
ATOM 2883 N N . PHE B 1 184 ? 12.016 23.688 9.648 1 97.06 184 PHE B N 1
ATOM 2884 C CA . PHE B 1 184 ? 11.812 23.906 11.078 1 97.06 184 PHE B CA 1
ATOM 2885 C C . PHE B 1 184 ? 12.992 23.344 11.875 1 97.06 184 PHE B C 1
ATOM 2887 O O . PHE B 1 184 ? 12.922 23.25 13.102 1 97.06 184 PHE B O 1
ATOM 2894 N N . ASN B 1 185 ? 14 22.922 11.125 1 96.75 185 ASN B N 1
ATOM 2895 C CA . ASN B 1 185 ? 15.242 22.422 11.711 1 96.75 185 ASN B CA 1
ATOM 2896 C C . ASN B 1 185 ? 15.023 21.109 12.461 1 96.75 185 ASN B C 1
ATOM 2898 O O . ASN B 1 185 ? 15.625 20.891 13.516 1 96.75 185 ASN B O 1
ATOM 2902 N N . ILE B 1 186 ? 14.102 20.375 12.055 1 97.75 186 ILE B N 1
ATOM 2903 C CA . ILE B 1 186 ? 13.898 19 12.516 1 97.75 186 ILE B CA 1
ATOM 2904 C C . ILE B 1 186 ? 14.516 18.031 11.516 1 97.75 186 ILE B C 1
ATOM 2906 O O . ILE B 1 186 ? 14.148 18.016 10.344 1 97.75 186 ILE B O 1
ATOM 2910 N N . TYR B 1 187 ? 15.492 17.188 11.977 1 96 187 TYR B N 1
ATOM 2911 C CA . TYR B 1 187 ? 16.234 16.312 11.086 1 96 187 TYR B CA 1
ATOM 2912 C C . TYR B 1 187 ? 16.203 14.867 11.602 1 96 187 TYR B C 1
ATOM 2914 O O . TYR B 1 187 ? 16.078 14.633 12.805 1 96 187 TYR B O 1
ATOM 2922 N N . PRO B 1 188 ? 16.234 13.867 10.648 1 96.81 188 PRO B N 1
ATOM 2923 C CA . PRO B 1 188 ? 16.312 12.469 11.062 1 96.81 188 PRO B CA 1
ATOM 2924 C C . PRO B 1 188 ? 17.609 12.148 11.812 1 96.81 188 PRO B C 1
ATOM 2926 O O . PRO B 1 188 ? 18.609 12.836 11.633 1 96.81 188 PRO B O 1
ATOM 2929 N N . ASN B 1 189 ? 17.516 11.109 12.695 1 94 189 ASN B N 1
ATOM 2930 C CA . ASN B 1 189 ? 18.703 10.578 13.367 1 94 189 ASN B CA 1
ATOM 2931 C C . ASN B 1 189 ? 19.359 9.461 12.562 1 94 189 ASN B C 1
ATOM 2933 O O . ASN B 1 189 ? 19 8.289 12.711 1 94 189 ASN B O 1
ATOM 2937 N N . ILE B 1 190 ? 20.312 9.703 11.648 1 88.19 190 ILE B N 1
ATOM 2938 C CA . ILE B 1 190 ? 20.938 8.734 10.758 1 88.19 190 ILE B CA 1
ATOM 2939 C C . ILE B 1 190 ? 22.094 8.039 11.484 1 88.19 190 ILE B C 1
ATOM 2941 O O . ILE B 1 190 ? 22.391 6.871 11.211 1 88.19 190 ILE B O 1
ATOM 2945 N N . ASN B 1 191 ? 22.812 8.609 12.594 1 73.12 191 ASN B N 1
ATOM 2946 C CA . ASN B 1 191 ? 23.938 8.016 13.312 1 73.12 191 ASN B CA 1
ATOM 2947 C C . ASN B 1 191 ? 23.453 7.152 14.477 1 73.12 191 ASN B C 1
ATOM 2949 O O . ASN B 1 191 ? 22.391 7.402 15.047 1 73.12 191 ASN B O 1
#

Secondary structure (DSSP, 8-state):
---EEE----HHHHHHHHHTT---EE----------TTS-HHHHHHHHHHHHHHHHHTT-TTSEEEEEEEEEEETTEEE---SSHHHHHHHHHHHTT-EEEEEEEEEEEETTEEEEEEEEEEEEEPPPPHHHHHHHHHTTGGGGSGGG--TTTGGGGGEEEEEE-HHHHHT--HHHHHHHHHTTT------/---EEE----HHHHHHHHHTT---EE----------TTS-HHHHHHHHHHHHHHHHHTT-TTSEEEEEEEEEEETTEEE---SSHHHHHHHHHHHTT-EEEEEEEEEEEETTEEEEEEEEEEEEEPP--HHHHHHHHHTTGGGGSGGG--TTTGGGGGEEEEEE-HHHHHT--HHHHHHHHHTTT------

InterPro domains:
  IPR003697 Nucleoside triphosphate pyrophosphatase Maf-like protein [MF_00528] (3-186)
  IPR003697 Nucleoside triphosphate pyrophosphatase Maf-like protein [PF02545] (4-183)
  IPR003697 Nucleoside triphosphate pyrophosphatase Maf-like protein [PIRSF006305] (2-188)
  IPR003697 Nucleoside triphosphate pyrophosphatase Maf-like protein [PTHR43213] (3-183)
  IPR003697 Nucleoside triphosphate pyrophosphatase Maf-like protein [TIGR00172] (2-182)
  IPR003697 Nucleoside triphosphate pyrophosphatase Maf-like protein [cd00555] (4-181)
  IPR029001 Inosine triphosphate pyrophosphatase-like [G3DSA:3.90.950.10] (1-188)
  IPR029001 Inosine triphosphate pyrophosphatase-like [SSF52972] (2-183)

Sequence (382 aa):
MKPFILASGSPRRKELLKQARYTFSIQTSDVDETVNPQLTPSEVVCELARKKAEAVAQNHPDVVVLGSDTVVVCNDQILGKPSDAKDAKAMLTSLSDRDHSVLTGVAICEKGEVTTFFEETVVHFYPLSEEDIDQYIETGEPFDKAGGYGIQGFGAYLVHSISGDYNTVVGLPLAKTMRELKHFNIYPNINMKPFILASGSPRRKELLKQARYTFSIQTSDVDETVNPQLTPSEVVCELARKKAEAVAQNHPDVVVLGSDTVVVCNDQILGKPSDAKDAKAMLTSLSDRDHSVLTGVAICEKGEVTTFFEETVVHFYPLSEEDIDQYIETGEPFDKAGGYGIQGFGAYLVHSISGDYNTVVGLPLAKTMRELKHFNIYPNIN

Organism: Alkalihalophilus pseudofirmus (strain ATCC BAA-2126 / JCM 17055 / OF4) (NCBI:txid398511)